Protein AF-A0A7D5IUM7-F1 (afdb_monomer_lite)

InterPro domains:
  IPR011089 GmrSD restriction endonucleases, C-terminal domain [PF07510] (312-408)

Radius of gyration: 30.64 Å; chains: 1; bounding box: 76×63×99 Å

pLDDT: mean 90.09, std 14.78, range [24.3, 98.88]

Secondary structure (DSSP, 8-state):
-------------SS------GGGHHHHS-GGGSGGGHHHHHHHHHHH--------SSHHHHHHHHHHHHTTSSPPPHHHHHHHHHHHTSPTTHHHHHHHHHHHHHHHHHHTTSTTHHHHHHHHHHHHHH------SSTTPPP-HHHHHHHHHHHHHHHTTTTTT--SHHHHHHIIIIIHHHHHHHHHHHHHHHHS---SSSTTHHHHHHHHTT-TTHHHHHHTT--TT--HHHHHHHHHHHHHHHHHHHHHHHHTT---SHHHHHHHHHHHHHHTTT--HHHHHHHHHHHHHT-S-SGGG-S--B--TTTHHHHHHHHHHHHHHHHHHTTPPP-HHHHTT-SSSPEEEEESS-S-GGGGTTT-SSHHHHHHHHTBGGGEEEEEHHHHHHHTT--HHHHHHHHTTT-HHHHTTSGGGGSS-HHHHHHHHHH-------SS--HHHHHHHHHHHHHHHHHHT-TTHHHHHHHS--

Foldseek 3Di:
DDDDDDDDDDDQDPPPPDVCDPVNVVVVPDPVCPDPNVVVVVCCCVPVDDDDDDDDPDPVVVVVVVQVVCVVDVHDDLLNLLLSVLLVQADPDPLSVVLNVLLVVLLVLQCVLDPPRSLVLQLLLCLLAPFPDQFDPDPPTDGGSNRCSVPRVSVVCVVCVVVVPVPHNVSSSCCRPQVVNVSSVLSSVLSCLQPNDADPVQLLVLSVLVSLVVQPLQSSLLNFQDDSPDDPVQSSLSNSLSSLLSNQVLLLCLQVVHDRDCVRCVVVSSVSSNVNGNDGLQVNLVSSLVSVVPDPGGLVNDLQRFDDDPSQLVVLSLQLLLLQVLQVQLPHDGPSCVSNVVDPFDKHKAFLAFLDVVVQVVPDVDSVVVVSLSRGPLRIHIFGPVLRVVCHRPHNQVCQVVLCPTTLVSVLQHPCSVPPSVSSVVSCVVLVQPRHHDNHCHSVSSSVSSVSSSSSSCVSSPSCVSNVSSPDDD

Organism: NCBI:txid273677

Structure (mmCIF, N/CA/C/O backbone):
data_AF-A0A7D5IUM7-F1
#
_entry.id   AF-A0A7D5IUM7-F1
#
loop_
_atom_site.group_PDB
_atom_site.id
_atom_site.type_symbol
_atom_site.label_atom_id
_atom_site.label_alt_id
_atom_site.label_comp_id
_atom_site.label_asym_id
_atom_site.label_entity_id
_atom_site.label_seq_id
_atom_site.pdbx_PDB_ins_code
_atom_site.Cartn_x
_atom_site.Cartn_y
_atom_site.Cartn_z
_atom_site.occupancy
_atom_site.B_iso_or_equiv
_atom_site.auth_seq_id
_atom_site.auth_comp_id
_atom_site.auth_asym_id
_atom_site.auth_atom_id
_atom_site.pdbx_PDB_model_num
ATOM 1 N N . MET A 1 1 ? -42.781 11.065 58.473 1.00 31.42 1 MET A N 1
ATOM 2 C CA . MET A 1 1 ? -43.447 10.437 57.309 1.00 31.42 1 MET A CA 1
ATOM 3 C C . MET A 1 1 ? -42.435 10.335 56.176 1.00 31.42 1 MET A C 1
ATOM 5 O O . MET A 1 1 ? -41.856 11.355 55.834 1.00 31.42 1 MET A O 1
ATOM 9 N N . ARG A 1 2 ? -42.173 9.134 55.635 1.00 39.91 2 ARG A N 1
ATOM 10 C CA . ARG A 1 2 ? -41.527 9.001 54.310 1.00 39.91 2 ARG A CA 1
ATOM 11 C C . ARG A 1 2 ? -42.516 9.480 53.232 1.00 39.91 2 ARG A C 1
ATOM 13 O O . ARG A 1 2 ? -43.719 9.342 53.452 1.00 39.91 2 ARG A O 1
ATOM 20 N N . PRO A 1 3 ? -42.028 10.038 52.115 1.00 38.72 3 PRO A N 1
ATOM 21 C CA . PRO A 1 3 ? -41.873 9.250 50.879 1.00 38.72 3 PRO A CA 1
ATOM 22 C C . PRO A 1 3 ? -40.474 9.471 50.256 1.00 38.72 3 PRO A C 1
ATOM 24 O O . PRO A 1 3 ? -39.904 10.545 50.369 1.00 38.72 3 PRO A O 1
ATOM 27 N N . ALA A 1 4 ? -39.733 8.437 49.850 1.00 31.73 4 ALA A N 1
ATOM 28 C CA . ALA A 1 4 ? -39.866 7.618 48.636 1.00 31.73 4 ALA A CA 1
ATOM 29 C C . ALA A 1 4 ? -39.400 8.343 47.353 1.00 31.73 4 ALA A C 1
ATOM 31 O O . ALA A 1 4 ? -40.011 9.319 46.938 1.00 31.73 4 ALA A O 1
ATOM 32 N N . GLY A 1 5 ? -38.350 7.799 46.715 1.00 27.05 5 GLY A N 1
ATOM 33 C CA . GLY A 1 5 ? -38.053 8.024 45.294 1.00 27.05 5 GLY A CA 1
ATOM 34 C C . GLY A 1 5 ? -36.708 8.674 44.950 1.00 27.05 5 GLY A C 1
ATOM 35 O O . GLY A 1 5 ? -36.689 9.715 44.307 1.00 27.05 5 GLY A O 1
ATOM 36 N N . THR A 1 6 ? -35.569 8.065 45.293 1.00 28.42 6 THR A N 1
ATOM 37 C CA . THR A 1 6 ? -34.287 8.410 44.649 1.00 28.42 6 THR A CA 1
ATOM 38 C C . THR A 1 6 ? -34.202 7.739 43.276 1.00 28.42 6 THR A C 1
ATOM 40 O O . THR A 1 6 ? -33.693 6.629 43.136 1.00 28.42 6 THR A O 1
ATOM 43 N N . CYS A 1 7 ? -34.705 8.419 42.244 1.00 24.30 7 CYS A N 1
ATOM 44 C CA . CYS A 1 7 ? -34.430 8.054 40.858 1.00 24.30 7 CYS A CA 1
ATOM 45 C C . CYS A 1 7 ? -33.001 8.509 40.515 1.00 24.30 7 CYS A C 1
ATOM 47 O O . CYS A 1 7 ? -32.724 9.702 40.406 1.00 24.30 7 CYS A O 1
ATOM 49 N N . ARG A 1 8 ? -32.060 7.561 40.420 1.00 32.56 8 ARG A N 1
ATOM 50 C CA . ARG A 1 8 ? -30.704 7.815 39.917 1.00 32.56 8 ARG A CA 1
ATOM 51 C C . ARG A 1 8 ? -30.728 7.755 38.391 1.00 32.56 8 ARG A C 1
ATOM 53 O O . ARG A 1 8 ? -30.564 6.682 37.823 1.00 32.56 8 ARG A O 1
ATOM 60 N N . THR A 1 9 ? -30.881 8.899 37.740 1.00 27.75 9 THR A N 1
ATOM 61 C CA . THR A 1 9 ? -30.538 9.077 36.322 1.00 27.75 9 THR A CA 1
ATOM 62 C C . THR A 1 9 ? -29.211 9.819 36.230 1.00 27.75 9 THR A C 1
ATOM 64 O O . THR A 1 9 ? -29.121 11.009 36.520 1.00 27.75 9 THR A O 1
ATOM 67 N N . SER A 1 10 ? -28.158 9.088 35.876 1.00 31.20 10 SER A N 1
ATOM 68 C CA . SER A 1 10 ? -26.822 9.607 35.594 1.00 31.20 10 SER A CA 1
ATOM 69 C C . SER A 1 10 ? -26.711 9.977 34.115 1.00 31.20 10 SER A C 1
ATOM 71 O O . SER A 1 10 ? -26.705 9.092 33.263 1.00 31.20 10 SER A O 1
ATOM 73 N N . LEU A 1 11 ? -26.586 11.271 33.820 1.00 32.00 11 LEU A N 1
ATOM 74 C CA . LEU A 1 11 ? -26.238 11.801 32.497 1.00 32.00 11 LEU A CA 1
ATOM 75 C C . LEU A 1 11 ? -24.710 11.999 32.410 1.00 32.00 11 LEU A C 1
ATOM 77 O O . LEU A 1 11 ? -24.107 12.448 33.390 1.00 32.00 11 LEU A O 1
ATOM 81 N N . PRO A 1 12 ? -24.044 11.691 31.280 1.00 40.19 12 PRO A N 1
ATOM 82 C CA . PRO A 1 12 ? -22.609 11.903 31.135 1.00 40.19 12 PRO A CA 1
ATOM 83 C C . PRO A 1 12 ? -22.320 13.341 30.686 1.00 40.19 12 PRO A C 1
ATOM 85 O O . PRO A 1 12 ? -22.687 13.756 29.591 1.00 40.19 12 PRO A O 1
ATOM 88 N N . ILE A 1 13 ? -21.651 14.109 31.545 1.00 41.72 13 ILE A N 1
ATOM 89 C CA . ILE A 1 13 ? -21.348 15.525 31.314 1.00 41.72 13 ILE A CA 1
ATOM 90 C C . ILE A 1 13 ? -19.971 15.653 30.635 1.00 41.72 13 ILE A C 1
ATOM 92 O O . ILE A 1 13 ? -18.963 15.166 31.149 1.00 41.72 13 ILE A O 1
ATOM 96 N N . GLY A 1 14 ? -19.952 16.301 29.462 1.00 33.41 14 GLY A N 1
ATOM 97 C CA . GLY A 1 14 ? -18.777 16.603 28.623 1.00 33.41 14 GLY A CA 1
ATOM 98 C C . GLY A 1 14 ? -18.010 17.879 28.998 1.00 33.41 14 GLY A C 1
ATOM 99 O O . GLY A 1 14 ? -17.098 18.293 28.294 1.00 33.41 14 GLY A O 1
ATOM 100 N N . THR A 1 15 ? -18.319 18.462 30.145 1.00 33.69 15 THR A N 1
ATOM 101 C CA . THR A 1 15 ? -17.501 19.453 30.853 1.00 33.69 15 THR A CA 1
ATOM 102 C C . THR A 1 15 ? -17.320 18.870 32.250 1.00 33.69 15 THR A C 1
ATOM 104 O O . THR A 1 15 ? -18.230 18.200 32.726 1.00 33.69 15 THR A O 1
ATOM 107 N N . LYS A 1 16 ? -16.171 19.028 32.921 1.00 33.12 16 LYS A N 1
ATOM 108 C CA . LYS A 1 16 ? -15.990 18.519 34.297 1.00 33.12 16 LYS A CA 1
ATOM 109 C C . LYS A 1 16 ? -17.020 19.153 35.250 1.00 33.12 16 LYS A C 1
ATOM 111 O O . LYS A 1 16 ? -16.703 20.087 35.970 1.00 33.12 16 LYS A O 1
ATOM 116 N N . VAL A 1 17 ? -18.222 18.607 35.312 1.00 38.53 17 VAL A N 1
ATOM 117 C CA . VAL A 1 17 ? -19.098 18.715 36.464 1.00 38.53 17 VAL A CA 1
ATOM 118 C C . VAL A 1 17 ? -18.880 17.396 37.175 1.00 38.53 17 VAL A C 1
ATOM 120 O O . VAL A 1 17 ? -19.500 16.378 36.866 1.00 38.53 17 VAL A O 1
ATOM 123 N N . ARG A 1 18 ? -17.884 17.378 38.071 1.00 35.31 18 ARG A N 1
ATOM 124 C CA . ARG A 1 18 ? -17.892 16.359 39.122 1.00 35.31 18 ARG A CA 1
ATOM 125 C C . ARG A 1 18 ? -19.250 16.489 39.817 1.00 35.31 18 ARG A C 1
ATOM 127 O O . ARG A 1 18 ? -19.698 17.623 39.994 1.00 35.31 18 ARG A O 1
ATOM 134 N N . PRO A 1 19 ? -19.905 15.393 40.217 1.00 37.75 19 PRO A N 1
ATOM 135 C CA . PRO A 1 19 ? -20.914 15.509 41.248 1.00 37.75 19 PRO A CA 1
ATOM 136 C C . PRO A 1 19 ? -20.166 16.008 42.484 1.00 37.75 19 PRO A C 1
ATOM 138 O O . PRO A 1 19 ? -19.490 15.235 43.153 1.00 37.75 19 PRO A O 1
ATOM 141 N N . ILE A 1 20 ? -20.175 17.323 42.698 1.00 39.84 20 ILE A N 1
ATOM 142 C CA . ILE A 1 20 ? -19.637 17.919 43.909 1.00 39.84 20 ILE A CA 1
ATOM 143 C C . ILE A 1 20 ? -20.614 17.458 44.983 1.00 39.84 20 ILE A C 1
ATOM 145 O O . ILE A 1 20 ? -21.775 17.874 45.003 1.00 39.84 20 ILE A O 1
ATOM 149 N N . HIS A 1 21 ? -20.185 16.506 45.808 1.00 50.03 21 HIS A N 1
ATOM 150 C CA . HIS A 1 21 ? -20.908 16.208 47.033 1.00 50.03 21 HIS A CA 1
ATOM 151 C C . HIS A 1 21 ? -20.983 17.512 47.827 1.00 50.03 21 HIS A C 1
ATOM 153 O O . HIS A 1 21 ? -20.023 18.273 47.819 1.00 50.03 21 HIS A O 1
ATOM 159 N N . TYR A 1 22 ? -22.111 17.805 48.478 1.00 56.28 22 TYR A N 1
ATOM 160 C CA . TYR A 1 22 ? -22.307 19.078 49.191 1.00 56.28 22 TYR A CA 1
ATOM 161 C C . TYR A 1 22 ? -21.128 19.419 50.132 1.00 56.28 22 TYR A C 1
ATOM 163 O O . TYR A 1 22 ? -20.772 20.576 50.306 1.00 56.28 22 TYR A O 1
ATOM 171 N N . GLU A 1 23 ? -20.469 18.383 50.649 1.00 57.94 23 GLU A N 1
ATOM 172 C CA . GLU A 1 23 ? -19.277 18.410 51.502 1.00 57.94 23 GLU A CA 1
ATOM 173 C C . GLU A 1 23 ? -17.995 18.938 50.812 1.00 57.94 23 GLU A C 1
ATOM 175 O O . GLU A 1 23 ? -17.122 19.480 51.479 1.00 57.94 23 GLU A O 1
ATOM 180 N N . GLU A 1 24 ? -17.868 18.829 49.485 1.00 57.25 24 GLU A N 1
ATOM 181 C CA . GLU A 1 24 ? -16.721 19.336 48.709 1.00 57.25 24 GLU A CA 1
ATOM 182 C C . GLU A 1 24 ? -16.858 20.825 48.334 1.00 57.25 24 GLU A C 1
ATOM 184 O O . GLU A 1 24 ? -15.868 21.456 47.957 1.00 57.25 24 GLU A O 1
ATOM 189 N N . LEU A 1 25 ? -18.067 21.401 48.431 1.00 65.19 25 LEU A N 1
ATOM 190 C CA . LEU A 1 25 ? -18.300 22.818 48.118 1.00 65.19 25 LEU A CA 1
ATOM 191 C C . LEU A 1 25 ? -17.560 23.737 49.087 1.00 65.19 25 LEU A C 1
ATOM 193 O O . LEU A 1 25 ? -17.078 24.785 48.669 1.00 65.19 25 LEU A O 1
ATOM 197 N N . ASP A 1 26 ? -17.427 23.328 50.347 1.00 67.88 26 ASP A N 1
ATOM 198 C CA . ASP A 1 26 ? -16.854 24.164 51.400 1.00 67.88 26 ASP A CA 1
ATOM 199 C C . ASP A 1 26 ? -15.383 24.505 51.107 1.00 67.88 26 ASP A C 1
ATOM 201 O O . ASP A 1 26 ? -14.970 25.657 51.208 1.00 67.88 26 ASP A O 1
ATOM 205 N N . GLY A 1 27 ? -14.605 23.533 50.612 1.00 68.38 27 GLY A N 1
ATOM 206 C CA . GLY A 1 27 ? -13.197 23.724 50.242 1.00 68.38 27 GLY A CA 1
ATOM 207 C C . GLY A 1 27 ? -12.963 24.481 48.928 1.00 68.38 27 GLY A C 1
ATOM 208 O O . GLY A 1 27 ? -11.851 24.943 48.686 1.00 68.38 27 GLY A O 1
ATOM 209 N N . LEU A 1 28 ? -13.986 24.606 48.078 1.00 73.50 28 LEU A N 1
ATOM 210 C CA . LEU A 1 28 ? -13.934 25.352 46.813 1.00 73.50 28 LEU A CA 1
ATOM 211 C C . LEU A 1 28 ? -14.539 26.755 46.934 1.00 73.50 28 LEU A C 1
ATOM 213 O O . LEU A 1 28 ? -14.399 27.563 46.016 1.00 73.50 28 LEU A O 1
ATOM 217 N N . PHE A 1 29 ? -15.235 27.030 48.038 1.00 79.69 29 PHE A N 1
ATOM 218 C CA . PHE A 1 29 ? -15.913 28.293 48.257 1.00 79.69 29 PHE A CA 1
ATOM 219 C C . PHE A 1 29 ? -14.901 29.383 48.647 1.00 79.69 29 PHE A C 1
ATOM 221 O O . PHE A 1 29 ? -14.218 29.214 49.660 1.00 79.69 29 PHE A O 1
ATOM 228 N N . PRO A 1 30 ? -14.790 30.488 47.885 1.00 83.00 30 PRO A N 1
ATOM 229 C CA . PRO A 1 30 ? -13.814 31.541 48.154 1.00 83.00 30 PRO A CA 1
ATOM 230 C C . PRO A 1 30 ? -13.972 32.131 49.556 1.00 83.00 30 PRO A C 1
ATOM 232 O O . PRO A 1 30 ? -15.088 32.457 49.968 1.00 83.00 30 PRO A O 1
ATOM 235 N N . ASP A 1 31 ? -12.855 32.320 50.263 1.00 83.50 31 ASP A N 1
ATOM 236 C CA . ASP A 1 31 ? -12.852 32.883 51.618 1.00 83.50 31 ASP A CA 1
ATOM 237 C C . ASP A 1 31 ? -13.496 34.280 51.660 1.00 83.50 31 ASP A C 1
ATOM 239 O O . ASP A 1 31 ? -14.177 34.613 52.629 1.00 83.50 31 ASP A O 1
ATOM 243 N N . GLU A 1 32 ? -13.366 35.073 50.588 1.00 84.12 32 GLU A N 1
ATOM 244 C CA . GLU A 1 32 ? -13.932 36.429 50.502 1.00 84.12 32 GLU A CA 1
ATOM 245 C C . GLU A 1 32 ? -15.464 36.452 50.403 1.00 84.12 32 GLU A C 1
ATOM 247 O O . GLU A 1 32 ? -16.090 37.466 50.708 1.00 84.12 32 GLU A O 1
ATOM 252 N N . LEU A 1 33 ? -16.080 35.345 49.979 1.00 82.88 33 LEU A N 1
ATOM 253 C CA . LEU A 1 33 ? -17.535 35.207 49.884 1.00 82.88 33 LEU A CA 1
ATOM 254 C C . LEU A 1 33 ? -18.145 34.626 51.165 1.00 82.88 33 LEU A C 1
ATOM 256 O O . LEU A 1 33 ? -19.364 34.468 51.250 1.00 82.88 33 LEU A O 1
ATOM 260 N N . ARG A 1 34 ? -17.322 34.303 52.170 1.00 83.81 34 ARG A N 1
ATOM 261 C CA . ARG A 1 34 ? -17.777 33.805 53.474 1.00 83.81 34 ARG A CA 1
ATOM 262 C C . ARG A 1 34 ? -18.156 34.955 54.416 1.00 83.81 34 ARG A C 1
ATOM 264 O O . ARG A 1 34 ? -17.911 36.132 54.159 1.00 83.81 34 ARG A O 1
ATOM 271 N N . GLY A 1 35 ? -18.784 34.610 55.542 1.00 84.38 35 GLY A N 1
ATOM 272 C CA . GLY A 1 35 ? -19.136 35.573 56.589 1.00 84.38 35 GLY A CA 1
ATOM 273 C C . GLY A 1 35 ? -20.182 36.593 56.132 1.00 84.38 35 GLY A C 1
ATOM 274 O O . GLY A 1 35 ? -21.260 36.220 55.676 1.00 84.38 35 GLY A O 1
ATOM 275 N N . THR A 1 36 ? -19.881 37.885 56.267 1.00 87.44 36 THR A N 1
ATOM 276 C CA . THR A 1 36 ? -20.826 38.979 55.975 1.00 87.44 36 THR A CA 1
ATOM 277 C C . THR A 1 36 ? -21.169 39.120 54.491 1.00 87.44 36 THR A C 1
ATOM 279 O O . THR A 1 36 ? -22.216 39.678 54.173 1.00 87.44 36 THR A O 1
ATOM 282 N N . ALA A 1 37 ? -20.331 38.600 53.587 1.00 87.00 37 ALA A N 1
ATOM 283 C CA . ALA A 1 37 ? -20.568 38.616 52.143 1.00 87.00 37 ALA A CA 1
ATOM 284 C C . ALA A 1 37 ? -21.504 37.487 51.666 1.00 87.00 37 ALA A C 1
ATOM 286 O O . ALA A 1 37 ? -22.122 37.602 50.605 1.00 87.00 37 ALA A O 1
ATOM 287 N N . LEU A 1 38 ? -21.651 36.417 52.458 1.00 86.88 38 LEU A N 1
ATOM 288 C CA . LEU A 1 38 ? -22.386 35.212 52.070 1.00 86.88 38 LEU A CA 1
ATOM 289 C C . LEU A 1 38 ? -23.871 35.469 51.752 1.00 86.88 38 LEU A C 1
ATOM 291 O O . LEU A 1 38 ? -24.332 34.967 50.726 1.00 86.88 38 LEU A O 1
ATOM 295 N N . PRO A 1 39 ? -24.631 36.259 52.541 1.00 89.19 39 PRO A N 1
ATOM 296 C CA . PRO A 1 39 ? -26.027 36.551 52.215 1.00 89.19 39 PRO A CA 1
ATOM 297 C C . PRO A 1 39 ? -26.177 37.256 50.861 1.00 89.19 39 PRO A C 1
ATOM 299 O O . PRO A 1 39 ? -27.021 36.871 50.059 1.00 89.19 39 PRO A O 1
ATOM 302 N N . PHE A 1 40 ? -25.293 38.212 50.555 1.00 89.50 40 PHE A N 1
ATOM 303 C CA . PHE A 1 40 ? -25.307 38.930 49.278 1.00 89.50 40 PHE A CA 1
ATOM 304 C C . PHE A 1 40 ? -24.950 38.023 48.097 1.00 89.50 40 PHE A C 1
ATOM 306 O O . PHE A 1 40 ? -25.532 38.154 47.021 1.00 89.50 40 PHE A O 1
ATOM 313 N N . PHE A 1 41 ? -24.017 37.086 48.288 1.00 88.06 41 PHE A N 1
ATOM 314 C CA . PHE A 1 41 ? -23.698 36.085 47.273 1.00 88.06 41 PHE A CA 1
ATOM 315 C C . PHE A 1 41 ? -24.867 35.122 47.029 1.00 88.06 41 PHE A C 1
ATOM 317 O O . PHE A 1 41 ? -25.145 34.792 45.879 1.00 88.06 41 PHE A O 1
ATOM 324 N N . ILE A 1 42 ? -25.571 34.696 48.084 1.00 87.69 42 ILE A N 1
ATOM 325 C CA . ILE A 1 42 ? -26.763 33.845 47.965 1.00 87.69 42 ILE A CA 1
ATOM 326 C C . ILE A 1 42 ? -27.859 34.568 47.180 1.00 87.69 42 ILE A C 1
ATOM 328 O O . ILE A 1 42 ? -28.432 33.976 46.266 1.00 87.69 42 ILE A O 1
ATOM 332 N N . ASP A 1 43 ? -28.124 35.835 47.495 1.00 89.94 43 ASP A N 1
ATOM 333 C CA . ASP A 1 43 ? -29.122 36.631 46.775 1.00 89.94 43 ASP A CA 1
ATOM 334 C C . ASP A 1 43 ? -28.712 36.833 45.314 1.00 89.94 43 ASP A C 1
ATOM 336 O O . ASP A 1 43 ? -29.510 36.620 44.403 1.00 89.94 43 ASP A O 1
ATOM 340 N N . TRP A 1 44 ? -27.435 37.125 45.052 1.00 92.50 44 TRP A N 1
ATOM 341 C CA . TRP A 1 44 ? -26.918 37.188 43.687 1.00 92.50 44 TRP A CA 1
ATOM 342 C C . TRP A 1 44 ? -27.081 35.855 42.942 1.00 92.50 44 TRP A C 1
ATOM 344 O O . TRP A 1 44 ? -27.554 35.840 41.807 1.00 92.50 44 TRP A O 1
ATOM 354 N N . LEU A 1 45 ? -26.744 34.725 43.566 1.00 87.56 45 LEU A N 1
ATOM 355 C CA . LEU A 1 45 ? -26.867 33.407 42.945 1.00 87.56 45 LEU A CA 1
ATOM 356 C C . LEU A 1 45 ? -28.332 33.060 42.647 1.00 87.56 45 LEU A C 1
ATOM 358 O O . LEU A 1 45 ? -28.617 32.467 41.612 1.00 87.56 45 LEU A O 1
ATOM 362 N N . LYS A 1 46 ? -29.262 33.435 43.528 1.00 88.31 46 LYS A N 1
ATOM 363 C CA . LYS A 1 46 ? -30.695 33.175 43.345 1.00 88.31 46 LYS A CA 1
ATOM 364 C C . LYS A 1 46 ? -31.332 34.085 42.299 1.00 88.31 46 LYS A C 1
ATOM 366 O O . LYS A 1 46 ? -32.129 33.608 41.497 1.00 88.31 46 LYS A O 1
ATOM 371 N N . ASP A 1 47 ? -30.968 35.365 42.294 1.00 89.25 47 ASP A N 1
ATOM 372 C CA . ASP A 1 47 ? -31.709 36.383 41.544 1.00 89.25 47 ASP A CA 1
ATOM 373 C C . ASP A 1 47 ? -31.000 36.823 40.257 1.00 89.25 47 ASP A C 1
ATOM 375 O O . ASP A 1 47 ? -31.618 37.414 39.368 1.00 89.25 47 ASP A O 1
ATOM 379 N N . ARG A 1 48 ? -29.691 36.566 40.133 1.00 89.38 48 ARG A N 1
ATOM 380 C CA . ARG A 1 48 ? -28.875 36.994 38.983 1.00 89.38 48 ARG A CA 1
ATOM 381 C C . ARG A 1 48 ? -28.313 35.847 38.152 1.00 89.38 48 ARG A C 1
ATOM 383 O O . ARG A 1 48 ? -27.884 36.109 37.029 1.00 89.38 48 ARG A O 1
ATOM 390 N N . VAL A 1 49 ? -28.335 34.605 38.639 1.00 87.12 49 VAL A N 1
ATOM 391 C CA . VAL A 1 49 ? -27.907 33.430 37.863 1.00 87.12 49 VAL A CA 1
ATOM 392 C C . VAL A 1 49 ? -29.126 32.682 37.337 1.00 87.12 49 VAL A C 1
ATOM 394 O O . VAL A 1 49 ? -30.007 32.281 38.089 1.00 87.12 49 VAL A O 1
ATOM 397 N N . GLN A 1 50 ? -29.171 32.474 36.022 1.00 87.12 50 GLN A N 1
ATOM 398 C CA . GLN A 1 50 ? -30.239 31.726 35.364 1.00 87.12 50 GLN A CA 1
ATOM 399 C C . GLN A 1 50 ? -29.726 30.350 34.944 1.00 87.12 50 GLN A C 1
ATOM 401 O O . GLN A 1 50 ? -28.749 30.246 34.201 1.00 87.12 50 GLN A O 1
ATOM 406 N N . LEU A 1 51 ? -30.404 29.289 35.387 1.00 81.31 51 LEU A N 1
ATOM 407 C CA . LEU A 1 51 ? -30.218 27.958 34.816 1.00 81.31 51 LEU A CA 1
ATOM 408 C C . LEU A 1 51 ? -31.176 27.765 33.645 1.00 81.31 51 LEU A C 1
ATOM 410 O O . LEU A 1 51 ? -32.394 27.805 33.805 1.00 81.31 51 LEU A O 1
ATOM 414 N N . VAL A 1 52 ? -30.612 27.495 32.471 1.00 81.12 52 VAL A N 1
ATOM 415 C CA . VAL A 1 52 ? -31.382 27.0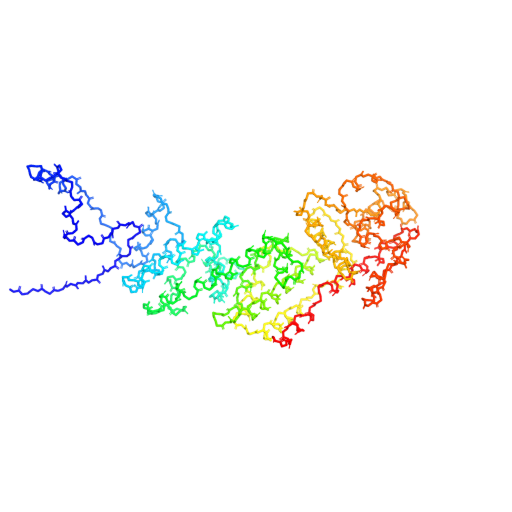72 31.302 1.00 81.12 52 VAL A CA 1
ATOM 416 C C . VAL A 1 52 ? -31.434 25.550 31.297 1.00 81.12 52 VAL A C 1
ATOM 418 O O . VAL A 1 52 ? -30.435 24.885 31.027 1.00 81.12 52 VAL A O 1
ATOM 421 N N . GLN A 1 53 ? -32.602 24.995 31.609 1.00 80.06 53 GLN A N 1
ATOM 422 C CA . GLN A 1 53 ? -32.855 23.565 31.484 1.00 80.06 53 GLN A CA 1
ATOM 423 C C . GLN A 1 53 ? -33.460 23.276 30.112 1.00 80.06 53 GLN A C 1
ATOM 425 O O . GLN A 1 53 ? -34.548 23.751 29.793 1.00 80.06 53 GLN A O 1
ATOM 430 N N . ILE A 1 54 ? -32.778 22.451 29.320 1.00 76.56 54 ILE A N 1
ATOM 431 C CA . ILE A 1 54 ? -33.332 21.903 28.084 1.00 76.56 54 ILE A CA 1
ATOM 432 C C . ILE A 1 54 ? -33.716 20.457 28.366 1.00 76.56 54 ILE A C 1
ATOM 434 O O . ILE A 1 54 ? -32.869 19.642 28.728 1.00 76.56 54 ILE A O 1
ATOM 438 N N . THR A 1 55 ? -35.005 20.158 28.241 1.00 76.31 55 THR A N 1
ATOM 439 C CA . THR A 1 55 ? -35.537 18.813 28.465 1.00 76.31 55 THR A CA 1
ATOM 440 C C . THR A 1 55 ? -35.855 18.194 27.116 1.00 76.31 55 THR A C 1
ATOM 442 O O . THR A 1 55 ? -36.624 18.759 26.343 1.00 76.31 55 THR A O 1
ATOM 445 N N . ALA A 1 56 ? -35.257 17.041 26.840 1.00 76.94 56 ALA A N 1
ATOM 446 C CA . ALA A 1 56 ? -35.576 16.232 25.678 1.00 76.94 56 ALA A CA 1
ATOM 447 C C . ALA A 1 56 ? -36.404 15.022 26.110 1.00 76.94 56 ALA A C 1
ATOM 449 O O . ALA A 1 56 ? -36.168 14.449 27.173 1.00 76.94 56 ALA A O 1
ATOM 450 N N . TYR A 1 57 ? -37.379 14.653 25.284 1.00 71.69 57 TYR A N 1
ATOM 451 C CA . TYR A 1 57 ? -38.324 13.574 25.583 1.00 71.69 57 TYR A CA 1
ATOM 452 C C . TYR A 1 57 ? -37.852 12.206 25.070 1.00 71.69 57 TYR A C 1
ATOM 454 O O . TYR A 1 57 ? -38.427 11.186 25.442 1.00 71.69 57 TYR A O 1
ATOM 462 N N . ALA A 1 58 ? -36.789 12.185 24.262 1.00 69.75 58 ALA A N 1
ATOM 463 C CA . ALA A 1 58 ? -36.100 10.990 23.800 1.00 69.75 58 ALA A CA 1
ATOM 464 C C . ALA A 1 58 ? -34.577 11.167 23.912 1.00 69.75 58 ALA A C 1
ATOM 466 O O . ALA A 1 58 ? -34.044 12.264 23.717 1.00 69.75 58 ALA A O 1
ATOM 467 N N . ASP A 1 59 ? -33.869 10.071 24.183 1.00 60.72 59 ASP A N 1
ATOM 468 C CA . ASP A 1 59 ? -32.405 10.042 24.322 1.00 60.72 59 ASP A CA 1
ATOM 469 C C . ASP A 1 59 ? -31.656 10.457 23.043 1.00 60.72 59 ASP A C 1
ATOM 471 O O . ASP A 1 59 ? -30.518 10.938 23.118 1.00 60.72 59 ASP A O 1
ATOM 475 N N . ASP A 1 60 ? -32.290 10.275 21.882 1.00 57.72 60 ASP A N 1
ATOM 476 C CA . ASP A 1 60 ? -31.776 10.700 20.578 1.00 57.72 60 ASP A CA 1
ATOM 477 C C . ASP A 1 60 ? -31.911 12.220 20.388 1.00 57.72 60 ASP A C 1
ATOM 479 O O . ASP A 1 60 ? -30.958 12.874 19.958 1.00 57.72 60 ASP A O 1
ATOM 483 N N . ASP A 1 61 ? -33.036 12.810 20.805 1.00 65.44 61 ASP A N 1
ATOM 484 C CA . ASP A 1 61 ? -33.266 14.261 20.757 1.00 65.44 61 ASP A CA 1
ATOM 485 C C . ASP A 1 61 ? -32.344 15.001 21.731 1.00 65.44 61 ASP A C 1
ATOM 487 O O . ASP A 1 61 ? -31.755 16.026 21.385 1.00 65.44 61 ASP A O 1
ATOM 491 N N . ALA A 1 62 ? -32.155 14.447 22.937 1.00 68.25 62 ALA A N 1
ATOM 492 C CA . ALA A 1 62 ? -31.228 14.978 23.940 1.00 68.25 62 ALA A CA 1
ATOM 493 C C . ALA A 1 62 ? -29.813 15.113 23.368 1.00 68.25 62 ALA A C 1
ATOM 495 O O . ALA A 1 62 ? -29.090 16.075 23.632 1.00 68.25 62 ALA A O 1
ATOM 496 N N . TYR A 1 63 ? -29.433 14.135 22.551 1.00 63.69 63 TYR A N 1
ATOM 497 C CA . TYR A 1 63 ? -28.121 14.058 21.947 1.00 63.69 63 TYR A CA 1
ATOM 498 C C . TYR A 1 63 ? -27.961 14.978 20.744 1.00 63.69 63 TYR A C 1
ATOM 500 O O . TYR A 1 63 ? -26.950 15.667 20.648 1.00 63.69 63 TYR A O 1
ATOM 508 N N . ALA A 1 64 ? -28.962 15.044 19.865 1.00 64.69 64 ALA A N 1
ATOM 509 C CA . ALA A 1 64 ? -28.971 15.993 18.756 1.00 64.69 64 ALA A CA 1
ATOM 510 C C . ALA A 1 64 ? -28.896 17.443 19.270 1.00 64.69 64 ALA A C 1
ATOM 512 O O . ALA A 1 64 ? -28.145 18.263 18.736 1.00 64.69 64 ALA A O 1
ATOM 513 N N . ILE A 1 65 ? -29.607 17.751 20.359 1.00 69.81 65 ILE A N 1
ATOM 514 C CA . ILE A 1 65 ? -29.517 19.040 21.055 1.00 69.81 65 ILE A CA 1
ATOM 515 C C . ILE A 1 65 ? -28.102 19.258 21.609 1.00 69.81 65 ILE A C 1
ATOM 517 O O . ILE A 1 65 ? -27.520 20.321 21.406 1.00 69.81 65 ILE A O 1
ATOM 521 N N . PHE A 1 66 ? -27.505 18.256 22.259 1.00 69.31 66 PHE A N 1
ATOM 522 C CA . PHE A 1 66 ? -26.142 18.359 22.787 1.00 69.31 66 PHE A CA 1
ATOM 523 C C . PHE A 1 66 ? -25.080 18.578 21.695 1.00 69.31 66 PHE A C 1
ATOM 525 O O . PHE A 1 66 ? -24.181 19.403 21.870 1.00 69.31 66 PHE A O 1
ATOM 532 N N . GLU A 1 67 ? -25.170 17.871 20.567 1.00 64.12 67 GLU A N 1
ATOM 533 C CA . GLU A 1 67 ? -24.274 18.049 19.418 1.00 64.12 67 GLU A CA 1
ATOM 534 C C . GLU A 1 67 ? -24.427 19.442 18.804 1.00 64.12 67 GLU A C 1
ATOM 536 O O . GLU A 1 67 ? -23.439 20.156 18.641 1.00 64.12 67 GLU A O 1
ATOM 541 N N . THR A 1 68 ? -25.665 19.861 18.527 1.00 66.50 68 THR A N 1
ATOM 542 C CA . THR A 1 68 ? -25.949 21.177 17.930 1.00 66.50 68 THR A CA 1
ATOM 543 C C . THR A 1 68 ? -25.569 22.338 18.852 1.00 66.50 68 THR A C 1
ATOM 545 O O . THR A 1 68 ? -25.174 23.400 18.367 1.00 66.50 68 THR A O 1
ATOM 548 N N . MET A 1 69 ? -25.633 22.152 20.176 1.00 66.81 69 MET A N 1
ATOM 549 C CA . MET A 1 69 ? -25.132 23.121 21.155 1.00 66.81 69 MET A CA 1
ATOM 550 C C . MET A 1 69 ? -23.602 23.154 21.228 1.00 66.81 69 MET A C 1
ATOM 552 O O . MET A 1 69 ? -23.034 24.245 21.265 1.00 66.81 69 MET A O 1
ATOM 556 N N . ASN A 1 70 ? -22.922 22.001 21.220 1.00 63.78 70 ASN A N 1
ATOM 557 C CA . ASN A 1 70 ? -21.451 21.957 21.206 1.00 63.78 70 ASN A CA 1
ATOM 558 C C . ASN A 1 70 ? -20.854 22.517 19.919 1.00 63.78 70 ASN A C 1
ATOM 560 O O . ASN A 1 70 ? -19.771 23.097 19.952 1.00 63.78 70 ASN A O 1
ATOM 564 N N . ASP A 1 71 ? -21.571 22.407 18.803 1.00 58.59 71 ASP A N 1
ATOM 565 C CA . ASP A 1 71 ? -21.170 22.996 17.527 1.00 58.59 71 ASP A CA 1
ATOM 566 C C . ASP A 1 71 ? -21.064 24.532 17.568 1.00 58.59 71 ASP A C 1
ATOM 568 O O . ASP A 1 71 ? -20.421 25.124 16.698 1.00 58.59 71 ASP A O 1
ATOM 572 N N . ARG A 1 72 ? -21.662 25.178 18.583 1.00 60.91 72 ARG A N 1
ATOM 573 C CA . ARG A 1 72 ? -21.629 26.632 18.815 1.00 60.91 72 ARG A CA 1
ATOM 574 C C . ARG A 1 72 ? -20.564 27.069 19.844 1.00 60.91 72 ARG A C 1
ATOM 576 O O . ARG A 1 72 ? -20.450 28.265 20.099 1.00 60.91 72 ARG A O 1
ATOM 583 N N . GLY A 1 73 ? -19.789 26.134 20.415 1.00 61.91 73 GLY A N 1
ATOM 584 C CA . GLY A 1 73 ? -18.680 26.364 21.362 1.00 61.91 73 GLY A CA 1
ATOM 585 C C . GLY A 1 73 ? -17.357 25.701 20.926 1.00 61.91 73 GLY A C 1
ATOM 586 O O . GLY A 1 73 ? -17.110 25.529 19.735 1.00 61.91 73 GLY A O 1
ATOM 587 N N . LEU A 1 74 ? -16.483 25.317 21.874 1.00 53.56 74 LEU A N 1
ATOM 588 C CA . LEU A 1 74 ? -15.331 24.435 21.594 1.00 53.56 74 LEU A CA 1
ATOM 589 C C . LEU A 1 74 ? -15.870 23.053 21.192 1.00 53.56 74 LEU A C 1
ATOM 591 O O . LEU A 1 74 ? -16.333 22.301 22.049 1.00 53.56 74 LEU A O 1
ATOM 595 N N . LYS A 1 75 ? -15.846 22.743 19.891 1.00 60.97 75 LYS A N 1
ATOM 596 C CA . LYS A 1 75 ? -16.450 21.524 19.339 1.00 60.97 75 LYS A CA 1
ATOM 597 C C . LYS A 1 75 ? -15.851 20.269 19.978 1.00 60.97 75 LYS A C 1
ATOM 599 O O . LYS A 1 75 ? -14.657 20.011 19.835 1.00 60.97 75 LYS A O 1
ATOM 604 N N . LEU A 1 76 ? -16.687 19.462 20.634 1.00 72.94 76 LEU A N 1
ATOM 605 C CA . LEU A 1 76 ? -16.319 18.089 20.983 1.00 72.94 76 LEU A CA 1
ATOM 606 C C . LEU A 1 76 ? -16.097 17.300 19.696 1.00 72.94 76 LEU A C 1
ATOM 608 O O . LEU A 1 76 ? -16.947 17.297 18.804 1.00 72.94 76 LEU A O 1
ATOM 612 N N . THR A 1 77 ? -14.965 16.612 19.602 1.00 85.06 77 THR A N 1
ATOM 613 C CA . THR A 1 77 ? -14.696 15.776 18.433 1.00 85.06 77 THR A CA 1
ATOM 614 C C . THR A 1 77 ? -15.608 14.538 18.445 1.00 85.06 77 THR A C 1
ATOM 616 O O . THR A 1 77 ? -16.011 14.073 19.518 1.00 85.06 77 THR A O 1
ATOM 619 N N . PRO A 1 78 ? -15.904 13.922 17.284 1.00 87.31 78 PRO A N 1
ATOM 620 C CA . PRO A 1 78 ? -16.568 12.615 17.227 1.00 87.31 78 PRO A CA 1
ATOM 621 C C . PRO A 1 78 ? -15.910 11.549 18.117 1.00 87.31 78 PRO A C 1
ATOM 623 O O . PRO A 1 78 ? -16.593 10.731 18.735 1.00 87.31 78 PRO A O 1
ATOM 626 N N . ALA A 1 79 ? -14.581 11.599 18.256 1.00 90.88 79 ALA A N 1
ATOM 627 C CA . ALA A 1 79 ? -13.836 10.727 19.156 1.00 90.88 79 ALA A CA 1
ATOM 628 C C . ALA A 1 79 ? -14.165 10.999 20.637 1.00 90.88 79 ALA A C 1
ATOM 630 O O . ALA A 1 79 ? -14.375 10.050 21.395 1.00 90.88 79 ALA A O 1
ATOM 631 N N . ASP A 1 80 ? -14.264 12.264 21.057 1.00 88.94 80 ASP A N 1
ATOM 632 C CA . ASP A 1 80 ? -14.646 12.627 22.430 1.00 88.94 80 ASP A CA 1
ATOM 633 C C . ASP A 1 80 ? -16.080 12.210 22.755 1.00 88.94 80 ASP A C 1
ATOM 635 O O . ASP A 1 80 ? -16.361 11.711 23.849 1.00 88.94 80 ASP A O 1
ATOM 639 N N . MET A 1 81 ? -16.983 12.359 21.787 1.00 88.50 81 MET A N 1
ATOM 640 C CA . MET A 1 81 ? -18.371 11.935 21.918 1.00 88.50 81 MET A CA 1
ATOM 641 C C . MET A 1 81 ? -18.494 10.417 22.078 1.00 88.50 81 MET A C 1
ATOM 643 O O . MET A 1 81 ? -19.175 9.945 22.994 1.00 88.50 81 MET A O 1
ATOM 647 N N . LEU A 1 82 ? -17.779 9.648 21.249 1.00 93.25 82 LEU A N 1
ATOM 648 C CA . LEU A 1 82 ? -17.707 8.195 21.386 1.00 93.25 82 LEU A CA 1
ATOM 649 C C . LEU A 1 82 ? -17.118 7.793 22.748 1.00 93.25 82 LEU A C 1
ATOM 651 O O . LEU A 1 82 ? -17.674 6.940 23.441 1.00 93.25 82 LEU A O 1
ATOM 655 N N . LYS A 1 83 ? -16.023 8.437 23.166 1.00 93.94 83 LYS A N 1
ATOM 656 C CA . LYS A 1 83 ? -15.396 8.203 24.472 1.00 93.94 83 LYS A CA 1
ATOM 657 C C . LYS A 1 83 ? -16.388 8.416 25.615 1.00 93.94 83 LYS A C 1
ATOM 659 O O . LYS A 1 83 ? -16.454 7.593 26.529 1.00 93.94 83 LYS A O 1
ATOM 664 N N . GLY A 1 84 ? -17.137 9.519 25.579 1.00 90.88 84 GLY A N 1
ATOM 665 C CA . GLY A 1 84 ? -18.140 9.858 26.585 1.00 90.88 84 GLY A CA 1
ATOM 666 C C . GLY A 1 84 ? -19.196 8.765 26.728 1.00 90.88 84 GLY A C 1
ATOM 667 O O . GLY A 1 84 ? -19.429 8.293 27.841 1.00 90.88 84 GLY A O 1
ATOM 668 N N . PHE A 1 85 ? -19.760 8.311 25.604 1.00 91.94 85 PHE A N 1
ATOM 669 C CA . PHE A 1 85 ? -20.739 7.222 25.567 1.00 91.94 85 PHE A CA 1
ATOM 670 C C . PHE A 1 85 ? -20.184 5.912 26.145 1.00 91.94 85 PHE A C 1
ATOM 672 O O . PHE A 1 85 ? -20.807 5.307 27.019 1.00 91.94 85 PHE A O 1
ATOM 679 N N . LEU A 1 86 ? -18.991 5.493 25.710 1.00 94.81 86 LEU A N 1
ATOM 680 C CA . LEU A 1 86 ? -18.387 4.245 26.181 1.00 94.81 86 LEU A CA 1
ATOM 681 C C . LEU A 1 86 ? -18.100 4.296 27.690 1.00 94.81 86 LEU A C 1
ATOM 683 O O . LEU A 1 86 ? -18.437 3.363 28.413 1.00 94.81 86 LEU A O 1
ATOM 687 N N . LEU A 1 87 ? -17.529 5.398 28.192 1.00 92.75 87 LEU A N 1
ATOM 688 C CA . LEU A 1 87 ? -17.191 5.542 29.614 1.00 92.75 87 LEU A CA 1
ATOM 689 C C . LEU A 1 87 ? -18.412 5.697 30.524 1.00 92.75 87 LEU A C 1
ATOM 691 O O . LEU A 1 87 ? -18.323 5.324 31.692 1.00 92.75 87 LEU A O 1
ATOM 695 N N . ALA A 1 88 ? -19.521 6.249 30.025 1.00 91.50 88 ALA A N 1
ATOM 696 C CA . ALA A 1 88 ? -20.770 6.355 30.781 1.00 91.50 88 ALA A CA 1
ATOM 697 C C . ALA A 1 88 ? -21.343 4.979 31.152 1.00 91.50 88 ALA A C 1
ATOM 699 O O . ALA A 1 88 ? -21.995 4.835 32.183 1.00 91.50 88 ALA A O 1
ATOM 700 N N . ASN A 1 89 ? -21.057 3.969 30.330 1.00 92.12 89 ASN A N 1
ATOM 701 C CA . ASN A 1 89 ? -21.529 2.603 30.512 1.00 92.12 89 ASN A CA 1
ATOM 702 C C . ASN A 1 89 ? -20.515 1.694 31.228 1.00 92.12 89 ASN A C 1
ATOM 704 O O . ASN A 1 89 ? -20.799 0.524 31.466 1.00 92.12 89 ASN A O 1
ATOM 708 N N . VAL A 1 90 ? -19.347 2.206 31.627 1.00 91.88 90 VAL A N 1
ATOM 709 C CA . VAL A 1 90 ? -18.365 1.473 32.445 1.00 91.88 90 VAL A CA 1
ATOM 710 C C . VAL A 1 90 ? -18.671 1.663 33.934 1.00 91.88 90 VAL A C 1
ATOM 712 O O . VAL A 1 90 ? -19.196 2.691 34.353 1.00 91.88 90 VAL A O 1
ATOM 715 N N . LYS A 1 91 ? -18.323 0.675 34.771 1.00 89.88 91 LYS A N 1
ATOM 716 C CA . LYS A 1 91 ? -18.433 0.796 36.235 1.00 89.88 91 LYS A CA 1
ATOM 717 C C . LYS A 1 91 ? -17.614 1.989 36.752 1.00 89.88 91 LYS A C 1
ATOM 719 O O . LYS A 1 91 ? -16.418 2.089 36.470 1.00 89.88 91 LYS A O 1
ATOM 724 N N . ASP A 1 92 ? -18.248 2.845 37.552 1.00 84.00 92 ASP A N 1
ATOM 725 C CA . ASP A 1 92 ? -17.599 4.008 38.162 1.00 84.00 92 ASP A CA 1
ATOM 726 C C . ASP A 1 92 ? -16.410 3.634 39.066 1.00 84.00 92 ASP A C 1
ATOM 728 O O . ASP A 1 92 ? -16.270 2.504 39.546 1.00 84.00 92 ASP A O 1
ATOM 732 N N . GLY A 1 93 ? -15.541 4.619 39.300 1.00 90.88 93 GLY A N 1
ATOM 733 C CA . GLY A 1 93 ? -14.313 4.468 40.075 1.00 90.88 93 GLY A CA 1
ATOM 734 C C . GLY A 1 93 ? -13.136 3.994 39.221 1.00 90.88 93 GLY A C 1
ATOM 735 O O . GLY A 1 93 ? -12.957 4.431 38.083 1.00 90.88 93 GLY A O 1
ATOM 736 N N . SER A 1 94 ? -12.319 3.101 39.785 1.00 92.94 94 SER A N 1
ATOM 737 C CA . SER A 1 94 ? -11.066 2.629 39.172 1.00 92.94 94 SER A CA 1
ATOM 738 C C . SER A 1 94 ? -11.214 2.104 37.725 1.00 92.94 94 SER A C 1
ATOM 740 O O . SER A 1 94 ? -10.417 2.521 36.878 1.00 92.94 94 SER A O 1
ATOM 742 N N . PRO A 1 95 ? -12.235 1.289 37.366 1.00 92.00 95 PRO A N 1
ATOM 743 C CA . PRO A 1 95 ? -12.389 0.796 35.992 1.00 92.00 95 PRO A CA 1
ATOM 744 C C . PRO A 1 95 ? -12.568 1.920 34.963 1.00 92.00 95 PRO A C 1
ATOM 746 O O . PRO A 1 95 ? -11.886 1.940 33.936 1.00 92.00 95 PRO A O 1
ATOM 749 N N . ARG A 1 96 ? -13.430 2.901 35.256 1.00 90.44 96 ARG A N 1
ATOM 750 C CA . ARG A 1 96 ? -13.668 4.058 34.384 1.00 90.44 96 ARG A CA 1
ATOM 751 C C . ARG A 1 96 ? -12.419 4.928 34.223 1.00 90.44 96 ARG A C 1
ATOM 753 O O . ARG A 1 96 ? -12.117 5.351 33.106 1.00 90.44 96 ARG A O 1
ATOM 760 N N . THR A 1 97 ? -11.667 5.158 35.302 1.00 93.31 97 THR A N 1
ATOM 761 C CA . THR A 1 97 ? -10.395 5.900 35.251 1.00 93.31 97 THR A CA 1
ATOM 762 C C . THR A 1 97 ? -9.377 5.186 34.365 1.00 93.31 97 THR A C 1
ATOM 764 O O . THR A 1 97 ? -8.861 5.792 33.426 1.00 93.31 97 THR A O 1
ATOM 767 N N . LYS A 1 98 ? -9.169 3.880 34.580 1.00 94.62 98 LYS A N 1
ATOM 768 C CA . LYS A 1 98 ? -8.250 3.058 33.779 1.00 94.62 98 LYS A CA 1
ATOM 769 C C . LYS A 1 98 ? -8.605 3.086 32.290 1.00 94.62 98 LYS A C 1
ATOM 771 O O . LYS A 1 98 ? -7.732 3.292 31.449 1.00 94.62 98 LYS A O 1
ATOM 776 N N . ALA A 1 99 ? -9.882 2.913 31.951 1.00 94.75 99 ALA A N 1
ATOM 777 C CA . ALA A 1 99 ? -10.338 2.939 30.564 1.00 94.75 99 ALA A CA 1
ATOM 778 C C . ALA A 1 99 ? -10.134 4.324 29.909 1.00 94.75 99 ALA A C 1
ATOM 780 O O . ALA A 1 99 ? -9.676 4.414 28.769 1.00 94.75 99 ALA A O 1
ATOM 781 N N . SER A 1 100 ? -10.391 5.413 30.645 1.00 94.50 100 SER A N 1
ATOM 782 C CA . SER A 1 100 ? -10.155 6.788 30.175 1.00 94.50 100 SER A CA 1
ATOM 783 C C . SER A 1 100 ? -8.670 7.084 29.928 1.00 94.50 100 SER A C 1
ATOM 785 O O . SER A 1 100 ? -8.322 7.763 28.955 1.00 94.50 100 SER A O 1
ATOM 787 N N . GLU A 1 101 ? -7.787 6.568 30.785 1.00 96.44 101 GLU A N 1
ATOM 788 C CA . GLU A 1 101 ? -6.336 6.698 30.634 1.00 96.44 101 GLU A CA 1
ATOM 789 C C . GLU A 1 101 ? -5.811 5.928 29.425 1.00 96.44 101 GLU A C 1
ATOM 791 O O . GLU A 1 101 ? -5.033 6.489 28.650 1.00 96.44 101 GLU A O 1
ATOM 796 N N . ILE A 1 102 ? -6.269 4.686 29.228 1.00 97.38 102 ILE A N 1
ATOM 797 C CA . ILE A 1 102 ? -5.931 3.865 28.056 1.00 97.38 102 ILE A CA 1
ATOM 798 C C . ILE A 1 102 ? -6.348 4.583 26.776 1.00 97.38 102 ILE A C 1
ATOM 800 O O . ILE A 1 102 ? -5.505 4.782 25.902 1.00 97.38 102 ILE A O 1
ATOM 804 N N . TRP A 1 103 ? -7.603 5.039 26.697 1.00 97.44 103 TRP A N 1
ATOM 805 C CA . TRP A 1 103 ? -8.110 5.802 25.555 1.00 97.44 103 TRP A CA 1
ATOM 806 C C . TRP A 1 103 ? -7.188 6.970 25.210 1.00 97.44 103 TRP A C 1
ATOM 808 O O . TRP A 1 103 ? -6.674 7.079 24.098 1.00 97.44 103 TRP A O 1
ATOM 818 N N . ARG A 1 104 ? -6.912 7.816 26.207 1.00 96.31 104 ARG A N 1
ATOM 819 C CA . ARG A 1 104 ? -6.082 9.010 26.046 1.00 96.31 104 ARG A CA 1
ATOM 820 C C . ARG A 1 104 ? -4.652 8.670 25.627 1.00 96.31 104 ARG A C 1
ATOM 822 O O . ARG A 1 104 ? -4.100 9.361 24.782 1.00 96.31 104 ARG A O 1
ATOM 829 N N . LYS A 1 105 ? -4.044 7.638 26.221 1.00 97.38 105 LYS A N 1
ATOM 830 C CA . LYS A 1 105 ? -2.670 7.222 25.910 1.00 97.38 105 LYS A CA 1
ATOM 831 C C . LYS A 1 105 ? -2.560 6.674 24.488 1.00 97.38 105 LYS A C 1
ATOM 833 O O . LYS A 1 105 ? -1.607 7.005 23.794 1.00 97.38 105 LYS A O 1
ATOM 838 N N . ARG A 1 106 ? -3.510 5.836 24.066 1.00 97.69 106 ARG A N 1
ATOM 839 C CA . ARG A 1 106 ? -3.484 5.212 22.739 1.00 97.69 106 ARG A CA 1
ATOM 840 C C . ARG A 1 106 ? -3.755 6.214 21.624 1.00 97.69 106 ARG A C 1
ATOM 842 O O . ARG A 1 106 ? -2.998 6.206 20.667 1.00 97.69 106 ARG A O 1
ATOM 849 N N . LEU A 1 107 ? -4.754 7.092 21.762 1.00 96.69 107 LEU A N 1
ATOM 850 C CA . LEU A 1 107 ? -5.027 8.094 20.724 1.00 96.69 107 LEU A CA 1
ATOM 851 C C . LEU A 1 107 ? -3.866 9.079 20.552 1.00 96.69 107 LEU A C 1
ATOM 853 O O . LEU A 1 107 ? -3.449 9.300 19.425 1.00 96.69 107 LEU A O 1
ATOM 857 N N . ARG A 1 108 ? -3.264 9.561 21.652 1.00 95.88 108 ARG A N 1
ATOM 858 C CA . ARG A 1 108 ? -2.061 10.412 21.572 1.00 95.88 108 ARG A CA 1
ATOM 859 C C . ARG A 1 108 ? -0.919 9.737 20.825 1.00 95.88 108 ARG A C 1
ATOM 861 O O . ARG A 1 108 ? -0.337 10.348 19.949 1.00 95.88 108 ARG A O 1
ATOM 868 N N . ALA A 1 109 ? -0.643 8.467 21.131 1.00 96.31 109 ALA A N 1
ATOM 869 C CA . ALA A 1 109 ? 0.410 7.733 20.435 1.00 96.31 109 ALA A CA 1
ATOM 870 C C . ALA A 1 109 ? 0.160 7.661 18.917 1.00 96.31 109 ALA A C 1
ATOM 872 O O . ALA A 1 109 ? 1.109 7.707 18.143 1.00 96.31 109 ALA A O 1
ATOM 873 N N . LEU A 1 110 ? -1.098 7.563 18.481 1.00 97.25 110 LEU A N 1
ATOM 874 C CA . LEU A 1 110 ? -1.430 7.595 17.058 1.00 97.25 110 LEU A CA 1
ATOM 875 C C . LEU A 1 110 ? -1.229 8.991 16.461 1.00 97.25 110 LEU A C 1
ATOM 877 O O . LEU A 1 110 ? -0.580 9.108 15.425 1.00 97.25 110 LEU A O 1
ATOM 881 N N . ASP A 1 111 ? -1.724 10.034 17.127 1.00 95.12 111 ASP A N 1
ATOM 882 C CA . ASP A 1 111 ? -1.598 11.419 16.654 1.00 95.12 111 ASP A CA 1
ATOM 883 C C . ASP A 1 111 ? -0.131 11.897 16.612 1.00 95.12 111 ASP A C 1
ATOM 885 O O . ASP A 1 111 ? 0.234 12.699 15.757 1.00 95.12 111 ASP A O 1
ATOM 889 N N . ASP A 1 112 ? 0.745 11.346 17.463 1.00 95.00 112 ASP A N 1
ATOM 890 C CA . ASP A 1 112 ? 2.195 11.592 17.420 1.00 95.00 112 ASP A CA 1
ATOM 891 C C . ASP A 1 112 ? 2.854 11.060 16.124 1.00 95.00 112 ASP A C 1
ATOM 893 O O . ASP A 1 112 ? 3.970 11.458 15.789 1.00 95.00 112 ASP A O 1
ATOM 897 N N . ARG A 1 113 ? 2.200 10.136 15.400 1.00 91.94 113 ARG A N 1
ATOM 898 C CA . ARG A 1 113 ? 2.726 9.494 14.175 1.00 91.94 113 ARG A CA 1
ATOM 899 C C . ARG A 1 113 ? 2.164 10.096 12.897 1.00 91.94 113 ARG A C 1
ATOM 901 O O . ARG A 1 113 ? 2.850 10.114 11.875 1.00 91.94 113 ARG A O 1
ATOM 908 N N . ALA A 1 114 ? 0.915 10.544 12.924 1.00 91.06 114 ALA A N 1
ATOM 909 C CA . ALA A 1 114 ? 0.283 11.192 11.788 1.00 91.06 114 ALA A CA 1
ATOM 910 C C . ALA A 1 114 ? -0.862 12.104 12.236 1.00 91.06 114 ALA A C 1
ATOM 912 O O . ALA A 1 114 ? -1.566 11.830 13.205 1.00 91.06 114 ALA A O 1
ATOM 913 N N . GLU A 1 115 ? -1.066 13.171 11.471 1.00 89.56 115 GLU A N 1
ATOM 914 C CA . GLU A 1 115 ? -2.191 14.083 11.648 1.00 89.56 115 GLU A CA 1
ATOM 915 C C . GLU A 1 115 ? -3.528 13.334 11.522 1.00 89.56 115 GLU A C 1
ATOM 917 O O . GLU A 1 115 ? -3.679 12.471 10.657 1.00 89.56 115 GLU A O 1
ATOM 922 N N . GLU A 1 116 ? -4.470 13.637 12.420 1.00 89.00 116 GLU A N 1
ATOM 923 C CA . GLU A 1 116 ? -5.807 13.020 12.508 1.00 89.00 116 GLU A CA 1
ATOM 924 C C . GLU A 1 116 ? -5.833 11.478 12.634 1.00 89.00 116 GLU A C 1
ATOM 926 O O . GLU A 1 116 ? -6.892 10.849 12.512 1.00 89.00 116 GLU A O 1
ATOM 931 N N . ALA A 1 117 ? -4.699 10.843 12.958 1.00 93.38 117 ALA A N 1
ATOM 932 C CA . ALA A 1 117 ? -4.581 9.388 13.013 1.00 93.38 117 ALA A CA 1
ATOM 933 C C . ALA A 1 117 ? -5.538 8.738 14.017 1.00 93.38 117 ALA A C 1
ATOM 935 O O . ALA A 1 117 ? -6.011 7.626 13.777 1.00 93.38 117 ALA A O 1
ATOM 936 N N . SER A 1 118 ? -5.849 9.404 15.132 1.00 93.50 118 SER A N 1
ATOM 937 C CA . SER A 1 118 ? -6.826 8.922 16.111 1.00 93.50 118 SER A CA 1
ATOM 938 C C . SER A 1 118 ? -8.242 8.801 15.538 1.00 93.50 118 SER A C 1
ATOM 940 O O . SER A 1 118 ? -8.921 7.796 15.777 1.00 93.50 118 SER A O 1
ATOM 942 N N . ALA A 1 119 ? -8.694 9.793 14.768 1.00 92.69 119 ALA A N 1
ATOM 943 C CA . ALA A 1 119 ? -10.012 9.786 14.145 1.00 92.69 119 ALA A CA 1
ATOM 944 C C . ALA A 1 119 ? -10.086 8.740 13.026 1.00 92.69 119 ALA A C 1
ATOM 946 O O . ALA A 1 119 ? -11.060 7.988 12.943 1.00 92.69 119 ALA A O 1
ATOM 947 N N . ASP A 1 120 ? -9.044 8.649 12.202 1.00 95.56 120 ASP A N 1
ATOM 948 C CA . ASP A 1 120 ? -8.974 7.671 11.118 1.00 95.56 120 ASP A CA 1
ATOM 949 C C . ASP A 1 120 ? -8.843 6.240 11.628 1.00 95.56 120 ASP A C 1
ATOM 951 O O . ASP A 1 120 ? -9.497 5.340 11.094 1.00 95.56 120 ASP A O 1
ATOM 955 N N . PHE A 1 121 ? -8.115 6.030 12.724 1.00 97.94 121 PHE A N 1
ATOM 956 C CA . PHE A 1 121 ? -8.081 4.754 13.425 1.00 97.94 121 PHE A CA 1
ATOM 957 C C . PHE A 1 121 ? -9.481 4.296 13.832 1.00 97.94 121 PHE A C 1
ATOM 959 O O . PHE A 1 121 ? -9.858 3.167 13.529 1.00 97.94 121 PHE A O 1
ATOM 966 N N . LEU A 1 122 ? -10.267 5.152 14.497 1.00 98.00 122 LEU A N 1
ATOM 967 C CA . LEU A 1 122 ? -11.602 4.775 14.970 1.00 98.00 122 LEU A CA 1
ATOM 968 C C . LEU A 1 122 ? -12.511 4.375 13.802 1.00 98.00 122 LEU A C 1
ATOM 970 O O . LEU A 1 122 ? -13.155 3.327 13.865 1.00 98.00 122 LEU A O 1
ATOM 974 N N . LYS A 1 123 ? -12.509 5.150 12.709 1.00 97.12 123 LYS A N 1
ATOM 975 C CA . LYS A 1 123 ? -13.258 4.816 11.485 1.00 97.12 123 LYS A CA 1
ATOM 976 C C . LYS A 1 123 ? -12.794 3.478 10.900 1.00 97.12 123 LYS A C 1
ATOM 978 O O . LYS A 1 123 ? -13.619 2.625 10.578 1.00 97.12 123 LYS A O 1
ATOM 983 N N . THR A 1 124 ? -11.483 3.296 10.762 1.00 97.75 124 THR A N 1
ATOM 984 C CA . THR A 1 124 ? -10.857 2.126 10.126 1.00 97.75 124 THR A CA 1
ATOM 985 C C . THR A 1 124 ? -11.100 0.858 10.931 1.00 97.75 124 THR A C 1
ATOM 987 O O . THR A 1 124 ? -11.552 -0.149 10.386 1.00 97.75 124 THR A O 1
ATOM 990 N N . TRP A 1 125 ? -10.870 0.915 12.242 1.00 98.38 125 TRP A N 1
ATOM 991 C CA . TRP A 1 125 ? -11.109 -0.193 13.152 1.00 98.38 125 TRP A CA 1
ATOM 992 C C . TRP A 1 125 ? -12.578 -0.610 13.124 1.00 98.38 125 TRP A C 1
ATOM 994 O O . TRP A 1 125 ? -12.875 -1.773 12.841 1.00 98.38 125 TRP A O 1
ATOM 1004 N N . LEU A 1 126 ? -13.500 0.336 13.328 1.00 98.06 126 LEU A N 1
ATOM 1005 C CA . LEU A 1 126 ? -14.926 0.026 13.353 1.00 98.06 126 LEU A CA 1
ATOM 1006 C C . LEU A 1 126 ? -15.419 -0.516 12.004 1.00 98.06 126 LEU A C 1
ATOM 1008 O O . LEU A 1 126 ? -16.194 -1.472 11.979 1.00 98.06 126 LEU A O 1
ATOM 1012 N N . ARG A 1 127 ? -14.921 0.015 10.877 1.00 97.44 127 ARG A N 1
ATOM 1013 C CA . ARG A 1 127 ? -15.223 -0.532 9.545 1.00 97.44 127 ARG A CA 1
ATOM 1014 C C . ARG A 1 127 ? -14.732 -1.963 9.390 1.00 97.44 127 ARG A C 1
ATOM 1016 O O . ARG A 1 127 ? -15.518 -2.816 8.984 1.00 97.44 127 ARG A O 1
ATOM 1023 N N . SER A 1 128 ? -13.470 -2.213 9.736 1.00 97.88 128 SER A N 1
ATOM 1024 C CA . SER A 1 128 ? -12.835 -3.524 9.568 1.00 97.88 128 SER A CA 1
ATOM 1025 C C . SER A 1 128 ? -13.565 -4.629 10.337 1.00 97.88 128 SER A C 1
ATOM 1027 O O . SER A 1 128 ? -13.738 -5.732 9.822 1.00 97.88 128 SER A O 1
ATOM 1029 N N . GLN A 1 129 ? -14.063 -4.315 11.537 1.00 97.81 129 GLN A N 1
ATOM 1030 C CA . GLN A 1 129 ? -14.648 -5.305 12.442 1.00 97.81 129 GLN A CA 1
ATOM 1031 C C . GLN A 1 129 ? -16.169 -5.412 12.346 1.00 97.81 129 GLN A C 1
ATOM 1033 O O . GLN A 1 129 ? -16.713 -6.498 12.536 1.00 97.81 129 GLN A O 1
ATOM 1038 N N . TYR A 1 130 ? -16.872 -4.322 12.029 1.00 96.62 130 TYR A N 1
ATOM 1039 C CA . TYR A 1 130 ? -18.327 -4.286 12.200 1.00 96.62 130 TYR A CA 1
ATOM 1040 C C . TYR A 1 130 ? -19.115 -3.835 10.972 1.00 96.62 130 TYR A C 1
ATOM 1042 O O . TYR A 1 130 ? -20.337 -3.970 10.959 1.00 96.62 130 TYR A O 1
ATOM 1050 N N . SER A 1 131 ? -18.471 -3.339 9.912 1.00 95.50 131 SER A N 1
ATOM 1051 C CA . SER A 1 131 ? -19.216 -2.927 8.722 1.00 95.50 131 SER A CA 1
ATOM 1052 C C . SER A 1 131 ? -19.740 -4.145 7.959 1.00 95.50 131 SER A C 1
ATOM 1054 O O . SER A 1 131 ? -18.960 -4.937 7.429 1.00 95.50 131 SER A O 1
ATOM 1056 N N . THR A 1 132 ? -21.061 -4.330 7.915 1.00 93.44 132 THR A N 1
ATOM 1057 C CA . THR A 1 132 ? -21.688 -5.483 7.234 1.00 93.44 132 THR A CA 1
ATOM 1058 C C . THR A 1 132 ? -22.348 -5.117 5.913 1.00 93.44 132 THR A C 1
ATOM 1060 O O . THR A 1 132 ? -22.545 -5.982 5.056 1.00 93.44 132 THR A O 1
ATOM 1063 N N . ARG A 1 133 ? -22.663 -3.831 5.723 1.00 93.25 133 ARG A N 1
ATOM 1064 C CA . ARG A 1 133 ? -23.347 -3.300 4.541 1.00 93.25 133 ARG A CA 1
ATOM 1065 C C . ARG A 1 133 ? -22.692 -2.007 4.061 1.00 93.25 133 ARG A C 1
ATOM 1067 O O . ARG A 1 133 ? -22.268 -1.178 4.866 1.00 93.25 133 ARG A O 1
ATOM 1074 N N . ILE A 1 134 ? -22.695 -1.821 2.746 1.00 92.62 134 ILE A N 1
ATOM 1075 C CA . ILE A 1 134 ? -22.305 -0.586 2.063 1.00 92.62 134 ILE A CA 1
ATOM 1076 C C . ILE A 1 134 ? -23.491 -0.069 1.251 1.00 92.62 134 ILE A C 1
ATOM 1078 O O . ILE A 1 134 ? -24.305 -0.859 0.765 1.00 92.62 134 ILE A O 1
ATOM 1082 N N . ARG A 1 135 ? -23.612 1.253 1.123 1.00 89.06 135 ARG A N 1
ATOM 1083 C CA . ARG A 1 135 ? -24.644 1.888 0.304 1.00 89.06 135 ARG A CA 1
ATOM 1084 C C . ARG A 1 135 ? -24.630 1.363 -1.135 1.00 89.06 135 ARG A C 1
ATOM 1086 O O . ARG A 1 135 ? -23.584 1.261 -1.777 1.00 89.06 135 ARG A O 1
ATOM 1093 N N . GLU A 1 136 ? -25.818 1.075 -1.663 1.00 85.88 136 GLU A N 1
ATOM 1094 C CA . GLU A 1 136 ? -25.987 0.725 -3.074 1.00 85.88 136 GLU A CA 1
ATOM 1095 C C . GLU A 1 136 ? -25.651 1.912 -3.985 1.00 85.88 136 GLU A C 1
ATOM 1097 O O . GLU A 1 136 ? -25.981 3.061 -3.688 1.00 85.88 136 GLU A O 1
ATOM 1102 N N . ARG A 1 137 ? -25.068 1.634 -5.156 1.00 81.44 137 ARG A N 1
ATOM 1103 C CA . ARG A 1 137 ? -24.792 2.640 -6.195 1.00 81.44 137 ARG A CA 1
ATOM 1104 C C . ARG A 1 137 ? -26.062 3.003 -6.982 1.00 81.44 137 ARG A C 1
ATOM 1106 O O . ARG A 1 137 ? -26.111 2.844 -8.197 1.00 81.44 137 ARG A O 1
ATOM 1113 N N . LYS A 1 138 ? -27.108 3.455 -6.288 1.00 84.19 138 LYS A N 1
ATOM 1114 C CA . LYS A 1 138 ? -28.371 3.931 -6.874 1.00 84.19 138 LYS A CA 1
ATOM 1115 C C . LYS A 1 138 ? -28.747 5.290 -6.292 1.00 84.19 138 LYS A C 1
ATOM 1117 O O . LYS A 1 138 ? -28.400 5.608 -5.152 1.00 84.19 138 LYS A O 1
ATOM 1122 N N . LYS A 1 139 ? -29.464 6.089 -7.087 1.00 78.56 139 LYS A N 1
ATOM 1123 C CA . LYS A 1 139 ? -30.003 7.382 -6.651 1.00 78.56 139 LYS A CA 1
ATOM 1124 C C . LYS A 1 139 ? -30.884 7.169 -5.411 1.00 78.56 139 LYS A C 1
ATOM 1126 O O . LYS A 1 139 ? -31.612 6.185 -5.344 1.00 78.56 139 LYS A O 1
ATOM 1131 N N . ASP A 1 140 ? -30.742 8.042 -4.416 1.00 83.00 140 ASP A N 1
ATOM 1132 C CA . ASP A 1 140 ? -31.499 8.024 -3.151 1.00 83.00 140 ASP A CA 1
ATOM 1133 C C . ASP A 1 140 ? -31.271 6.804 -2.233 1.00 83.00 140 ASP A C 1
ATOM 1135 O O . ASP A 1 140 ? -31.954 6.644 -1.220 1.00 83.00 140 ASP A O 1
ATOM 1139 N N . ALA A 1 141 ? -30.257 5.970 -2.509 1.00 85.94 141 ALA A N 1
ATOM 1140 C CA . ALA A 1 141 ? -29.864 4.905 -1.588 1.00 85.94 141 ALA A CA 1
ATOM 1141 C C . ALA A 1 141 ? -29.458 5.496 -0.227 1.00 85.94 141 ALA A C 1
ATOM 1143 O O . ALA A 1 141 ? -28.747 6.503 -0.174 1.00 85.94 141 ALA A O 1
ATOM 1144 N N . ARG A 1 142 ? -29.878 4.871 0.875 1.00 87.69 142 ARG A N 1
ATOM 1145 C CA . ARG A 1 142 ? -29.543 5.333 2.230 1.00 87.69 142 ARG A CA 1
ATOM 1146 C C . ARG A 1 142 ? -28.106 4.941 2.609 1.00 87.69 142 ARG A C 1
ATOM 1148 O O . ARG A 1 142 ? -27.691 3.836 2.248 1.00 87.69 142 ARG A O 1
ATOM 1155 N N . PRO A 1 143 ? -27.362 5.796 3.338 1.00 87.31 143 PRO A N 1
ATOM 1156 C CA . PRO A 1 143 ? -26.081 5.420 3.939 1.00 87.31 143 PRO A CA 1
ATOM 1157 C C . PRO A 1 143 ? -26.216 4.156 4.802 1.00 87.31 143 PRO A C 1
ATOM 1159 O O . PRO A 1 143 ? -27.174 4.037 5.566 1.00 87.31 143 PRO A O 1
ATOM 1162 N N . GLN A 1 144 ? -25.274 3.220 4.677 1.00 93.06 144 GLN A N 1
ATOM 1163 C CA . GLN A 1 144 ? -25.235 1.970 5.452 1.00 93.06 144 GLN A CA 1
ATOM 1164 C C . GLN A 1 144 ? -24.049 1.979 6.429 1.00 93.06 144 GLN A C 1
ATOM 1166 O O . GLN A 1 144 ? -23.391 3.006 6.578 1.00 93.06 144 GLN A O 1
ATOM 1171 N N . ASP A 1 145 ? -23.761 0.853 7.095 1.00 92.38 145 ASP A N 1
ATOM 1172 C CA . ASP A 1 145 ? -22.671 0.736 8.080 1.00 92.38 145 ASP A CA 1
ATOM 1173 C C . ASP A 1 145 ? -21.361 1.368 7.590 1.00 92.38 145 ASP A C 1
ATOM 1175 O O . ASP A 1 145 ? -20.755 2.176 8.286 1.00 92.38 145 ASP A O 1
ATOM 1179 N N . TRP A 1 146 ? -20.922 1.025 6.376 1.00 92.69 146 TRP A N 1
ATOM 1180 C CA . TRP A 1 146 ? -19.677 1.541 5.804 1.00 92.69 146 TRP A CA 1
ATOM 1181 C C . TRP A 1 146 ? -19.624 3.068 5.732 1.00 92.69 146 TRP A C 1
ATOM 1183 O O . TRP A 1 146 ? -18.617 3.688 6.095 1.00 92.69 146 TRP A O 1
ATOM 1193 N N . ASP A 1 147 ? -20.706 3.668 5.245 1.00 91.75 147 ASP A N 1
ATOM 1194 C CA . ASP A 1 147 ? -20.832 5.104 5.035 1.00 91.75 147 ASP A CA 1
ATOM 1195 C C . ASP A 1 147 ? -20.938 5.820 6.382 1.00 91.75 147 ASP A C 1
ATOM 1197 O O . ASP A 1 147 ? -20.169 6.739 6.662 1.00 91.75 147 ASP A O 1
ATOM 1201 N N . ARG A 1 148 ? -21.829 5.325 7.250 1.00 94.12 148 ARG A N 1
ATOM 1202 C CA . ARG A 1 148 ? -22.127 5.906 8.561 1.00 94.12 148 ARG A CA 1
ATOM 1203 C C . ARG A 1 148 ? -20.935 5.845 9.501 1.00 94.12 148 ARG A C 1
ATOM 1205 O O . ARG A 1 148 ? -20.634 6.842 10.141 1.00 94.12 148 ARG A O 1
ATOM 1212 N N . ILE A 1 149 ? -20.193 4.738 9.543 1.00 94.94 149 ILE A N 1
ATOM 1213 C CA . ILE A 1 149 ? -18.950 4.671 10.327 1.00 94.94 149 ILE A CA 1
ATOM 1214 C C . ILE A 1 149 ? -17.917 5.678 9.790 1.00 94.94 149 ILE A C 1
ATOM 1216 O O . ILE A 1 149 ? -17.156 6.263 10.552 1.00 94.94 149 ILE A O 1
ATOM 1220 N N . GLY A 1 150 ? -17.902 5.941 8.482 1.00 90.50 150 GLY A N 1
ATOM 1221 C CA . GLY A 1 150 ? -16.991 6.921 7.891 1.00 90.50 150 GLY A CA 1
ATOM 1222 C C . GLY A 1 150 ? -17.188 8.352 8.365 1.00 90.50 150 GLY A C 1
ATOM 1223 O O . GLY A 1 150 ? -16.213 9.095 8.467 1.00 90.50 150 GLY A O 1
ATOM 1224 N N . THR A 1 151 ? -18.437 8.734 8.619 1.00 88.06 151 THR A N 1
ATOM 1225 C CA . THR A 1 151 ? -18.824 10.129 8.863 1.00 88.06 151 THR A CA 1
ATOM 1226 C C . THR A 1 151 ? -19.320 10.382 10.284 1.00 88.06 151 THR A C 1
ATOM 1228 O O . THR A 1 151 ? -19.121 11.466 10.818 1.00 88.06 151 THR A O 1
ATOM 1231 N N . GLU A 1 152 ? -19.966 9.397 10.904 1.00 90.31 152 GLU A N 1
ATOM 1232 C CA . GLU A 1 152 ? -20.665 9.501 12.190 1.00 90.31 152 GLU A CA 1
ATOM 1233 C C . GLU A 1 152 ? -20.515 8.223 13.041 1.00 90.31 152 GLU A C 1
ATOM 1235 O O . GLU A 1 152 ? -21.478 7.726 13.629 1.00 90.31 152 GLU A O 1
ATOM 1240 N N . PHE A 1 153 ? -19.296 7.671 13.123 1.00 93.62 153 PHE A N 1
ATOM 1241 C CA . PHE A 1 153 ? -19.018 6.428 13.862 1.00 93.62 153 PHE A CA 1
ATOM 1242 C C . PHE A 1 153 ? -19.505 6.431 15.316 1.00 93.62 153 PHE A C 1
ATOM 1244 O O . PHE A 1 153 ? -19.876 5.382 15.840 1.00 93.62 153 PHE A O 1
ATOM 1251 N N . HIS A 1 154 ? -19.511 7.590 15.975 1.00 91.69 154 HIS A N 1
ATOM 1252 C CA . HIS A 1 154 ? -19.971 7.747 17.352 1.00 91.69 154 HIS A CA 1
ATOM 1253 C C . HIS A 1 154 ? -21.482 7.531 17.477 1.00 91.69 154 HIS A C 1
ATOM 1255 O O . HIS A 1 154 ? -21.920 6.848 18.403 1.00 91.69 154 HIS A O 1
ATOM 1261 N N . ARG A 1 155 ? -22.272 8.041 16.520 1.00 91.00 155 ARG A N 1
ATOM 1262 C CA . ARG A 1 155 ? -23.723 7.805 16.459 1.00 91.00 155 ARG A CA 1
ATOM 1263 C C . ARG A 1 155 ? -24.033 6.377 16.048 1.00 91.00 155 ARG A C 1
ATOM 1265 O O . ARG A 1 155 ? -24.882 5.743 16.666 1.00 91.00 155 ARG A O 1
ATOM 1272 N N . TRP A 1 156 ? -23.326 5.873 15.034 1.00 94.75 156 TRP A N 1
ATOM 1273 C CA . TRP A 1 156 ? -23.487 4.500 14.562 1.00 94.75 156 TRP A CA 1
ATOM 1274 C C . TRP A 1 156 ? -23.267 3.506 15.707 1.00 94.75 156 TRP A C 1
ATOM 1276 O O . TRP A 1 156 ? -24.154 2.711 15.998 1.00 94.75 156 TRP A O 1
ATOM 1286 N N . LEU A 1 157 ? -22.150 3.618 16.437 1.00 94.56 157 LEU A N 1
ATOM 1287 C CA . LEU A 1 157 ? -21.831 2.682 17.516 1.00 94.56 157 LEU A CA 1
ATOM 1288 C C . LEU A 1 157 ? -22.858 2.739 18.646 1.00 94.56 157 LEU A C 1
ATOM 1290 O O . LEU A 1 157 ? -23.211 1.701 19.189 1.00 94.56 157 LEU A O 1
ATOM 1294 N N . ARG A 1 158 ? -23.358 3.928 18.998 1.00 91.12 158 ARG A N 1
ATOM 1295 C CA . ARG A 1 158 ? -24.400 4.068 20.023 1.00 91.12 158 ARG A CA 1
ATOM 1296 C C . ARG A 1 158 ? -25.700 3.376 19.613 1.00 91.12 158 ARG A C 1
ATOM 1298 O O . ARG A 1 158 ? -26.294 2.677 20.426 1.00 91.12 158 ARG A O 1
ATOM 1305 N N . GLN A 1 159 ? -26.128 3.548 18.365 1.00 91.56 159 GLN A N 1
ATOM 1306 C CA . GLN A 1 159 ? -27.349 2.916 17.859 1.00 91.56 159 GLN A CA 1
ATOM 1307 C C . GLN A 1 159 ? -27.202 1.396 17.724 1.00 91.56 159 GLN A C 1
ATOM 1309 O O . GLN A 1 159 ? -28.140 0.664 18.013 1.00 91.56 159 GLN A O 1
ATOM 1314 N N . ASP A 1 160 ? -26.017 0.923 17.342 1.00 93.75 160 ASP A N 1
ATOM 1315 C CA . ASP A 1 160 ? -25.728 -0.491 17.091 1.00 93.75 160 ASP A CA 1
ATOM 1316 C C . ASP A 1 160 ? -24.999 -1.202 18.244 1.00 93.75 160 ASP A C 1
ATOM 1318 O O . ASP A 1 160 ? -24.485 -2.307 18.065 1.00 93.75 160 ASP A O 1
ATOM 1322 N N . HIS A 1 161 ? -24.946 -0.596 19.433 1.00 94.19 161 HIS A N 1
ATOM 1323 C CA . HIS A 1 161 ? -24.160 -1.091 20.568 1.00 94.19 161 HIS A CA 1
ATOM 1324 C C . HIS A 1 161 ? -24.515 -2.540 20.949 1.00 94.19 161 HIS A C 1
ATOM 1326 O O . HIS A 1 161 ? -23.618 -3.362 21.144 1.00 94.19 161 HIS A O 1
ATOM 1332 N N . ASP A 1 162 ? -25.803 -2.890 20.958 1.00 93.50 162 ASP A N 1
ATOM 1333 C CA . ASP A 1 162 ? -26.265 -4.256 21.219 1.00 93.50 162 ASP A CA 1
ATOM 1334 C C . ASP A 1 162 ? -25.793 -5.243 20.141 1.00 93.50 162 ASP A C 1
ATOM 1336 O O . ASP A 1 162 ? -25.332 -6.340 20.462 1.00 93.50 162 ASP A O 1
ATOM 1340 N N . ARG A 1 163 ? -25.828 -4.840 18.859 1.00 93.50 163 ARG A N 1
ATOM 1341 C CA . ARG A 1 163 ? -25.390 -5.667 17.717 1.00 93.50 163 ARG A CA 1
ATOM 1342 C C . ARG A 1 163 ? -23.905 -6.019 17.800 1.00 93.50 163 ARG A C 1
ATOM 1344 O O . ARG A 1 163 ? -23.512 -7.092 17.351 1.00 93.50 163 ARG A O 1
ATOM 1351 N N . ILE A 1 164 ? -23.090 -5.139 18.380 1.00 92.44 164 ILE A N 1
ATOM 1352 C CA . ILE A 1 164 ? -21.653 -5.370 18.586 1.00 92.44 164 ILE A CA 1
ATOM 1353 C C . ILE A 1 164 ? -21.323 -5.946 19.976 1.00 92.44 164 ILE A C 1
ATOM 1355 O O . ILE A 1 164 ? -20.151 -6.049 20.334 1.00 92.44 164 ILE A O 1
ATOM 1359 N N . GLY A 1 165 ? -22.338 -6.336 20.758 1.00 93.75 165 GLY A N 1
ATOM 1360 C CA . GLY A 1 165 ? -22.176 -7.027 22.041 1.00 93.75 165 GLY A CA 1
ATOM 1361 C C . GLY A 1 165 ? -21.927 -6.122 23.251 1.00 93.75 165 GLY A C 1
ATOM 1362 O O . GLY A 1 165 ? -21.534 -6.614 24.309 1.00 93.75 165 GLY A O 1
ATOM 1363 N N . LEU A 1 166 ? -22.162 -4.811 23.148 1.00 96.31 166 LEU A N 1
ATOM 1364 C CA . LEU A 1 166 ? -22.008 -3.859 24.254 1.00 96.31 166 LEU A CA 1
ATOM 1365 C C . LEU A 1 166 ? -23.249 -3.817 25.161 1.00 96.31 166 LEU A C 1
ATOM 1367 O O . LEU A 1 166 ? -23.868 -2.776 25.348 1.00 96.31 166 LEU A O 1
ATOM 1371 N N . THR A 1 167 ? -23.595 -4.951 25.766 1.00 95.88 167 THR A N 1
ATOM 1372 C CA . THR A 1 167 ? -24.843 -5.126 26.540 1.00 95.88 167 THR A CA 1
ATOM 1373 C C . THR A 1 167 ? -24.658 -5.039 28.060 1.00 95.88 167 THR A C 1
ATOM 1375 O O . THR A 1 167 ? -25.621 -5.084 28.823 1.00 95.88 167 THR A O 1
ATOM 1378 N N . SER A 1 168 ? -23.417 -4.931 28.547 1.00 96.31 168 SER A N 1
ATOM 1379 C CA . SER A 1 168 ? -23.111 -4.906 29.982 1.00 96.31 168 SER A CA 1
ATOM 1380 C C . SER A 1 168 ? -21.921 -4.014 30.311 1.00 96.31 168 SER A C 1
ATOM 1382 O O . SER A 1 168 ? -21.027 -3.822 29.489 1.00 96.31 168 SER A O 1
ATOM 1384 N N . ARG A 1 169 ? -21.842 -3.532 31.559 1.00 94.81 169 ARG A N 1
ATOM 1385 C CA . ARG A 1 169 ? -20.716 -2.697 32.019 1.00 94.81 169 ARG A CA 1
ATOM 1386 C C . ARG A 1 169 ? -19.346 -3.345 31.803 1.00 94.81 169 ARG A C 1
ATOM 1388 O O . ARG A 1 169 ? -18.370 -2.636 31.562 1.00 94.81 169 ARG A O 1
ATOM 1395 N N . GLN A 1 170 ? -19.280 -4.673 31.904 1.00 96.56 170 GLN A N 1
ATOM 1396 C CA . GLN A 1 170 ? -18.063 -5.438 31.648 1.00 96.56 170 GLN A CA 1
ATOM 1397 C C . GLN A 1 170 ? -17.720 -5.437 30.153 1.00 96.56 170 GLN A C 1
ATOM 1399 O O . GLN A 1 170 ? -16.580 -5.153 29.808 1.00 96.56 170 GLN A O 1
ATOM 1404 N N . ALA A 1 171 ? -18.708 -5.623 29.270 1.00 97.44 171 ALA A N 1
ATOM 1405 C CA . ALA A 1 171 ? -18.498 -5.561 27.823 1.00 97.44 171 ALA A CA 1
ATOM 1406 C C . ALA A 1 171 ? -17.954 -4.194 27.368 1.00 97.44 171 ALA A C 1
ATOM 1408 O O . ALA A 1 171 ? -16.994 -4.144 26.604 1.00 97.44 171 ALA A O 1
ATOM 1409 N N . TYR A 1 172 ? -18.482 -3.082 27.895 1.00 97.56 172 TYR A N 1
ATOM 1410 C CA . TYR A 1 172 ? -17.931 -1.743 27.626 1.00 97.56 172 TYR A CA 1
ATOM 1411 C C . TYR A 1 172 ? -16.491 -1.581 28.129 1.00 97.56 172 TYR A C 1
ATOM 1413 O O . TYR A 1 172 ? -15.655 -0.964 27.463 1.00 97.56 172 TYR A O 1
ATOM 1421 N N . PHE A 1 173 ? -16.184 -2.135 29.303 1.00 97.44 173 PHE A N 1
ATOM 1422 C CA . PHE A 1 173 ? -14.833 -2.096 29.852 1.00 97.44 173 PHE A CA 1
ATOM 1423 C C . PHE A 1 173 ? -13.852 -2.922 29.007 1.00 97.44 173 PHE A C 1
ATOM 1425 O O . PHE A 1 173 ? -12.764 -2.436 28.693 1.00 97.44 173 PHE A O 1
ATOM 1432 N N . ASP A 1 174 ? -14.232 -4.122 28.574 1.00 97.69 174 ASP A N 1
ATOM 1433 C CA . ASP A 1 174 ? -13.394 -4.991 27.740 1.00 97.69 174 ASP A CA 1
ATOM 1434 C C . ASP A 1 174 ? -13.237 -4.436 26.319 1.00 97.69 174 ASP A C 1
ATOM 1436 O O . ASP A 1 174 ? -12.151 -4.495 25.740 1.00 97.69 174 ASP A O 1
ATOM 1440 N N . PHE A 1 175 ? -14.267 -3.783 25.779 1.00 97.75 175 PHE A N 1
ATOM 1441 C CA . PHE A 1 175 ? -14.179 -3.076 24.504 1.00 97.75 175 PHE A CA 1
ATOM 1442 C C . PHE A 1 175 ? -13.099 -1.986 24.525 1.00 97.75 175 PHE A C 1
ATOM 1444 O O . PHE A 1 175 ? -12.319 -1.863 23.583 1.00 97.75 175 PHE A O 1
ATOM 1451 N N . LEU A 1 176 ? -12.997 -1.224 25.619 1.00 97.19 176 LEU A N 1
ATOM 1452 C CA . LEU A 1 176 ? -11.979 -0.181 25.774 1.00 97.19 176 LEU A CA 1
ATOM 1453 C C . LEU A 1 176 ? -10.599 -0.732 26.149 1.00 97.19 176 LEU A C 1
ATOM 1455 O O . LEU A 1 176 ? -9.579 -0.223 25.687 1.00 97.19 176 LEU A O 1
ATOM 1459 N N . THR A 1 177 ? -10.541 -1.735 27.022 1.00 97.69 177 THR A N 1
ATOM 1460 C CA . THR A 1 177 ? -9.268 -2.187 27.597 1.00 97.69 177 THR A CA 1
ATOM 1461 C C . THR A 1 177 ? -8.605 -3.307 26.806 1.00 97.69 177 THR A C 1
ATOM 1463 O O . THR A 1 177 ? -7.374 -3.344 26.765 1.00 97.69 177 THR A O 1
ATOM 1466 N N . VAL A 1 178 ? -9.385 -4.147 26.122 1.00 98.12 178 VAL A N 1
ATOM 1467 C CA . VAL A 1 178 ? -8.905 -5.260 25.294 1.00 98.12 178 VAL A CA 1
ATOM 1468 C C . VAL A 1 178 ? -8.970 -4.882 23.817 1.00 98.12 178 VAL A C 1
ATOM 1470 O O . VAL A 1 178 ? -7.925 -4.711 23.193 1.00 98.12 178 VAL A O 1
ATOM 1473 N N . GLN A 1 179 ? -10.175 -4.684 23.268 1.00 98.06 179 GLN A N 1
ATOM 1474 C CA . GLN A 1 179 ? -10.375 -4.527 21.820 1.00 98.06 179 GLN A CA 1
ATOM 1475 C C . GLN A 1 179 ? -9.715 -3.244 21.292 1.00 98.06 179 GLN A C 1
ATOM 1477 O O . GLN A 1 179 ? -8.815 -3.298 20.456 1.00 98.06 179 GLN A O 1
ATOM 1482 N N . PHE A 1 180 ? -10.087 -2.084 21.834 1.00 98.44 180 PHE A N 1
ATOM 1483 C CA . PHE A 1 180 ? -9.523 -0.790 21.447 1.00 98.44 180 PHE A CA 1
ATOM 1484 C C . PHE A 1 180 ? -7.997 -0.745 21.633 1.00 98.44 180 PHE A C 1
ATOM 1486 O O . PHE A 1 180 ? -7.271 -0.256 20.764 1.00 98.44 180 PHE A O 1
ATOM 1493 N N . THR A 1 181 ? -7.477 -1.292 22.738 1.00 98.31 181 THR A N 1
ATOM 1494 C CA . THR A 1 181 ? -6.025 -1.368 22.969 1.00 98.31 181 THR A CA 1
ATOM 1495 C C . THR A 1 181 ? -5.334 -2.221 21.912 1.00 98.31 181 THR A C 1
ATOM 1497 O O . THR A 1 181 ? -4.301 -1.808 21.389 1.00 98.31 181 THR A O 1
ATOM 1500 N N . PHE A 1 182 ? -5.884 -3.393 21.593 1.00 98.75 182 PHE A N 1
ATOM 1501 C CA . PHE A 1 182 ? -5.327 -4.291 20.589 1.00 98.75 182 PHE A CA 1
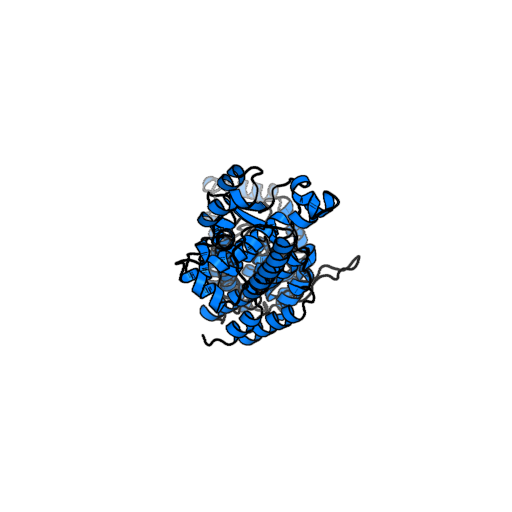ATOM 1502 C C . PHE A 1 182 ? -5.303 -3.628 19.211 1.00 98.75 182 PHE A C 1
ATOM 1504 O O . PHE A 1 182 ? -4.229 -3.447 18.640 1.00 98.75 182 PHE A O 1
ATOM 1511 N N . TYR A 1 183 ? -6.456 -3.185 18.708 1.00 98.75 183 TYR A N 1
ATOM 1512 C CA . TYR A 1 183 ? -6.547 -2.635 17.356 1.00 98.75 183 TYR A CA 1
ATOM 1513 C C . TYR A 1 183 ? -5.798 -1.315 17.206 1.00 98.75 183 TYR A C 1
ATOM 1515 O O . TYR A 1 183 ? -5.177 -1.098 16.171 1.00 98.75 183 TYR A O 1
ATOM 1523 N N . SER A 1 184 ? -5.761 -0.464 18.239 1.00 98.62 184 SER A N 1
ATOM 1524 C CA . SER A 1 184 ? -4.940 0.752 18.179 1.00 98.62 184 SER A CA 1
ATOM 1525 C C . SER A 1 184 ? -3.449 0.435 18.104 1.00 98.62 184 SER A C 1
ATOM 1527 O O . SER A 1 184 ? -2.708 1.218 17.526 1.00 98.62 184 SER A O 1
ATOM 1529 N N . ARG A 1 185 ? -2.973 -0.677 18.686 1.00 98.50 185 ARG A N 1
ATOM 1530 C CA . ARG A 1 185 ? -1.571 -1.119 18.549 1.00 98.50 185 ARG A CA 1
ATOM 1531 C C . ARG A 1 185 ? -1.284 -1.688 17.169 1.00 98.50 185 ARG A C 1
ATOM 1533 O O . ARG A 1 185 ? -0.227 -1.408 16.618 1.00 98.50 185 ARG A O 1
ATOM 1540 N N . GLN A 1 186 ? -2.214 -2.452 16.601 1.00 98.75 186 GLN A N 1
ATOM 1541 C CA . GLN A 1 186 ? -2.025 -2.970 15.246 1.00 98.75 186 GLN A CA 1
ATOM 1542 C C . GLN A 1 186 ? -2.076 -1.848 14.210 1.00 98.75 186 GLN A C 1
ATOM 1544 O O . GLN A 1 186 ? -1.243 -1.817 13.314 1.00 98.75 186 GLN A O 1
ATOM 1549 N N . TYR A 1 187 ? -2.968 -0.871 14.378 1.00 98.62 187 TYR A N 1
ATOM 1550 C CA . TYR A 1 187 ? -3.003 0.313 13.523 1.00 98.62 187 TYR A CA 1
ATOM 1551 C C . TYR A 1 187 ? -1.729 1.159 13.643 1.00 98.62 187 TYR A C 1
ATOM 1553 O O . TYR A 1 187 ? -1.187 1.583 12.631 1.00 98.62 187 TYR A O 1
ATOM 1561 N N . GLU A 1 188 ? -1.192 1.335 14.856 1.00 98.19 188 GLU A N 1
ATOM 1562 C CA . GLU A 1 188 ? 0.123 1.962 15.069 1.00 98.19 188 GLU A CA 1
ATOM 1563 C C . GLU A 1 188 ? 1.218 1.256 14.251 1.00 98.19 188 GLU A C 1
ATOM 1565 O O . GLU A 1 188 ? 1.939 1.897 13.494 1.00 98.19 188 GLU A O 1
ATOM 1570 N N . ARG A 1 189 ? 1.267 -0.079 14.320 1.00 97.88 189 ARG A N 1
ATOM 1571 C CA . ARG A 1 189 ? 2.223 -0.903 13.569 1.00 97.88 189 ARG A CA 1
ATOM 1572 C C . ARG A 1 189 ? 2.050 -0.779 12.048 1.00 97.88 189 ARG A C 1
ATOM 1574 O O . ARG A 1 189 ? 3.038 -0.814 11.321 1.00 97.88 189 ARG A O 1
ATOM 1581 N N . ILE A 1 190 ? 0.814 -0.626 11.567 1.00 98.31 190 ILE A N 1
ATOM 1582 C CA . ILE A 1 190 ? 0.505 -0.385 10.148 1.00 98.31 190 ILE A CA 1
ATOM 1583 C C . ILE A 1 190 ? 1.004 0.999 9.712 1.00 98.31 190 ILE A C 1
ATOM 1585 O O . ILE A 1 190 ? 1.635 1.106 8.660 1.00 98.31 190 ILE A O 1
ATOM 1589 N N . LEU A 1 191 ? 0.789 2.044 10.521 1.00 97.44 191 LEU A N 1
ATOM 1590 C CA . LEU A 1 191 ? 1.312 3.388 10.244 1.00 97.44 191 LEU A CA 1
ATOM 1591 C C . LEU A 1 191 ? 2.841 3.391 10.184 1.00 97.44 191 LEU A C 1
ATOM 1593 O O . LEU A 1 191 ? 3.414 3.950 9.246 1.00 97.44 191 LEU A O 1
ATOM 1597 N N . ASP A 1 192 ? 3.489 2.731 11.144 1.00 96.94 192 ASP A N 1
ATOM 1598 C CA . ASP A 1 192 ? 4.945 2.629 11.199 1.00 96.94 192 ASP A CA 1
ATOM 1599 C C . ASP A 1 192 ? 5.490 1.886 9.967 1.00 96.94 192 ASP A C 1
ATOM 1601 O O . ASP A 1 192 ? 6.444 2.350 9.347 1.00 96.94 192 ASP A O 1
ATOM 1605 N N . ALA A 1 193 ? 4.846 0.798 9.530 1.00 97.62 193 ALA A N 1
ATOM 1606 C CA . ALA A 1 193 ? 5.231 0.093 8.304 1.00 97.62 193 ALA A CA 1
ATOM 1607 C C . ALA A 1 193 ? 4.981 0.925 7.029 1.00 97.62 193 ALA A C 1
ATOM 1609 O O . ALA A 1 193 ? 5.778 0.888 6.093 1.00 97.62 193 ALA A O 1
ATOM 1610 N N . GLY A 1 194 ? 3.892 1.697 6.981 1.00 96.19 194 GLY A N 1
ATOM 1611 C CA . GLY A 1 194 ? 3.523 2.504 5.816 1.00 96.19 194 GLY A CA 1
ATOM 1612 C C . GLY A 1 194 ? 4.314 3.807 5.665 1.00 96.19 194 GLY A C 1
ATOM 1613 O O . GLY A 1 194 ? 4.442 4.310 4.551 1.00 96.19 194 GLY A O 1
ATOM 1614 N N . ARG A 1 195 ? 4.840 4.374 6.760 1.00 93.06 195 ARG A N 1
ATOM 1615 C CA . ARG A 1 195 ? 5.443 5.725 6.772 1.00 93.06 195 ARG A CA 1
ATOM 1616 C C . ARG A 1 195 ? 6.820 5.799 7.427 1.00 93.06 195 ARG A C 1
ATOM 1618 O O . ARG A 1 195 ? 7.565 6.735 7.145 1.00 93.06 195 ARG A O 1
ATOM 1625 N N . GLY A 1 196 ? 7.143 4.852 8.300 1.00 92.44 196 GLY A N 1
ATOM 1626 C CA . GLY A 1 196 ? 8.369 4.837 9.086 1.00 92.44 196 GLY A CA 1
ATOM 1627 C C . GLY A 1 196 ? 9.595 4.360 8.308 1.00 92.44 196 GLY A C 1
ATOM 1628 O O . GLY A 1 196 ? 9.671 4.451 7.075 1.00 92.44 196 GLY A O 1
ATOM 1629 N N . ALA A 1 197 ? 10.581 3.868 9.062 1.00 93.69 197 ALA A N 1
ATOM 1630 C CA . ALA A 1 197 ? 11.802 3.310 8.500 1.00 93.69 197 ALA A CA 1
ATOM 1631 C C . ALA A 1 197 ? 11.474 2.055 7.682 1.00 93.69 197 ALA A C 1
ATOM 1633 O O . ALA A 1 197 ? 10.720 1.190 8.126 1.00 93.69 197 ALA A O 1
ATOM 1634 N N . PHE A 1 198 ? 12.034 1.970 6.481 1.00 95.81 198 PHE A N 1
ATOM 1635 C CA . PHE A 1 198 ? 11.822 0.830 5.604 1.00 95.81 198 PHE A CA 1
ATOM 1636 C C . PHE A 1 198 ? 12.832 -0.271 5.908 1.00 95.81 198 PHE A C 1
ATOM 1638 O O . PHE A 1 198 ? 14.034 -0.013 5.945 1.00 95.81 198 PHE A O 1
ATOM 1645 N N . ASP A 1 199 ? 12.324 -1.486 6.081 1.00 96.12 199 ASP A N 1
ATOM 1646 C CA . ASP A 1 199 ? 13.110 -2.703 6.232 1.00 96.12 199 ASP A CA 1
ATOM 1647 C C . ASP A 1 199 ? 12.765 -3.654 5.068 1.00 96.12 199 ASP A C 1
ATOM 1649 O O . ASP A 1 199 ? 11.621 -4.122 5.002 1.00 96.12 199 ASP A O 1
ATOM 1653 N N . PRO A 1 200 ? 13.706 -3.919 4.141 1.00 95.56 200 PRO A N 1
ATOM 1654 C CA . PRO A 1 200 ? 13.462 -4.774 2.980 1.00 95.56 200 PRO A CA 1
ATOM 1655 C C . PRO A 1 200 ? 13.256 -6.253 3.329 1.00 95.56 200 PRO A C 1
ATOM 1657 O O . PRO A 1 200 ? 12.646 -6.971 2.540 1.00 95.56 200 PRO A O 1
ATOM 1660 N N . GLU A 1 201 ? 13.688 -6.706 4.506 1.00 95.50 201 GLU A N 1
ATOM 1661 C CA . GLU A 1 201 ? 13.515 -8.098 4.936 1.00 95.50 201 GLU A CA 1
ATOM 1662 C C . GLU A 1 201 ? 12.201 -8.299 5.700 1.00 95.50 201 GLU A C 1
ATOM 1664 O O . GLU A 1 201 ? 11.643 -9.399 5.746 1.00 95.50 201 GLU A O 1
ATOM 1669 N N . SER A 1 202 ? 11.640 -7.219 6.251 1.00 96.88 202 SER A N 1
ATOM 1670 C CA . SER A 1 202 ? 10.400 -7.268 7.020 1.00 96.88 202 SER A CA 1
ATOM 1671 C C . SER A 1 202 ? 9.229 -7.798 6.184 1.00 96.88 202 SER A C 1
ATOM 1673 O O . SER A 1 202 ? 8.949 -7.257 5.107 1.00 96.88 202 SER A O 1
ATOM 1675 N N . PRO A 1 203 ? 8.446 -8.773 6.688 1.00 97.12 203 PRO A N 1
ATOM 1676 C CA . PRO A 1 203 ? 7.182 -9.192 6.075 1.00 97.12 203 PRO A CA 1
ATOM 1677 C C . PRO A 1 203 ? 6.185 -8.042 5.871 1.00 97.12 203 PRO A C 1
ATOM 1679 O O . PRO A 1 203 ? 5.289 -8.121 5.037 1.00 97.12 203 PRO A O 1
ATOM 1682 N N . LEU A 1 204 ? 6.333 -6.946 6.622 1.00 97.88 204 LEU A N 1
ATOM 1683 C CA . LEU A 1 204 ? 5.434 -5.795 6.561 1.00 97.88 204 LEU A CA 1
ATOM 1684 C C . LEU A 1 204 ? 5.788 -4.797 5.453 1.00 97.88 204 LEU A C 1
ATOM 1686 O O . LEU A 1 204 ? 5.040 -3.844 5.243 1.00 97.88 204 LEU A O 1
ATOM 1690 N N . ARG A 1 205 ? 6.882 -5.006 4.709 1.00 98.06 205 ARG A N 1
ATOM 1691 C CA . ARG A 1 205 ? 7.308 -4.115 3.615 1.00 98.06 205 ARG A CA 1
ATOM 1692 C C . ARG A 1 205 ? 6.237 -3.894 2.542 1.00 98.06 205 ARG A C 1
ATOM 1694 O O . ARG A 1 205 ? 6.170 -2.815 1.964 1.00 98.06 205 ARG A O 1
ATOM 1701 N N . PHE A 1 206 ? 5.341 -4.861 2.334 1.00 98.50 206 PHE A N 1
ATOM 1702 C CA . PHE A 1 206 ? 4.228 -4.730 1.386 1.00 98.50 206 PHE A CA 1
ATOM 1703 C C . PHE A 1 206 ? 3.248 -3.617 1.767 1.00 98.50 206 PHE A C 1
ATOM 1705 O O . PHE A 1 206 ? 2.698 -2.956 0.890 1.00 98.50 206 PHE A O 1
ATOM 1712 N N . ILE A 1 207 ? 3.113 -3.318 3.064 1.00 98.69 207 ILE A N 1
ATOM 1713 C CA . ILE A 1 207 ? 2.332 -2.171 3.543 1.00 98.69 207 ILE A CA 1
ATOM 1714 C C . ILE A 1 207 ? 2.932 -0.865 3.009 1.00 98.69 207 ILE A C 1
ATOM 1716 O O . ILE A 1 207 ? 2.182 0.018 2.581 1.00 98.69 207 ILE A O 1
ATOM 1720 N N . ARG A 1 208 ? 4.271 -0.755 2.980 1.00 98.00 208 ARG A N 1
ATOM 1721 C CA . ARG A 1 208 ? 4.979 0.407 2.427 1.00 98.00 208 ARG A CA 1
ATOM 1722 C C . ARG A 1 208 ? 4.768 0.536 0.926 1.00 98.00 208 ARG A C 1
ATOM 1724 O O . ARG A 1 208 ? 4.427 1.619 0.464 1.00 98.00 208 ARG A O 1
ATOM 1731 N N . TYR A 1 209 ? 4.909 -0.557 0.182 1.00 98.38 209 TYR A N 1
ATOM 1732 C CA . TYR A 1 209 ? 4.716 -0.556 -1.270 1.00 98.38 209 TYR A CA 1
ATOM 1733 C C . TYR A 1 209 ? 3.334 -0.010 -1.662 1.00 98.38 209 TYR A C 1
ATOM 1735 O O . TYR A 1 209 ? 3.213 0.899 -2.486 1.00 98.38 209 TYR A O 1
ATOM 1743 N N . ASN A 1 210 ? 2.291 -0.467 -0.974 1.00 98.50 210 ASN A N 1
ATOM 1744 C CA . ASN A 1 210 ? 0.920 -0.003 -1.186 1.00 98.50 210 ASN A CA 1
ATOM 1745 C C . ASN A 1 210 ? 0.713 1.457 -0.744 1.00 98.50 210 ASN A C 1
ATOM 1747 O O . ASN A 1 210 ? 0.007 2.225 -1.410 1.00 98.50 210 ASN A O 1
ATOM 1751 N N . ALA A 1 211 ? 1.343 1.865 0.363 1.00 97.12 211 ALA A N 1
ATOM 1752 C CA . ALA A 1 211 ? 1.296 3.239 0.858 1.00 97.12 211 ALA A CA 1
ATOM 1753 C C . ALA A 1 211 ? 1.966 4.224 -0.112 1.00 97.12 211 ALA A C 1
ATOM 1755 O O . ALA A 1 211 ? 1.430 5.309 -0.347 1.00 97.12 211 ALA A O 1
ATOM 1756 N N . ASP A 1 212 ? 3.069 3.837 -0.756 1.00 96.81 212 ASP A N 1
ATOM 1757 C CA . ASP A 1 212 ? 3.728 4.655 -1.777 1.00 96.81 212 ASP A CA 1
ATOM 1758 C C . ASP A 1 212 ? 2.830 4.826 -3.016 1.00 96.81 212 ASP A C 1
ATOM 1760 O O . ASP A 1 212 ? 2.824 5.887 -3.651 1.00 96.81 212 ASP A O 1
ATOM 1764 N N . HIS A 1 213 ? 1.979 3.842 -3.326 1.00 96.19 213 HIS A N 1
ATOM 1765 C CA . HIS A 1 213 ? 0.886 3.970 -4.301 1.00 96.19 213 HIS A CA 1
ATOM 1766 C C . HIS A 1 213 ? -0.322 4.785 -3.803 1.00 96.19 213 HIS A C 1
ATOM 1768 O O . HIS A 1 213 ? -1.246 5.032 -4.579 1.00 96.19 213 HIS A O 1
ATOM 1774 N N . ARG A 1 214 ? -0.294 5.277 -2.557 1.00 94.81 214 ARG A N 1
ATOM 1775 C CA . ARG A 1 214 ? -1.369 6.026 -1.883 1.00 94.81 214 ARG A CA 1
ATOM 1776 C C . ARG A 1 214 ? -2.682 5.246 -1.798 1.00 94.81 214 ARG A C 1
ATOM 1778 O O . ARG A 1 214 ? -3.761 5.829 -1.902 1.00 94.81 214 ARG A O 1
ATOM 1785 N N . PHE A 1 215 ? -2.606 3.929 -1.616 1.00 96.38 215 PHE A N 1
ATOM 1786 C CA . PHE A 1 215 ? -3.797 3.094 -1.504 1.00 96.38 215 PHE A CA 1
ATOM 1787 C C . PHE A 1 215 ? -4.447 3.216 -0.117 1.00 96.38 215 PHE A C 1
ATOM 1789 O O . PHE A 1 215 ? -4.066 2.550 0.842 1.00 96.38 215 PHE A O 1
ATOM 1796 N N . THR A 1 216 ? -5.458 4.078 -0.009 1.00 90.50 216 THR A N 1
ATOM 1797 C CA . THR A 1 216 ? -6.086 4.465 1.271 1.00 90.50 216 THR A CA 1
ATOM 1798 C C . THR A 1 216 ? -7.035 3.422 1.866 1.00 90.50 216 THR A C 1
ATOM 1800 O O . THR A 1 216 ? -7.428 3.536 3.022 1.00 90.50 216 THR A O 1
ATOM 1803 N N . LEU A 1 217 ? -7.421 2.396 1.101 1.00 95.19 217 LEU A N 1
ATOM 1804 C CA . LEU A 1 217 ? -8.312 1.320 1.557 1.00 95.19 217 LEU A CA 1
ATOM 1805 C C . LEU A 1 217 ? -7.550 0.170 2.243 1.00 95.19 217 LEU A C 1
ATOM 1807 O O . LEU A 1 217 ? -8.181 -0.801 2.657 1.00 95.19 217 LEU A O 1
ATOM 1811 N N . GLN A 1 218 ? -6.222 0.264 2.353 1.00 97.31 218 GLN A N 1
ATOM 1812 C CA . GLN A 1 218 ? -5.359 -0.782 2.899 1.00 97.31 218 GLN A CA 1
ATOM 1813 C C . GLN A 1 218 ? -5.613 -1.064 4.387 1.00 97.31 218 GLN A C 1
ATOM 1815 O O . GLN A 1 218 ? -5.743 -2.222 4.777 1.00 97.31 218 GLN A O 1
ATOM 1820 N N . ASP A 1 219 ? -5.698 -0.037 5.230 1.00 97.38 219 ASP A N 1
ATOM 1821 C CA . ASP A 1 219 ? -5.594 -0.229 6.686 1.00 97.38 219 ASP A CA 1
ATOM 1822 C C . ASP A 1 219 ? -6.766 -1.038 7.260 1.00 97.38 219 ASP A C 1
ATOM 1824 O O . ASP A 1 219 ? -6.598 -1.905 8.115 1.00 97.38 219 ASP A O 1
ATOM 1828 N N . GLN A 1 220 ? -7.968 -0.827 6.730 1.00 96.31 220 GLN A N 1
ATOM 1829 C CA . GLN A 1 220 ? -9.160 -1.608 7.079 1.00 96.31 220 GLN A CA 1
ATOM 1830 C C . GLN A 1 220 ? -9.077 -3.064 6.595 1.00 96.31 220 GLN A C 1
ATOM 1832 O O . GLN A 1 220 ? -9.618 -3.939 7.265 1.00 96.31 220 GLN A O 1
ATOM 1837 N N . LEU A 1 221 ? -8.412 -3.331 5.460 1.00 98.50 221 LEU A N 1
ATOM 1838 C CA . LEU A 1 221 ? -8.177 -4.696 4.984 1.00 98.50 221 LEU A CA 1
ATOM 1839 C C . LEU A 1 221 ? -7.200 -5.396 5.926 1.00 98.50 221 LEU A C 1
ATOM 1841 O O . LEU A 1 221 ? -7.442 -6.530 6.319 1.00 98.50 221 LEU A O 1
ATOM 1845 N N . LEU A 1 222 ? -6.130 -4.702 6.324 1.00 98.88 222 LEU A N 1
ATOM 1846 C CA . LEU A 1 222 ? -5.104 -5.225 7.226 1.00 98.88 222 LEU A CA 1
ATOM 1847 C C . LEU A 1 222 ? -5.656 -5.536 8.622 1.00 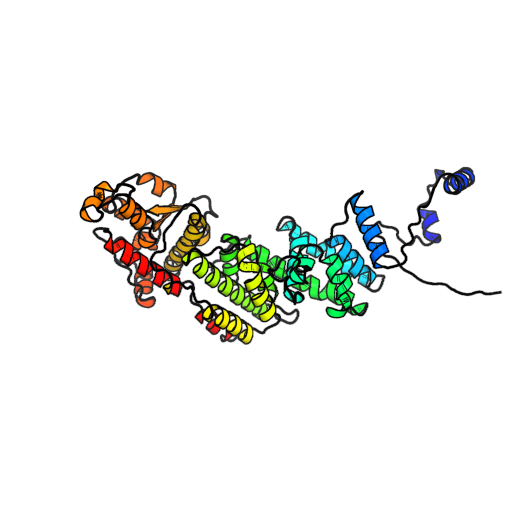98.88 222 LEU A C 1
ATOM 1849 O O . LEU A 1 222 ? -5.262 -6.531 9.224 1.00 98.88 222 LEU A O 1
ATOM 1853 N N . LEU A 1 223 ? -6.572 -4.710 9.139 1.00 98.81 223 LEU A N 1
ATOM 1854 C CA . LEU A 1 223 ? -7.190 -4.947 10.446 1.00 98.81 223 LEU A CA 1
ATOM 1855 C C . LEU A 1 223 ? -8.275 -6.033 10.423 1.00 98.81 223 LEU A C 1
ATOM 1857 O O . LEU A 1 223 ? -8.475 -6.690 11.442 1.00 98.81 223 LEU A O 1
ATOM 1861 N N . ALA A 1 224 ? -8.978 -6.228 9.305 1.00 98.75 224 ALA A N 1
ATOM 1862 C CA . ALA A 1 224 ? -10.133 -7.125 9.222 1.00 98.75 224 ALA A CA 1
ATOM 1863 C C . ALA A 1 224 ? -9.877 -8.577 9.675 1.00 98.75 224 ALA A C 1
ATOM 1865 O O . ALA A 1 224 ? -10.687 -9.085 10.455 1.00 98.75 224 ALA A O 1
ATOM 1866 N N . PRO A 1 225 ? -8.794 -9.266 9.263 1.00 98.75 225 PRO A N 1
ATOM 1867 C CA . PRO A 1 225 ? -8.587 -10.664 9.639 1.00 98.75 225 PRO A CA 1
ATOM 1868 C C . PRO A 1 225 ? -8.069 -10.855 11.070 1.00 98.75 225 PRO A C 1
ATOM 1870 O O . PRO A 1 225 ? -8.007 -11.987 11.550 1.00 98.75 225 PRO A O 1
ATOM 1873 N N . LEU A 1 226 ? -7.640 -9.791 11.753 1.00 98.81 226 LEU A N 1
ATOM 1874 C CA . LEU A 1 226 ? -6.988 -9.909 13.056 1.00 98.81 226 LEU A CA 1
ATOM 1875 C C . LEU A 1 226 ? -7.994 -10.269 14.153 1.00 98.81 226 LEU A C 1
ATOM 1877 O O . LEU A 1 226 ? -9.129 -9.803 14.151 1.00 98.81 226 LEU A O 1
ATOM 1881 N N . ARG A 1 227 ? -7.554 -11.065 15.128 1.00 98.44 227 ARG A N 1
ATOM 1882 C CA . ARG A 1 227 ? -8.301 -11.365 16.354 1.00 98.44 227 ARG A CA 1
ATOM 1883 C C . ARG A 1 227 ? -7.448 -11.023 17.564 1.00 98.44 227 ARG A C 1
ATOM 1885 O O . ARG A 1 227 ? -6.240 -11.231 17.559 1.00 98.44 227 ARG A O 1
ATOM 1892 N N . VAL A 1 228 ? -8.088 -10.581 18.645 1.00 98.00 228 VAL A N 1
ATOM 1893 C CA . VAL A 1 228 ? -7.397 -10.265 19.914 1.00 98.00 228 VAL A CA 1
ATOM 1894 C C . VAL A 1 228 ? -6.669 -11.462 20.537 1.00 98.00 228 VAL A C 1
ATOM 1896 O O . VAL A 1 228 ? -5.822 -11.272 21.403 1.00 98.00 228 VAL A O 1
ATOM 1899 N N . THR A 1 229 ? -7.018 -12.679 20.118 1.00 97.81 229 THR A N 1
ATOM 1900 C CA . THR A 1 229 ? -6.409 -13.941 20.551 1.00 97.81 229 THR A CA 1
ATOM 1901 C C . THR A 1 229 ? -5.245 -14.390 19.670 1.00 97.81 229 THR A C 1
ATOM 1903 O O . THR A 1 229 ? -4.605 -15.378 20.010 1.00 97.81 229 THR A O 1
ATOM 1906 N N . ASP A 1 230 ? -4.994 -13.730 18.535 1.00 98.38 230 ASP A N 1
ATOM 1907 C CA . ASP A 1 230 ? -3.879 -14.087 17.659 1.00 98.38 230 ASP A CA 1
ATOM 1908 C C . ASP A 1 230 ? -2.544 -13.696 18.320 1.00 98.38 230 ASP A C 1
ATOM 1910 O O . ASP A 1 230 ? -2.413 -12.623 18.920 1.00 98.38 230 ASP A O 1
ATOM 1914 N N . ASP A 1 231 ? -1.533 -14.555 18.187 1.00 98.00 231 ASP A N 1
ATOM 1915 C CA . ASP A 1 231 ? -0.172 -14.243 18.620 1.00 98.00 231 ASP A CA 1
ATOM 1916 C C . ASP A 1 231 ? 0.557 -13.310 17.632 1.00 98.00 231 ASP A C 1
ATOM 1918 O O . ASP A 1 231 ? 0.080 -12.988 16.539 1.00 98.00 231 ASP A O 1
ATOM 1922 N N . ALA A 1 232 ? 1.745 -12.840 18.020 1.00 97.69 232 ALA A N 1
ATOM 1923 C CA . ALA A 1 232 ? 2.508 -11.880 17.226 1.00 97.69 232 ALA A CA 1
ATOM 1924 C C . ALA A 1 232 ? 2.939 -12.423 15.849 1.00 97.69 232 ALA A C 1
ATOM 1926 O O . ALA A 1 232 ? 2.983 -11.650 14.883 1.00 97.69 232 ALA A O 1
ATOM 1927 N N . ALA A 1 233 ? 3.245 -13.721 15.746 1.00 97.25 233 ALA A N 1
ATOM 1928 C CA . ALA A 1 233 ? 3.646 -14.356 14.492 1.00 97.25 233 ALA A CA 1
ATOM 1929 C C . ALA A 1 233 ? 2.450 -14.441 13.535 1.00 97.25 233 ALA A C 1
ATOM 1931 O O . ALA A 1 233 ? 2.525 -13.951 12.408 1.00 97.25 233 ALA A O 1
ATOM 1932 N N . THR A 1 234 ? 1.309 -14.916 14.034 1.00 98.38 234 THR A N 1
ATOM 1933 C CA . THR A 1 234 ? 0.028 -14.990 13.323 1.00 98.38 234 THR A CA 1
ATOM 1934 C C . THR A 1 234 ? -0.411 -13.618 12.821 1.00 98.38 234 THR A C 1
ATOM 1936 O O . THR A 1 234 ? -0.763 -13.469 11.653 1.00 98.38 234 THR A O 1
ATOM 1939 N N . ILE A 1 235 ? -0.341 -12.581 13.664 1.00 98.69 235 ILE A N 1
ATOM 1940 C CA . ILE A 1 235 ? -0.673 -11.207 13.258 1.00 98.69 235 ILE A CA 1
ATOM 1941 C C . ILE A 1 235 ? 0.244 -10.746 12.125 1.00 98.69 235 ILE A C 1
ATOM 1943 O O . ILE A 1 235 ? -0.233 -10.223 11.122 1.00 98.69 235 ILE A O 1
ATOM 1947 N N . THR A 1 236 ? 1.557 -10.947 12.264 1.00 98.62 236 THR A N 1
ATOM 1948 C CA . THR A 1 236 ? 2.531 -10.558 11.231 1.00 98.62 236 THR A CA 1
ATOM 1949 C C . THR A 1 236 ? 2.241 -11.267 9.914 1.00 98.62 236 THR A C 1
ATOM 1951 O O . THR A 1 236 ? 2.258 -10.634 8.861 1.00 98.62 236 THR A O 1
ATOM 1954 N N . ARG A 1 237 ? 1.888 -12.552 9.984 1.00 98.38 237 ARG A N 1
ATOM 1955 C CA . ARG A 1 237 ? 1.549 -13.365 8.823 1.00 98.38 237 ARG A CA 1
ATOM 1956 C C . ARG A 1 237 ? 0.289 -12.889 8.112 1.00 98.38 237 ARG A C 1
ATOM 1958 O O . ARG A 1 237 ? 0.294 -12.735 6.894 1.00 98.38 237 ARG A O 1
ATOM 1965 N N . LYS A 1 238 ? -0.769 -12.586 8.866 1.00 98.81 238 LYS A N 1
ATOM 1966 C CA . LYS A 1 238 ? -2.012 -12.020 8.323 1.00 98.81 238 LYS A CA 1
ATOM 1967 C C . LYS A 1 238 ? -1.780 -10.664 7.655 1.00 98.81 238 LYS A C 1
ATOM 1969 O O . LYS A 1 238 ? -2.308 -10.418 6.573 1.00 98.81 238 LYS A O 1
ATOM 1974 N N . LEU A 1 239 ? -0.968 -9.803 8.274 1.00 98.88 239 LEU A N 1
ATOM 1975 C CA . LEU A 1 239 ? -0.601 -8.506 7.700 1.00 98.88 239 LEU A CA 1
ATOM 1976 C C . LEU A 1 239 ? 0.203 -8.663 6.400 1.00 98.88 239 LEU A C 1
ATOM 1978 O O . LEU A 1 239 ? -0.062 -7.938 5.444 1.00 98.88 239 LEU A O 1
ATOM 1982 N N . GLU A 1 240 ? 1.141 -9.613 6.338 1.00 98.75 240 GLU A N 1
ATOM 1983 C CA . GLU A 1 240 ? 1.892 -9.907 5.112 1.00 98.75 240 GLU A CA 1
ATOM 1984 C C . GLU A 1 240 ? 0.971 -10.401 3.988 1.00 98.75 240 GLU A C 1
ATOM 1986 O O . GLU A 1 240 ? 1.037 -9.871 2.880 1.00 98.75 240 GLU A O 1
ATOM 1991 N N . LEU A 1 241 ? 0.084 -11.364 4.270 1.00 98.88 241 LEU A N 1
ATOM 1992 C CA . LEU A 1 241 ? -0.863 -11.905 3.288 1.00 98.88 241 LEU A CA 1
ATOM 1993 C C . LEU A 1 241 ? -1.737 -10.803 2.677 1.00 98.88 241 LEU A C 1
ATOM 1995 O O . LEU A 1 241 ? -1.823 -10.677 1.455 1.00 98.88 241 LEU A O 1
ATOM 1999 N N . VAL A 1 242 ? -2.346 -9.965 3.518 1.00 98.88 242 VAL A N 1
ATOM 2000 C CA . VAL A 1 242 ? -3.194 -8.861 3.048 1.00 98.88 242 VAL A CA 1
ATOM 2001 C C . VAL A 1 242 ? -2.376 -7.784 2.327 1.00 98.88 242 VAL A C 1
ATOM 2003 O O . VAL A 1 242 ? -2.827 -7.253 1.311 1.00 98.88 242 VAL A O 1
ATOM 2006 N N . GLY A 1 243 ? -1.172 -7.470 2.815 1.00 98.81 243 GLY A N 1
ATOM 2007 C CA . GLY A 1 243 ? -0.272 -6.517 2.167 1.00 98.81 243 GLY A CA 1
ATOM 2008 C C . GLY A 1 243 ? 0.123 -6.966 0.758 1.00 98.81 243 GLY A C 1
ATOM 2009 O O . GLY A 1 243 ? 0.011 -6.183 -0.184 1.00 98.81 243 GLY A O 1
ATOM 2010 N N . ARG A 1 244 ? 0.517 -8.234 0.596 1.00 98.81 244 ARG A N 1
ATOM 2011 C CA . ARG A 1 244 ? 0.851 -8.836 -0.706 1.00 98.81 244 ARG A CA 1
ATOM 2012 C C . ARG A 1 244 ? -0.348 -8.893 -1.639 1.00 98.81 244 ARG A C 1
ATOM 2014 O O . ARG A 1 244 ? -0.221 -8.546 -2.807 1.00 98.81 244 ARG A O 1
ATOM 2021 N N . PHE A 1 245 ? -1.516 -9.274 -1.125 1.00 98.88 245 PHE A N 1
ATOM 2022 C CA . PHE A 1 245 ? -2.756 -9.255 -1.895 1.00 98.88 245 PHE A CA 1
ATOM 2023 C C . PHE A 1 245 ? -3.030 -7.872 -2.504 1.00 98.88 245 PHE A C 1
ATOM 2025 O O . PHE A 1 245 ? -3.296 -7.761 -3.701 1.00 98.88 245 PHE A O 1
ATOM 2032 N N . ALA A 1 246 ? -2.944 -6.816 -1.689 1.00 98.75 246 ALA A N 1
ATOM 2033 C CA . ALA A 1 246 ? -3.161 -5.457 -2.165 1.00 98.75 246 ALA A CA 1
ATOM 2034 C C . ALA A 1 246 ? -2.071 -5.019 -3.161 1.00 98.75 246 ALA A C 1
ATOM 2036 O O . ALA A 1 246 ? -2.411 -4.401 -4.166 1.00 98.75 246 ALA A O 1
ATOM 2037 N N . ASP A 1 247 ? -0.807 -5.395 -2.940 1.00 98.75 247 ASP A N 1
ATOM 2038 C CA . ASP A 1 247 ? 0.318 -5.101 -3.846 1.00 98.75 247 ASP A CA 1
ATOM 2039 C C . ASP A 1 247 ? 0.088 -5.705 -5.240 1.00 98.75 247 ASP A C 1
ATOM 2041 O O . ASP A 1 247 ? 0.148 -4.996 -6.246 1.00 98.75 247 ASP A O 1
ATOM 2045 N N . ILE A 1 248 ? -0.287 -6.988 -5.304 1.00 98.88 248 ILE A N 1
ATOM 2046 C CA . ILE A 1 248 ? -0.589 -7.688 -6.563 1.00 98.88 248 ILE A CA 1
ATOM 2047 C C . ILE A 1 248 ? -1.787 -7.046 -7.271 1.00 98.88 248 ILE A C 1
ATOM 2049 O O . ILE A 1 248 ? -1.712 -6.717 -8.457 1.00 98.88 248 ILE A O 1
ATOM 2053 N N . LEU A 1 249 ? -2.887 -6.811 -6.546 1.00 98.62 249 LEU A N 1
ATOM 2054 C CA . LEU A 1 249 ? -4.095 -6.224 -7.125 1.00 98.62 249 LEU A CA 1
ATOM 2055 C C . LEU A 1 249 ? -3.832 -4.823 -7.696 1.00 98.62 249 LEU A C 1
ATOM 2057 O O . LEU A 1 249 ? -4.329 -4.486 -8.772 1.00 98.62 249 LEU A O 1
ATOM 2061 N N . LEU A 1 250 ? -3.063 -3.993 -6.986 1.00 98.44 250 LEU A N 1
ATOM 2062 C CA . LEU A 1 250 ? -2.692 -2.661 -7.458 1.00 98.44 250 LEU A CA 1
ATOM 2063 C C . LEU A 1 250 ? -1.807 -2.741 -8.700 1.00 98.44 250 LEU A C 1
ATOM 2065 O O . LEU A 1 250 ? -2.062 -2.002 -9.652 1.00 98.44 250 LEU A O 1
ATOM 2069 N N . ALA A 1 251 ? -0.823 -3.643 -8.722 1.00 98.62 251 ALA A N 1
ATOM 2070 C CA . ALA A 1 251 ? 0.051 -3.831 -9.872 1.00 98.62 251 ALA A CA 1
ATOM 2071 C C . ALA A 1 251 ? -0.737 -4.226 -11.128 1.00 98.62 251 ALA A C 1
ATOM 2073 O O . ALA A 1 251 ? -0.586 -3.574 -12.160 1.00 98.62 251 ALA A O 1
ATOM 2074 N N . TRP A 1 252 ? -1.655 -5.195 -11.033 1.00 98.62 252 TRP A N 1
ATOM 2075 C CA . TRP A 1 252 ? -2.530 -5.571 -12.151 1.00 98.62 252 TRP A CA 1
ATOM 2076 C C . TRP A 1 252 ? -3.415 -4.420 -12.626 1.00 98.62 252 TRP A C 1
ATOM 2078 O O . TRP A 1 252 ? -3.546 -4.195 -13.829 1.00 98.62 252 TRP A O 1
ATOM 2088 N N . ARG A 1 253 ? -3.995 -3.641 -11.705 1.00 97.75 253 ARG A N 1
ATOM 2089 C CA . ARG A 1 253 ? -4.816 -2.480 -12.081 1.00 97.75 253 ARG A CA 1
ATOM 2090 C C . ARG A 1 253 ? -3.998 -1.409 -12.792 1.00 97.75 253 ARG A C 1
ATOM 2092 O O . ARG A 1 253 ? -4.422 -0.939 -13.844 1.00 97.75 253 ARG A O 1
ATOM 2099 N N . ILE A 1 254 ? -2.831 -1.054 -12.257 1.00 97.75 254 ILE A N 1
ATOM 2100 C CA . ILE A 1 254 ? -1.929 -0.063 -12.860 1.00 97.75 254 ILE A CA 1
ATOM 2101 C C . ILE A 1 254 ? -1.482 -0.528 -14.247 1.00 97.75 254 ILE A C 1
ATOM 2103 O O . ILE A 1 254 ? -1.515 0.261 -15.190 1.00 97.75 254 ILE A O 1
ATOM 2107 N N . TRP A 1 255 ? -1.132 -1.809 -14.380 1.00 98.19 255 TRP A N 1
ATOM 2108 C CA . TRP A 1 255 ? -0.715 -2.405 -15.647 1.00 98.19 255 TRP A CA 1
ATOM 2109 C C . TRP A 1 255 ? -1.807 -2.347 -16.722 1.00 98.19 255 TRP A C 1
ATOM 2111 O O . TRP A 1 255 ? -1.508 -2.218 -17.903 1.00 98.19 255 TRP A O 1
ATOM 2121 N N . ASN A 1 256 ? -3.078 -2.374 -16.322 1.00 97.69 256 ASN A N 1
ATOM 2122 C CA . ASN A 1 256 ? -4.236 -2.320 -17.218 1.00 97.69 256 ASN A CA 1
ATOM 2123 C C . ASN A 1 256 ? -4.903 -0.932 -17.273 1.00 97.69 256 ASN A C 1
ATOM 2125 O O . ASN A 1 256 ? -6.088 -0.819 -17.588 1.00 97.69 256 ASN A O 1
ATOM 2129 N N . PHE A 1 257 ? -4.174 0.137 -16.928 1.00 96.88 257 PHE A N 1
ATOM 2130 C CA . PHE A 1 257 ? -4.677 1.522 -16.921 1.00 96.88 257 PHE A CA 1
ATOM 2131 C C . PHE A 1 257 ? -5.957 1.724 -16.086 1.00 96.88 257 PHE A C 1
ATOM 2133 O O . PHE A 1 257 ? -6.764 2.624 -16.336 1.00 96.88 257 PHE A O 1
ATOM 2140 N N . ARG A 1 258 ? -6.172 0.882 -15.071 1.00 96.06 258 ARG A N 1
ATOM 2141 C CA . ARG A 1 258 ? -7.313 0.975 -14.164 1.00 96.06 258 ARG A CA 1
ATOM 2142 C C . ARG A 1 258 ? -6.963 1.849 -12.967 1.00 96.06 258 ARG A C 1
ATOM 2144 O O . ARG A 1 258 ? -5.939 1.673 -12.313 1.00 96.06 258 ARG A O 1
ATOM 2151 N N . ALA A 1 259 ? -7.873 2.760 -12.632 1.00 93.56 259 ALA A N 1
ATOM 2152 C CA . ALA A 1 259 ? -7.727 3.613 -11.461 1.00 93.56 259 ALA A CA 1
ATOM 2153 C C . ALA A 1 259 ? -7.705 2.796 -10.154 1.00 93.56 259 ALA A C 1
ATOM 2155 O O . ALA A 1 259 ? -8.370 1.757 -10.039 1.00 93.56 259 ALA A O 1
ATOM 2156 N N . THR A 1 260 ? -6.946 3.286 -9.174 1.00 93.69 260 THR A N 1
ATOM 2157 C CA . THR A 1 260 ? -6.733 2.656 -7.858 1.00 93.69 260 THR A CA 1
ATOM 2158 C C . THR A 1 260 ? -7.229 3.523 -6.698 1.00 93.69 260 THR A C 1
ATOM 2160 O O . THR A 1 260 ? -6.849 3.320 -5.545 1.00 93.69 260 THR A O 1
ATOM 2163 N N . ASP A 1 261 ? -8.015 4.553 -7.000 1.00 91.44 261 ASP A N 1
ATOM 2164 C CA . ASP A 1 261 ? -8.530 5.495 -6.017 1.00 91.44 261 ASP A CA 1
ATOM 2165 C C . ASP A 1 261 ? -9.715 4.913 -5.228 1.00 91.44 261 ASP A C 1
ATOM 2167 O O . ASP A 1 261 ? -10.347 3.918 -5.598 1.00 91.44 261 ASP A O 1
ATOM 2171 N N . TYR A 1 262 ? -10.053 5.583 -4.128 1.00 90.56 262 TYR A N 1
ATOM 2172 C CA . TYR A 1 262 ? -11.132 5.163 -3.240 1.00 90.56 262 TYR A CA 1
ATOM 2173 C C . TYR A 1 262 ? -12.469 4.975 -3.973 1.00 90.56 262 TYR A C 1
ATOM 2175 O O . TYR A 1 262 ? -13.167 3.986 -3.744 1.00 90.56 262 TYR A O 1
ATOM 2183 N N . SER A 1 263 ? -12.848 5.904 -4.857 1.00 89.25 263 SER A N 1
ATOM 2184 C CA . SER A 1 263 ? -14.187 5.922 -5.457 1.00 89.25 263 SER A CA 1
ATOM 2185 C C . SER A 1 263 ? -14.431 4.706 -6.353 1.00 89.25 263 SER A C 1
ATOM 2187 O O . SER A 1 263 ? -15.534 4.139 -6.355 1.00 89.25 263 SER A O 1
ATOM 2189 N N . THR A 1 264 ? -13.379 4.257 -7.041 1.00 91.38 264 THR A N 1
ATOM 2190 C CA . THR A 1 264 ? -13.422 3.119 -7.955 1.00 91.38 264 THR A CA 1
ATOM 2191 C C . THR A 1 264 ? -13.343 1.790 -7.209 1.00 91.38 264 THR A C 1
ATOM 2193 O O . THR A 1 264 ? -14.089 0.867 -7.549 1.00 91.38 264 THR A O 1
ATOM 2196 N N . MET A 1 265 ? -12.544 1.707 -6.139 1.00 94.50 265 MET A N 1
ATOM 2197 C CA . MET A 1 265 ? -12.268 0.447 -5.437 1.00 94.50 265 MET A CA 1
ATOM 2198 C C . MET A 1 265 ? -13.113 0.185 -4.179 1.00 94.50 265 MET A C 1
ATOM 2200 O O . MET A 1 265 ? -13.184 -0.963 -3.743 1.00 94.50 265 MET A O 1
ATOM 2204 N N . GLN A 1 266 ? -13.796 1.185 -3.606 1.00 94.31 266 GLN A N 1
ATOM 2205 C CA . GLN A 1 266 ? -14.475 1.066 -2.300 1.00 94.31 266 GLN A CA 1
ATOM 2206 C C . GLN A 1 266 ? -15.393 -0.156 -2.158 1.00 94.31 266 GLN A C 1
ATOM 2208 O O . GLN A 1 266 ? -15.344 -0.833 -1.140 1.00 94.31 266 GLN A O 1
ATOM 2213 N N . TYR A 1 267 ? -16.210 -0.468 -3.169 1.00 93.88 267 TYR A N 1
ATOM 2214 C CA . TYR A 1 267 ? -17.190 -1.555 -3.084 1.00 93.88 267 TYR A CA 1
ATOM 2215 C C . TYR A 1 267 ? -16.509 -2.928 -3.120 1.00 93.88 267 TYR A C 1
ATOM 2217 O O . TYR A 1 267 ? -16.836 -3.821 -2.336 1.00 93.88 267 TYR A O 1
ATOM 2225 N N . ALA A 1 268 ? -15.522 -3.073 -4.006 1.00 94.81 268 ALA A N 1
ATOM 2226 C CA . ALA A 1 268 ? -14.718 -4.280 -4.117 1.00 94.81 268 ALA A CA 1
ATOM 2227 C C . ALA A 1 268 ? -13.942 -4.532 -2.817 1.00 94.81 268 ALA A C 1
ATOM 2229 O O . ALA A 1 268 ? -14.026 -5.616 -2.249 1.00 94.81 268 ALA A O 1
ATOM 2230 N N . MET A 1 269 ? -13.265 -3.506 -2.293 1.00 96.56 269 MET A N 1
ATOM 2231 C CA . MET A 1 269 ? -12.474 -3.625 -1.064 1.00 96.56 269 MET A CA 1
ATOM 2232 C C . MET A 1 269 ? -13.338 -3.785 0.182 1.00 96.56 269 MET A C 1
ATOM 2234 O O . MET A 1 269 ? -12.946 -4.504 1.091 1.00 96.56 269 MET A O 1
ATOM 2238 N N . PHE A 1 270 ? -14.534 -3.194 0.218 1.00 96.31 270 PHE A N 1
ATOM 2239 C CA . PHE A 1 270 ? -15.520 -3.482 1.257 1.00 96.31 270 PHE A CA 1
ATOM 2240 C C . PHE A 1 270 ? -15.900 -4.969 1.273 1.00 96.31 270 PHE A C 1
ATOM 2242 O O . PHE A 1 270 ? -15.943 -5.581 2.338 1.00 96.31 270 PHE A O 1
ATOM 2249 N N . THR A 1 271 ? -16.149 -5.551 0.096 1.00 96.56 271 THR A N 1
ATOM 2250 C CA . THR A 1 271 ? -16.519 -6.968 -0.025 1.00 96.56 271 THR A CA 1
ATOM 2251 C C . THR A 1 271 ? -15.383 -7.866 0.455 1.00 96.56 271 THR A C 1
ATOM 2253 O O . THR A 1 271 ? -15.615 -8.722 1.301 1.00 96.56 271 THR A O 1
ATOM 2256 N N . VAL A 1 272 ? -14.148 -7.610 0.003 1.00 97.94 272 VAL A N 1
ATOM 2257 C CA . VAL A 1 272 ? -12.958 -8.343 0.469 1.00 97.94 272 VAL A CA 1
ATOM 2258 C C . VAL A 1 272 ? -12.798 -8.211 1.980 1.00 97.94 272 VAL A C 1
ATOM 2260 O O . VAL A 1 272 ? -12.739 -9.222 2.666 1.00 97.94 272 VAL A O 1
ATOM 2263 N N . MET A 1 273 ? -12.798 -6.982 2.509 1.00 97.94 273 MET A N 1
ATOM 2264 C CA . MET A 1 273 ? -12.676 -6.690 3.943 1.00 97.94 273 MET A CA 1
ATOM 2265 C C . MET A 1 273 ? -13.674 -7.502 4.773 1.00 97.94 273 MET A C 1
ATOM 2267 O O . MET A 1 273 ? -13.295 -8.121 5.765 1.00 97.94 273 MET A O 1
ATOM 2271 N N . ARG A 1 274 ? -14.948 -7.514 4.365 1.00 97.62 274 ARG A N 1
ATOM 2272 C CA . ARG A 1 274 ? -16.002 -8.258 5.059 1.00 97.62 274 ARG A CA 1
ATOM 2273 C C . ARG A 1 274 ? -15.727 -9.760 5.027 1.00 97.62 274 ARG A C 1
ATOM 2275 O O . ARG A 1 274 ? -15.891 -10.425 6.044 1.00 97.62 274 ARG A O 1
ATOM 2282 N N . ASP A 1 275 ? -15.337 -10.271 3.868 1.00 98.06 275 ASP A N 1
ATOM 2283 C CA . ASP A 1 275 ? -15.210 -11.701 3.613 1.00 98.06 275 ASP A CA 1
ATOM 2284 C C . ASP A 1 275 ? -13.945 -12.323 4.228 1.00 98.06 275 ASP A C 1
ATOM 2286 O O . ASP A 1 275 ? -13.916 -13.533 4.428 1.00 98.06 275 ASP A O 1
ATOM 2290 N N . ILE A 1 276 ? -12.923 -11.519 4.543 1.00 98.62 276 ILE A N 1
ATOM 2291 C CA . ILE A 1 276 ? -11.692 -11.976 5.215 1.00 98.62 276 ILE A CA 1
ATOM 2292 C C . ILE A 1 276 ? -11.716 -11.798 6.737 1.00 98.62 276 ILE A C 1
ATOM 2294 O O . ILE A 1 276 ? -10.734 -12.099 7.419 1.00 98.62 276 ILE A O 1
ATOM 2298 N N . ARG A 1 277 ? -12.806 -11.256 7.288 1.00 98.38 277 ARG A N 1
ATOM 2299 C CA . ARG A 1 277 ? -12.869 -10.868 8.696 1.00 98.38 277 ARG A CA 1
ATOM 2300 C C . ARG A 1 277 ? -12.695 -12.070 9.623 1.00 98.38 277 ARG A C 1
ATOM 2302 O O . ARG A 1 277 ? -13.446 -13.035 9.542 1.00 98.38 277 ARG A O 1
ATOM 2309 N N . GLY A 1 278 ? -11.746 -11.963 10.551 1.00 98.31 278 GLY A N 1
ATOM 2310 C CA . GLY A 1 278 ? -11.488 -12.966 11.588 1.00 98.31 278 GLY A CA 1
ATOM 2311 C C . GLY A 1 278 ? -11.001 -14.340 11.103 1.00 98.31 278 GLY A C 1
ATOM 2312 O O . GLY A 1 278 ? -10.876 -15.232 11.945 1.00 98.31 278 GLY A O 1
ATOM 2313 N N . LEU A 1 279 ? -10.719 -14.514 9.805 1.00 98.62 279 LEU A N 1
ATOM 2314 C CA . LEU A 1 279 ? -10.198 -15.771 9.256 1.00 98.62 279 LEU A CA 1
ATOM 2315 C C . LEU A 1 279 ? -8.835 -16.115 9.862 1.00 98.62 279 LEU A C 1
ATOM 2317 O O . LEU A 1 279 ? -8.063 -15.223 10.230 1.00 98.62 279 LEU A O 1
ATOM 2321 N N . ASP A 1 280 ? -8.532 -17.405 9.984 1.00 98.12 280 ASP A N 1
ATOM 2322 C CA . ASP A 1 280 ? -7.178 -17.851 10.313 1.00 98.12 280 ASP A CA 1
ATOM 2323 C C . ASP A 1 280 ? -6.226 -17.727 9.106 1.00 98.12 280 ASP A C 1
ATOM 2325 O O . ASP A 1 280 ? -6.596 -17.210 8.054 1.00 98.12 280 ASP A O 1
ATOM 2329 N N . VAL A 1 281 ? -4.953 -18.094 9.278 1.00 98.50 281 VAL A N 1
ATOM 2330 C CA . VAL A 1 281 ? -3.927 -17.905 8.236 1.00 98.50 281 VAL A CA 1
ATOM 2331 C C . VAL A 1 281 ? -4.210 -18.744 6.972 1.00 98.50 281 VAL A C 1
ATOM 2333 O O . VAL A 1 281 ? -4.224 -18.142 5.893 1.00 98.50 281 VAL A O 1
ATOM 2336 N N . PRO A 1 282 ? -4.483 -20.064 7.064 1.00 98.25 282 PRO A N 1
ATOM 2337 C CA . PRO A 1 282 ? -4.862 -20.881 5.909 1.00 98.25 282 PRO A CA 1
ATOM 2338 C C . PRO A 1 282 ? -6.086 -20.353 5.151 1.00 98.25 282 PRO A C 1
ATOM 2340 O O . PRO A 1 282 ? -6.034 -20.170 3.930 1.00 98.25 282 PRO A O 1
ATOM 2343 N N . GLU A 1 283 ? -7.177 -20.063 5.866 1.00 98.44 283 GLU A N 1
ATOM 2344 C CA . GLU A 1 283 ? -8.424 -19.584 5.263 1.00 98.44 283 GLU A CA 1
ATOM 2345 C C . GLU A 1 283 ? -8.242 -18.209 4.614 1.00 98.44 283 GLU A C 1
ATOM 2347 O O . GLU A 1 283 ? -8.729 -17.974 3.504 1.00 98.44 283 GLU A O 1
ATOM 2352 N N . LEU A 1 284 ? -7.507 -17.305 5.273 1.00 98.81 284 LEU A N 1
ATOM 2353 C CA . LEU A 1 284 ? -7.203 -15.975 4.752 1.00 98.81 284 LEU A CA 1
ATOM 2354 C C . LEU A 1 284 ? -6.421 -16.054 3.441 1.00 98.81 284 LEU A C 1
ATOM 2356 O O . LEU A 1 284 ? -6.807 -15.410 2.465 1.00 98.81 284 LEU A O 1
ATOM 2360 N N . GLY A 1 285 ? -5.336 -16.833 3.411 1.00 98.69 285 GLY A N 1
ATOM 2361 C CA . GLY A 1 285 ? -4.504 -16.973 2.217 1.00 98.69 285 GLY A CA 1
ATOM 2362 C C . GLY A 1 285 ? -5.294 -17.515 1.033 1.00 98.69 285 GLY A C 1
ATOM 2363 O O . GLY A 1 285 ? -5.268 -16.919 -0.045 1.00 98.69 285 GLY A O 1
ATOM 2364 N N . ARG A 1 286 ? -6.089 -18.572 1.255 1.00 98.62 286 ARG A N 1
ATOM 2365 C CA . ARG A 1 286 ? -6.968 -19.134 0.221 1.00 98.62 286 ARG A CA 1
ATOM 2366 C C . ARG A 1 286 ? -7.992 -18.117 -0.273 1.00 98.62 286 ARG A C 1
ATOM 2368 O O . ARG A 1 286 ? -8.137 -17.933 -1.475 1.00 98.62 286 ARG A O 1
ATOM 2375 N N . LYS A 1 287 ? -8.666 -17.410 0.637 1.00 98.75 287 LYS A N 1
ATOM 2376 C CA . LYS A 1 287 ? -9.708 -16.439 0.279 1.00 98.75 287 LYS A CA 1
ATOM 2377 C C . LYS A 1 287 ? -9.165 -15.276 -0.557 1.00 98.75 287 LYS A C 1
ATOM 2379 O O . LYS A 1 287 ? -9.832 -14.835 -1.493 1.00 98.75 287 LYS A O 1
ATOM 2384 N N . LEU A 1 288 ? -7.975 -14.776 -0.219 1.00 98.81 288 LEU A N 1
ATOM 2385 C CA . LEU A 1 288 ? -7.299 -13.714 -0.970 1.00 98.81 288 LEU A CA 1
ATOM 2386 C C . LEU A 1 288 ? -6.810 -14.212 -2.337 1.00 98.81 288 LEU A C 1
ATOM 2388 O O . LEU A 1 288 ? -6.964 -13.500 -3.328 1.00 98.81 288 LEU A O 1
ATOM 2392 N N . TYR A 1 289 ? -6.274 -15.434 -2.397 1.00 98.75 289 TYR A N 1
ATOM 2393 C CA . TYR A 1 289 ? -5.872 -16.082 -3.646 1.00 98.75 289 TYR A CA 1
ATOM 2394 C C . TYR A 1 289 ? -7.054 -16.251 -4.604 1.00 98.75 289 TYR A C 1
ATOM 2396 O O . TYR A 1 289 ? -7.001 -15.775 -5.736 1.00 98.75 289 TYR A O 1
ATOM 2404 N N . ASP A 1 290 ? -8.153 -16.840 -4.130 1.00 98.62 290 ASP A N 1
ATOM 2405 C CA . ASP A 1 290 ? -9.356 -17.073 -4.933 1.00 98.62 290 ASP A CA 1
ATOM 2406 C C . ASP A 1 290 ? -9.925 -15.758 -5.485 1.00 98.62 290 ASP A C 1
ATOM 2408 O O . ASP A 1 290 ? -10.395 -15.703 -6.622 1.00 98.62 290 ASP A O 1
ATOM 2412 N N . TYR A 1 291 ? -9.845 -14.669 -4.707 1.00 98.62 291 TYR A N 1
ATOM 2413 C CA . TYR A 1 291 ? -10.226 -13.345 -5.194 1.00 98.62 291 TYR A CA 1
ATOM 2414 C C . TYR A 1 291 ? -9.349 -12.898 -6.366 1.00 98.62 291 TYR A C 1
ATOM 2416 O O . TYR A 1 291 ? -9.887 -12.445 -7.374 1.00 98.62 291 TYR A O 1
ATOM 2424 N N . LEU A 1 292 ? -8.019 -13.015 -6.245 1.00 98.50 292 LEU A N 1
ATOM 2425 C CA . LEU A 1 292 ? -7.092 -12.655 -7.322 1.00 98.50 292 LEU A CA 1
ATOM 2426 C C . LEU A 1 292 ? -7.327 -13.517 -8.567 1.00 98.50 292 LEU A C 1
ATOM 2428 O O . LEU A 1 292 ? -7.355 -12.984 -9.669 1.00 98.50 292 LEU A O 1
ATOM 2432 N N . MET A 1 293 ? -7.585 -14.814 -8.410 1.00 98.00 293 MET A N 1
ATOM 2433 C CA . MET A 1 293 ? -7.892 -15.704 -9.539 1.00 98.00 293 MET A CA 1
ATOM 2434 C C . MET A 1 293 ? -9.222 -15.375 -10.227 1.00 98.00 293 MET A C 1
ATOM 2436 O O . MET A 1 293 ? -9.409 -15.693 -11.398 1.00 98.00 293 MET A O 1
ATOM 2440 N N . GLY A 1 294 ? -10.133 -14.692 -9.533 1.00 97.31 294 GLY A N 1
ATOM 2441 C CA . GLY A 1 294 ? -11.350 -14.136 -10.122 1.00 97.31 294 GLY A CA 1
ATOM 2442 C C . GLY A 1 294 ? -11.153 -12.820 -10.887 1.00 97.31 294 GLY A C 1
ATOM 2443 O O . GLY A 1 294 ? -12.106 -12.337 -11.502 1.00 97.31 294 GLY A O 1
ATOM 2444 N N . VAL A 1 295 ? -9.964 -12.205 -10.851 1.00 96.75 295 VAL A N 1
ATOM 2445 C CA . VAL A 1 295 ? -9.675 -10.958 -11.577 1.00 96.75 295 VAL A CA 1
ATOM 2446 C C . VAL A 1 295 ? -9.335 -11.276 -13.033 1.00 96.75 295 VAL A C 1
ATOM 2448 O O . VAL A 1 295 ? -8.374 -11.977 -13.322 1.00 96.75 295 VAL A O 1
ATOM 2451 N N . SER A 1 296 ? -10.103 -10.713 -13.968 1.00 94.44 296 SER A N 1
ATOM 2452 C CA . SER A 1 296 ? -9.917 -10.952 -15.406 1.00 94.44 296 SER A CA 1
ATOM 2453 C C . SER A 1 296 ? -8.761 -10.169 -16.035 1.00 94.44 296 SER A C 1
ATOM 2455 O O . SER A 1 296 ? -8.272 -10.557 -17.088 1.00 94.44 296 SER A O 1
ATOM 2457 N N . GLU A 1 297 ? -8.380 -9.036 -15.439 1.00 96.00 297 GLU A N 1
ATOM 2458 C CA . GLU A 1 297 ? -7.338 -8.139 -15.953 1.00 96.00 297 GLU A CA 1
ATOM 2459 C C . GLU A 1 297 ? -6.042 -8.322 -15.156 1.00 96.00 297 GLU A C 1
ATOM 2461 O O . GLU A 1 297 ? -5.934 -7.838 -14.028 1.00 96.00 297 GLU A O 1
ATOM 2466 N N . THR A 1 298 ? -5.066 -9.011 -15.746 1.00 96.88 298 THR A N 1
ATOM 2467 C CA . THR A 1 298 ? -3.748 -9.312 -15.160 1.00 96.88 298 THR A CA 1
ATOM 2468 C C . THR A 1 298 ? -2.629 -8.764 -16.055 1.00 96.88 298 THR A C 1
ATOM 2470 O O . THR A 1 298 ? -2.888 -7.996 -16.982 1.00 96.88 298 THR A O 1
ATOM 2473 N N . PHE A 1 299 ? -1.369 -9.138 -15.815 1.00 97.56 299 PHE A N 1
ATOM 2474 C CA . PHE A 1 299 ? -0.261 -8.759 -16.704 1.00 97.56 299 PHE A CA 1
ATOM 2475 C C . PHE A 1 299 ? -0.398 -9.315 -18.131 1.00 97.56 299 PHE A C 1
ATOM 2477 O O . PHE A 1 299 ? 0.144 -8.727 -19.062 1.00 97.56 299 PHE A O 1
ATOM 2484 N N . ASP A 1 300 ? -1.133 -10.415 -18.315 1.00 95.38 300 ASP A N 1
ATOM 2485 C CA . ASP A 1 300 ? -1.373 -11.020 -19.634 1.00 95.38 300 ASP A CA 1
ATOM 2486 C C . ASP A 1 300 ? -2.471 -10.321 -20.435 1.00 95.38 300 ASP A C 1
ATOM 2488 O O . ASP A 1 300 ? -2.595 -10.530 -21.637 1.00 95.38 300 ASP A O 1
ATOM 2492 N N . SER A 1 301 ? -3.265 -9.471 -19.787 1.00 94.75 301 SER A N 1
ATOM 2493 C CA . SER A 1 301 ? -4.386 -8.780 -20.426 1.00 94.75 301 SER A CA 1
ATOM 2494 C C . SER A 1 301 ? -3.966 -7.526 -21.197 1.00 94.75 301 SER A C 1
ATOM 2496 O O . SER A 1 301 ? -4.746 -7.033 -22.009 1.00 94.75 301 SER A O 1
ATOM 2498 N N . ASN A 1 302 ? -2.755 -7.010 -20.956 1.00 93.62 302 ASN A N 1
ATOM 2499 C CA . ASN A 1 302 ? -2.225 -5.832 -21.635 1.00 93.62 302 ASN A CA 1
ATOM 2500 C C . ASN A 1 302 ? -0.745 -6.011 -21.998 1.00 93.62 302 ASN A C 1
ATOM 2502 O O . ASN A 1 302 ? 0.136 -5.922 -21.141 1.00 93.62 302 ASN A O 1
ATOM 2506 N N . GLU A 1 303 ? -0.485 -6.211 -23.288 1.00 90.44 303 GLU A N 1
ATOM 2507 C CA . GLU A 1 303 ? 0.866 -6.309 -23.857 1.00 90.44 303 GLU A CA 1
ATOM 2508 C C . GLU A 1 303 ? 1.437 -4.942 -24.276 1.00 90.44 303 GLU A C 1
ATOM 2510 O O . GLU A 1 303 ? 2.623 -4.837 -24.574 1.00 90.44 303 GLU A O 1
ATOM 2515 N N . ASP A 1 304 ? 0.619 -3.884 -24.264 1.00 90.94 304 ASP A N 1
ATOM 2516 C CA . ASP A 1 304 ? 0.980 -2.540 -24.727 1.00 90.94 304 ASP A CA 1
ATOM 2517 C C . ASP A 1 304 ? 0.909 -1.516 -23.584 1.00 90.94 304 ASP A C 1
ATOM 2519 O O . ASP A 1 304 ? 0.242 -0.483 -23.658 1.00 90.94 304 ASP A O 1
ATOM 2523 N N . LEU A 1 305 ? 1.562 -1.820 -22.459 1.00 96.62 305 LEU A N 1
ATOM 2524 C CA . LEU A 1 305 ? 1.698 -0.860 -21.367 1.00 96.62 305 LEU A CA 1
ATOM 2525 C C . LEU A 1 305 ? 2.678 0.251 -21.758 1.00 96.62 305 LEU A C 1
ATOM 2527 O O . LEU A 1 305 ? 3.826 -0.013 -22.115 1.00 96.62 305 LEU A O 1
ATOM 2531 N N . TYR A 1 306 ? 2.248 1.502 -21.617 1.00 97.25 306 TYR A N 1
ATOM 2532 C CA . TYR A 1 306 ? 3.046 2.682 -21.933 1.00 97.25 306 TYR A CA 1
ATOM 2533 C C . TYR A 1 306 ? 2.875 3.792 -20.891 1.00 97.25 306 TYR A C 1
ATOM 2535 O O . TYR A 1 306 ? 1.880 3.858 -20.158 1.00 97.25 306 TYR A O 1
ATOM 2543 N N . VAL A 1 307 ? 3.856 4.690 -20.825 1.00 97.31 307 VAL A N 1
ATOM 2544 C CA . VAL A 1 307 ? 3.825 5.862 -19.950 1.00 97.31 307 VAL A CA 1
ATOM 2545 C C . VAL A 1 307 ? 3.100 7.036 -20.595 1.00 97.31 307 VAL A C 1
ATOM 2547 O O . VAL A 1 307 ? 3.261 7.350 -21.767 1.00 97.31 307 VAL A O 1
ATOM 2550 N N . HIS A 1 308 ? 2.290 7.719 -19.796 1.00 94.69 308 HIS A N 1
ATOM 2551 C CA . HIS A 1 308 ? 1.672 8.993 -20.127 1.00 94.69 308 HIS A CA 1
ATOM 2552 C C . HIS A 1 308 ? 1.594 9.871 -18.872 1.00 94.69 308 HIS A C 1
ATOM 2554 O O . HIS A 1 308 ? 1.931 9.462 -17.758 1.00 94.69 308 HIS A O 1
ATOM 2560 N N . GLN A 1 309 ? 1.140 11.114 -19.029 1.00 91.69 309 GLN A N 1
ATOM 2561 C CA . GLN A 1 309 ? 1.194 12.115 -17.960 1.00 91.69 309 GLN A CA 1
ATOM 2562 C C . GLN A 1 309 ? 0.502 11.679 -16.654 1.00 91.69 309 GLN A C 1
ATOM 2564 O O . GLN A 1 309 ? 0.992 11.991 -15.571 1.00 91.69 309 GLN A O 1
ATOM 2569 N N . GLN A 1 310 ? -0.619 10.957 -16.741 1.00 92.25 310 GLN A N 1
ATOM 2570 C CA . GLN A 1 310 ? -1.433 10.606 -15.570 1.00 92.25 310 GLN A CA 1
ATOM 2571 C C . GLN A 1 310 ? -0.927 9.356 -14.834 1.00 92.25 310 GLN A C 1
ATOM 2573 O O . GLN A 1 310 ? -1.039 9.301 -13.611 1.00 92.25 310 GLN A O 1
ATOM 2578 N N . ASN A 1 311 ? -0.344 8.374 -15.534 1.00 95.31 311 ASN A N 1
ATOM 2579 C CA . ASN A 1 311 ? 0.126 7.129 -14.912 1.00 95.31 311 ASN A CA 1
ATOM 2580 C C . ASN A 1 311 ? 1.613 7.162 -14.512 1.00 95.31 311 ASN A C 1
ATOM 2582 O O . ASN A 1 311 ? 2.060 6.277 -13.782 1.00 95.31 311 ASN A O 1
ATOM 2586 N N . ARG A 1 312 ? 2.377 8.189 -14.921 1.00 95.38 312 ARG A N 1
ATOM 2587 C CA . ARG A 1 312 ? 3.835 8.278 -14.712 1.00 95.38 312 ARG A CA 1
ATOM 2588 C C . ARG A 1 312 ? 4.271 8.000 -13.274 1.00 95.38 312 ARG A C 1
ATOM 2590 O O . ARG A 1 312 ? 5.224 7.262 -13.062 1.00 95.38 312 ARG A O 1
ATOM 2597 N N . SER A 1 313 ? 3.570 8.545 -12.276 1.00 95.31 313 SER A N 1
ATOM 2598 C CA . SER A 1 313 ? 3.920 8.320 -10.861 1.00 95.31 313 SER A CA 1
ATOM 2599 C C . SER A 1 313 ? 3.689 6.876 -10.403 1.00 95.31 313 SER A C 1
ATOM 2601 O O . SER A 1 313 ? 4.405 6.389 -9.528 1.00 95.31 313 SER A O 1
ATOM 2603 N N . GLN A 1 314 ? 2.685 6.193 -10.956 1.00 96.50 314 GLN A N 1
ATOM 2604 C CA . GLN A 1 314 ? 2.411 4.791 -10.647 1.00 96.50 314 GLN A CA 1
ATOM 2605 C C . GLN A 1 314 ? 3.390 3.877 -11.384 1.00 96.50 314 GLN A C 1
ATOM 2607 O O . GLN A 1 314 ? 3.988 3.014 -10.748 1.00 96.50 314 GLN A O 1
ATOM 2612 N N . LEU A 1 315 ? 3.635 4.122 -12.676 1.00 97.19 315 LEU A N 1
ATOM 2613 C CA . LEU A 1 315 ? 4.620 3.366 -13.452 1.00 97.19 315 LEU A CA 1
ATOM 2614 C C . LEU A 1 315 ? 6.040 3.517 -12.919 1.00 97.19 315 LEU A C 1
ATOM 2616 O O . LEU A 1 315 ? 6.773 2.537 -12.889 1.00 97.19 315 LEU A O 1
ATOM 2620 N N . HIS A 1 316 ? 6.404 4.695 -12.410 1.00 98.19 316 HIS A N 1
ATOM 2621 C CA . HIS A 1 316 ? 7.665 4.889 -11.694 1.00 98.19 316 HIS A CA 1
ATOM 2622 C C . HIS A 1 316 ? 7.846 3.843 -10.586 1.00 98.19 316 HIS A C 1
ATOM 2624 O O . HIS A 1 316 ? 8.911 3.254 -10.460 1.00 98.19 316 HIS A O 1
ATOM 2630 N N . LYS A 1 317 ? 6.810 3.577 -9.786 1.00 98.00 317 LYS A N 1
ATOM 2631 C CA . LYS A 1 317 ? 6.884 2.623 -8.664 1.00 98.00 317 LYS A CA 1
ATOM 2632 C C . LYS A 1 317 ? 6.891 1.169 -9.138 1.00 98.00 317 LYS A C 1
ATOM 2634 O O . LYS A 1 317 ? 7.602 0.360 -8.552 1.00 98.00 317 LYS A O 1
ATOM 2639 N N . ILE A 1 318 ? 6.177 0.857 -10.224 1.00 98.31 318 ILE A N 1
ATOM 2640 C CA . ILE A 1 318 ? 6.246 -0.458 -10.884 1.00 98.31 318 ILE A CA 1
ATOM 2641 C C . ILE A 1 318 ? 7.672 -0.730 -11.376 1.00 98.31 318 ILE A C 1
ATOM 2643 O O . ILE A 1 318 ? 8.251 -1.758 -11.033 1.00 98.31 318 ILE A O 1
ATOM 2647 N N . LEU A 1 319 ? 8.278 0.224 -12.094 1.00 98.56 319 LEU A N 1
ATOM 2648 C CA . LEU A 1 319 ? 9.672 0.131 -12.531 1.00 98.56 319 LEU A CA 1
ATOM 2649 C C . LEU A 1 319 ? 10.625 0.011 -11.336 1.00 98.56 319 LEU A C 1
ATOM 2651 O O . LEU A 1 319 ? 11.523 -0.821 -11.361 1.00 98.56 319 LEU A O 1
ATOM 2655 N N . ALA A 1 320 ? 10.403 0.774 -10.260 1.00 98.44 320 ALA A N 1
ATOM 2656 C CA . ALA A 1 320 ? 11.224 0.694 -9.052 1.00 98.44 320 ALA A CA 1
ATOM 2657 C C . ALA A 1 320 ? 11.191 -0.704 -8.426 1.00 98.44 320 ALA A C 1
ATOM 2659 O O . ALA A 1 320 ? 12.242 -1.222 -8.065 1.00 98.44 320 ALA A O 1
ATOM 2660 N N . ARG A 1 321 ? 10.014 -1.337 -8.335 1.00 98.31 321 ARG A N 1
ATOM 2661 C CA . ARG A 1 321 ? 9.873 -2.697 -7.794 1.00 98.31 321 ARG A CA 1
ATOM 2662 C C . ARG A 1 321 ? 10.530 -3.755 -8.674 1.00 98.31 321 ARG A C 1
ATOM 2664 O O . ARG A 1 321 ? 11.171 -4.647 -8.131 1.00 98.31 321 ARG A O 1
ATOM 2671 N N . MET A 1 322 ? 10.418 -3.646 -9.997 1.00 98.56 322 MET A N 1
ATOM 2672 C CA . MET A 1 322 ? 11.097 -4.569 -10.916 1.00 98.56 322 MET A CA 1
ATOM 2673 C C . MET A 1 322 ? 12.621 -4.409 -10.858 1.00 98.56 322 MET A C 1
ATOM 2675 O O . MET A 1 322 ? 13.338 -5.401 -10.753 1.00 98.56 322 MET A O 1
ATOM 2679 N N . THR A 1 323 ? 13.123 -3.171 -10.852 1.00 98.38 323 THR A N 1
ATOM 2680 C CA . THR A 1 323 ? 14.558 -2.885 -10.716 1.00 98.38 323 THR A CA 1
ATOM 2681 C C . THR A 1 323 ? 15.112 -3.385 -9.381 1.00 98.38 323 THR A C 1
ATOM 2683 O O . THR A 1 323 ? 16.167 -4.018 -9.354 1.00 98.38 323 THR A O 1
ATOM 2686 N N . ASP A 1 324 ? 14.401 -3.127 -8.281 1.00 98.25 324 ASP A N 1
ATOM 2687 C CA . ASP A 1 324 ? 14.794 -3.561 -6.938 1.00 98.25 324 ASP A CA 1
ATOM 2688 C C . ASP A 1 324 ? 14.793 -5.089 -6.806 1.00 98.25 324 ASP A C 1
ATOM 2690 O O . ASP A 1 324 ? 15.749 -5.659 -6.287 1.00 98.25 324 ASP A O 1
ATOM 2694 N N . TYR A 1 325 ? 13.778 -5.763 -7.361 1.00 98.19 325 TYR A N 1
ATOM 2695 C CA . TYR A 1 325 ? 13.700 -7.225 -7.390 1.00 98.19 325 TYR A CA 1
ATOM 2696 C C . TYR A 1 325 ? 14.930 -7.855 -8.046 1.00 98.19 325 TYR A C 1
ATOM 2698 O O . TYR A 1 325 ? 15.538 -8.750 -7.464 1.00 98.19 325 TYR A O 1
ATOM 2706 N N . ILE A 1 326 ? 15.339 -7.358 -9.218 1.00 97.69 326 ILE A N 1
ATOM 2707 C CA . ILE A 1 326 ? 16.517 -7.881 -9.923 1.00 97.69 326 ILE A CA 1
ATOM 2708 C C . ILE A 1 326 ? 17.786 -7.631 -9.106 1.00 97.69 326 ILE A C 1
ATOM 2710 O O . ILE A 1 326 ? 18.638 -8.514 -9.020 1.00 97.69 326 ILE A O 1
ATOM 2714 N N . ALA A 1 327 ? 17.919 -6.455 -8.486 1.00 97.00 327 ALA A N 1
ATOM 2715 C CA . ALA A 1 327 ? 19.077 -6.130 -7.658 1.00 97.00 327 ALA A CA 1
ATOM 2716 C C . ALA A 1 327 ? 19.191 -7.075 -6.450 1.00 97.00 327 ALA A C 1
ATOM 2718 O O . ALA A 1 327 ? 20.242 -7.689 -6.254 1.00 97.00 327 ALA A O 1
ATOM 2719 N N . VAL A 1 328 ? 18.103 -7.245 -5.691 1.00 97.31 328 VAL A N 1
ATOM 2720 C CA . VAL A 1 328 ? 18.057 -8.122 -4.510 1.00 97.31 328 VAL A CA 1
ATOM 2721 C C . VAL A 1 328 ? 18.283 -9.579 -4.896 1.00 97.31 328 VAL A C 1
ATOM 2723 O O . VAL A 1 328 ? 19.124 -10.250 -4.301 1.00 97.31 328 VAL A O 1
ATOM 2726 N N . ALA A 1 329 ? 17.607 -10.063 -5.939 1.00 96.62 329 ALA A N 1
ATOM 2727 C CA . ALA A 1 329 ? 17.759 -11.437 -6.406 1.00 96.62 329 ALA A CA 1
ATOM 2728 C C . ALA A 1 329 ? 19.158 -11.723 -6.989 1.00 96.62 329 ALA A C 1
ATOM 2730 O O . ALA A 1 329 ? 19.609 -12.866 -6.973 1.00 96.62 329 ALA A O 1
ATOM 2731 N N . SER A 1 330 ? 19.875 -10.685 -7.435 1.00 96.00 330 SER A N 1
ATOM 2732 C CA . SER A 1 330 ? 21.284 -10.767 -7.850 1.00 96.00 330 SER A CA 1
ATOM 2733 C C . SER A 1 330 ? 22.279 -10.646 -6.684 1.00 96.00 330 SER A C 1
ATOM 2735 O O . SER A 1 330 ? 23.487 -10.680 -6.913 1.00 96.00 330 SER A O 1
ATOM 2737 N N . GLY A 1 331 ? 21.809 -10.513 -5.438 1.00 95.06 331 GLY A N 1
ATOM 2738 C CA . GLY A 1 331 ? 22.644 -10.458 -4.232 1.00 95.06 331 GLY A CA 1
ATOM 2739 C C . GLY A 1 331 ? 23.050 -9.054 -3.772 1.00 95.06 331 GLY A C 1
ATOM 2740 O O . GLY A 1 331 ? 23.954 -8.925 -2.945 1.00 95.06 331 GLY A O 1
ATOM 2741 N N . HIS A 1 332 ? 22.415 -7.997 -4.285 1.00 95.25 332 HIS A N 1
ATOM 2742 C CA . HIS A 1 332 ? 22.618 -6.628 -3.805 1.00 95.25 332 HIS A CA 1
ATOM 2743 C C . HIS A 1 332 ? 21.610 -6.254 -2.707 1.00 95.25 332 HIS A C 1
ATOM 2745 O O . HIS A 1 332 ? 20.564 -6.877 -2.555 1.00 95.25 332 HIS A O 1
ATOM 2751 N N . ALA A 1 333 ? 21.910 -5.207 -1.936 1.00 95.31 333 ALA A N 1
ATOM 2752 C CA . ALA A 1 333 ? 20.937 -4.639 -1.005 1.00 95.31 333 ALA A CA 1
ATOM 2753 C C . ALA A 1 333 ? 19.786 -3.954 -1.764 1.00 95.31 333 ALA A C 1
ATOM 2755 O O . ALA A 1 333 ? 20.000 -3.400 -2.844 1.00 95.31 333 ALA A O 1
ATOM 2756 N N . SER A 1 334 ? 18.584 -3.940 -1.178 1.00 96.50 334 SER A N 1
ATOM 2757 C CA . SER A 1 334 ? 17.430 -3.253 -1.775 1.00 96.50 334 SER A CA 1
ATOM 2758 C C . SER A 1 334 ? 17.683 -1.743 -1.885 1.00 96.50 334 SER A C 1
ATOM 2760 O O . SER A 1 334 ? 17.941 -1.069 -0.883 1.00 96.50 334 SER A O 1
ATOM 2762 N N . GLY A 1 335 ? 17.504 -1.206 -3.088 1.00 95.50 335 GLY A N 1
ATOM 2763 C CA . GLY A 1 335 ? 17.526 0.220 -3.408 1.00 95.50 335 GLY A CA 1
ATOM 2764 C C . GLY A 1 335 ? 16.136 0.866 -3.436 1.00 95.50 335 GLY A C 1
ATOM 2765 O O . GLY A 1 335 ? 16.021 2.036 -3.802 1.00 95.50 335 GLY A O 1
ATOM 2766 N N . TYR A 1 336 ? 15.072 0.145 -3.062 1.00 97.25 336 TYR A N 1
ATOM 2767 C CA . TYR A 1 336 ? 13.677 0.574 -3.223 1.00 97.25 336 TYR A CA 1
ATOM 2768 C C . TYR A 1 336 ? 13.378 2.019 -2.774 1.00 97.25 336 TYR A C 1
ATOM 2770 O O . TYR A 1 336 ? 12.744 2.781 -3.508 1.00 97.25 336 TYR A O 1
ATOM 2778 N N . ILE A 1 337 ? 13.843 2.432 -1.589 1.00 96.50 337 ILE A N 1
ATOM 2779 C CA . ILE A 1 337 ? 13.593 3.789 -1.063 1.00 96.50 337 ILE A CA 1
ATOM 2780 C C . ILE A 1 337 ? 14.289 4.866 -1.892 1.00 96.50 337 ILE A C 1
ATOM 2782 O O . ILE A 1 337 ? 13.754 5.963 -2.065 1.00 96.50 337 ILE A O 1
ATOM 2786 N N . GLU A 1 338 ? 15.470 4.567 -2.424 1.00 95.69 338 GLU A N 1
ATOM 2787 C CA . GLU A 1 338 ? 16.174 5.466 -3.329 1.00 95.69 338 GLU A CA 1
ATOM 2788 C C . GLU A 1 338 ? 15.414 5.584 -4.654 1.00 95.69 338 GLU A C 1
ATOM 2790 O O . GLU A 1 338 ? 15.050 6.687 -5.067 1.00 95.69 338 GLU A O 1
ATOM 2795 N N . LEU A 1 339 ? 15.072 4.435 -5.247 1.00 97.06 339 LEU A N 1
ATOM 2796 C CA . LEU A 1 339 ? 14.351 4.327 -6.514 1.00 97.06 339 LEU A CA 1
ATOM 2797 C C . LEU A 1 339 ? 12.982 5.013 -6.467 1.00 97.06 339 LEU A C 1
ATOM 2799 O O . LEU A 1 339 ? 12.543 5.561 -7.472 1.00 97.06 339 LEU A O 1
ATOM 2803 N N . THR A 1 340 ? 12.313 5.040 -5.314 1.00 95.94 340 THR A N 1
ATOM 2804 C CA . THR A 1 340 ? 11.007 5.696 -5.114 1.00 95.94 340 THR A CA 1
ATOM 2805 C C . THR A 1 340 ? 11.097 7.136 -4.609 1.00 95.94 340 THR A C 1
ATOM 2807 O O . THR A 1 340 ? 10.089 7.716 -4.201 1.00 95.94 340 THR A O 1
ATOM 2810 N N . ASN A 1 341 ? 12.274 7.764 -4.699 1.00 94.19 341 ASN A N 1
ATOM 2811 C CA . ASN A 1 341 ? 12.504 9.166 -4.338 1.00 94.19 341 ASN A CA 1
ATOM 2812 C C . ASN A 1 341 ? 12.343 9.488 -2.844 1.00 94.19 341 ASN A C 1
ATOM 2814 O O . ASN A 1 341 ? 12.173 10.661 -2.488 1.00 94.19 341 ASN A O 1
ATOM 2818 N N . GLY A 1 342 ? 12.455 8.485 -1.971 1.00 89.31 342 GLY A N 1
ATOM 2819 C CA . GLY A 1 342 ? 12.513 8.648 -0.517 1.00 89.31 342 GLY A CA 1
ATOM 2820 C C . GLY A 1 342 ? 13.882 9.102 0.008 1.00 89.31 342 GLY A C 1
ATOM 2821 O O . GLY A 1 342 ? 13.996 9.446 1.182 1.00 89.31 342 GLY A O 1
ATOM 2822 N N . SER A 1 343 ? 14.912 9.150 -0.846 1.00 89.38 343 SER A N 1
ATOM 2823 C CA . SER A 1 343 ? 16.258 9.640 -0.513 1.00 89.38 343 SER A CA 1
ATOM 2824 C C . SER A 1 343 ? 16.552 11.030 -1.118 1.00 89.38 343 SER A C 1
ATOM 2826 O O . SER A 1 343 ? 15.683 11.681 -1.717 1.00 89.38 343 SER A O 1
ATOM 2828 N N . LYS A 1 344 ? 17.791 11.520 -0.937 1.00 89.88 344 LYS A N 1
ATOM 2829 C CA . LYS A 1 344 ? 18.278 12.768 -1.557 1.00 89.88 344 LYS A CA 1
ATOM 2830 C C . LYS A 1 344 ? 18.423 12.643 -3.075 1.00 89.88 344 LYS A C 1
ATOM 2832 O O . LYS A 1 344 ? 18.126 13.604 -3.782 1.00 89.88 344 LYS A O 1
ATOM 2837 N N . VAL A 1 345 ? 18.877 11.487 -3.559 1.00 91.31 345 VAL A N 1
ATOM 2838 C CA . VAL A 1 345 ? 19.006 11.217 -4.994 1.00 91.31 345 VAL A CA 1
ATOM 2839 C C . VAL A 1 345 ? 17.605 11.026 -5.556 1.00 91.31 345 VAL A C 1
ATOM 2841 O O . VAL A 1 345 ? 16.800 10.283 -4.998 1.00 91.31 345 VAL A O 1
ATOM 2844 N N . LYS A 1 346 ? 17.293 11.751 -6.631 1.00 94.19 346 LYS A N 1
ATOM 2845 C CA . LYS A 1 346 ? 16.004 11.637 -7.309 1.00 94.19 346 LYS A CA 1
ATOM 2846 C C . LYS A 1 346 ? 16.166 10.819 -8.574 1.00 94.19 346 LYS A C 1
ATOM 2848 O O . LYS A 1 346 ? 17.035 11.140 -9.372 1.00 94.19 346 LYS A O 1
ATOM 2853 N N . TYR A 1 347 ? 15.331 9.810 -8.745 1.00 96.12 347 TYR A N 1
ATOM 2854 C CA . TYR A 1 347 ? 15.189 9.006 -9.945 1.00 96.12 347 TYR A CA 1
ATOM 2855 C C . TYR A 1 347 ? 14.057 9.547 -10.809 1.00 96.12 347 TYR A C 1
ATOM 2857 O O . TYR A 1 347 ? 13.055 10.067 -10.301 1.00 96.12 347 TYR A O 1
ATOM 2865 N N . GLU A 1 348 ? 14.209 9.388 -12.116 1.00 95.44 348 GLU A N 1
ATOM 2866 C CA . GLU A 1 348 ? 13.206 9.708 -13.123 1.00 95.44 348 GLU A CA 1
ATOM 2867 C C . GLU A 1 348 ? 13.084 8.555 -14.121 1.00 95.44 348 GLU A C 1
ATOM 2869 O O . GLU A 1 348 ? 14.008 7.758 -14.290 1.00 95.44 348 GLU A O 1
ATOM 2874 N N . VAL A 1 349 ? 11.918 8.477 -14.767 1.00 96.12 349 VAL A N 1
ATOM 2875 C CA . VAL A 1 349 ? 11.711 7.583 -15.908 1.00 96.12 349 VAL A CA 1
ATOM 2876 C C . VAL A 1 349 ? 12.545 8.102 -17.076 1.00 96.12 349 VAL A C 1
ATOM 2878 O O . VAL A 1 349 ? 12.258 9.192 -17.585 1.00 96.12 349 VAL A O 1
ATOM 2881 N N . GLU A 1 350 ? 13.551 7.323 -17.456 1.00 95.50 350 GLU A N 1
ATOM 2882 C CA . GLU A 1 350 ? 14.370 7.502 -18.653 1.00 95.50 350 GLU A CA 1
ATOM 2883 C C . GLU A 1 350 ? 13.765 6.705 -19.807 1.00 95.50 350 GLU A C 1
ATOM 2885 O O . GLU A 1 350 ? 13.277 5.595 -19.599 1.00 95.50 350 GLU A O 1
ATOM 2890 N N . HIS A 1 351 ? 13.835 7.272 -21.007 1.00 96.38 351 HIS A N 1
ATOM 2891 C CA . HIS A 1 351 ? 13.550 6.565 -22.251 1.00 96.38 351 HIS A CA 1
ATOM 2892 C C . HIS A 1 351 ? 14.871 6.238 -22.932 1.00 96.38 351 HIS A C 1
ATOM 2894 O O . HIS A 1 351 ? 15.721 7.119 -23.100 1.00 96.38 351 HIS A O 1
ATOM 2900 N N . ILE A 1 352 ? 15.053 4.989 -23.338 1.00 96.69 352 ILE A N 1
ATOM 2901 C CA . ILE A 1 352 ? 16.290 4.577 -23.995 1.00 96.69 352 ILE A CA 1
ATOM 2902 C C . ILE A 1 352 ? 16.431 5.338 -25.312 1.00 96.69 352 ILE A C 1
ATOM 2904 O O . ILE A 1 352 ? 17.476 5.952 -25.559 1.00 96.69 352 ILE A O 1
ATOM 2908 N N . TRP A 1 353 ? 15.351 5.422 -26.089 1.00 96.50 353 TRP A N 1
ATOM 2909 C CA . TRP A 1 353 ? 15.283 6.304 -27.246 1.00 96.50 353 TRP A CA 1
ATOM 2910 C C . TRP A 1 353 ? 15.162 7.789 -26.866 1.00 96.50 353 TRP A C 1
ATOM 2912 O O . TRP A 1 353 ? 14.301 8.217 -26.090 1.00 96.50 353 TRP A O 1
ATOM 2922 N N . ALA A 1 354 ? 16.007 8.624 -27.474 1.00 94.25 354 ALA A N 1
ATOM 2923 C CA . ALA A 1 354 ? 15.836 10.079 -27.464 1.00 94.25 354 ALA A CA 1
ATOM 2924 C C . ALA A 1 354 ? 14.590 10.480 -28.279 1.00 94.25 354 ALA A C 1
ATOM 2926 O O . ALA A 1 354 ? 14.165 9.727 -29.146 1.00 94.25 354 ALA A O 1
ATOM 2927 N N . ASP A 1 355 ? 13.988 11.644 -28.020 1.00 95.31 355 ASP A N 1
ATOM 2928 C CA . ASP A 1 355 ? 12.759 12.092 -28.707 1.00 95.31 355 ASP A CA 1
ATOM 2929 C C . ASP A 1 355 ? 13.052 12.685 -30.103 1.00 95.31 355 ASP A C 1
ATOM 2931 O O . ASP A 1 355 ? 12.911 13.882 -30.338 1.00 95.31 355 ASP A O 1
ATOM 2935 N N . HIS A 1 356 ? 13.552 11.836 -31.007 1.00 95.44 356 HIS A N 1
ATOM 2936 C CA . HIS A 1 356 ? 14.059 12.192 -32.341 1.00 95.44 356 HIS A CA 1
ATOM 2937 C C . HIS A 1 356 ? 13.495 11.227 -33.405 1.00 95.44 356 HIS A C 1
ATOM 2939 O O . HIS A 1 356 ? 14.187 10.285 -33.810 1.00 95.44 356 HIS A O 1
ATOM 2945 N N . PRO A 1 357 ? 12.228 11.400 -33.840 1.00 94.75 357 PRO A N 1
ATOM 2946 C CA . PRO A 1 357 ? 11.547 10.472 -34.753 1.00 94.75 357 PRO A CA 1
ATOM 2947 C C . PRO A 1 357 ? 12.268 10.285 -36.093 1.00 94.75 357 PRO A C 1
ATOM 2949 O O . PRO A 1 357 ? 12.195 9.216 -36.694 1.00 94.75 357 PRO A O 1
ATOM 2952 N N . GLU A 1 358 ? 12.993 11.298 -36.567 1.00 95.00 358 GLU A N 1
ATOM 2953 C CA . GLU A 1 358 ? 13.746 11.257 -37.819 1.00 95.00 358 GLU A CA 1
ATOM 2954 C C . GLU A 1 358 ? 14.892 10.235 -37.817 1.00 95.00 358 GLU A C 1
ATOM 2956 O O . GLU A 1 358 ? 15.313 9.796 -38.886 1.00 95.00 358 GLU A O 1
ATOM 2961 N N . ARG A 1 359 ? 15.367 9.811 -36.636 1.00 94.12 359 ARG A N 1
ATOM 2962 C CA . ARG A 1 359 ? 16.396 8.765 -36.491 1.00 94.12 359 ARG A CA 1
ATOM 2963 C C . ARG A 1 359 ? 15.848 7.346 -36.665 1.00 94.12 359 ARG A C 1
ATOM 2965 O O . ARG A 1 359 ? 16.641 6.419 -36.774 1.00 94.12 359 ARG A O 1
ATOM 2972 N N . HIS A 1 360 ? 14.524 7.200 -36.695 1.00 94.31 360 HIS A N 1
ATOM 2973 C CA . HIS A 1 360 ? 13.809 5.926 -36.816 1.00 94.31 360 HIS A CA 1
ATOM 2974 C C . HIS A 1 360 ? 12.845 5.922 -38.015 1.00 94.31 360 HIS A C 1
ATOM 2976 O O . HIS A 1 360 ? 11.834 5.217 -38.017 1.00 94.31 360 HIS A O 1
ATOM 2982 N N . ALA A 1 361 ? 13.117 6.741 -39.037 1.00 92.50 361 ALA A N 1
ATOM 2983 C CA . ALA A 1 361 ? 12.281 6.846 -40.236 1.00 92.50 361 ALA A CA 1
ATOM 2984 C C . ALA A 1 361 ? 12.268 5.558 -41.087 1.00 92.50 361 ALA A C 1
ATOM 2986 O O . ALA A 1 361 ? 11.381 5.373 -41.918 1.00 92.50 361 ALA A O 1
ATOM 2987 N N . ASP A 1 362 ? 13.245 4.672 -40.882 1.00 94.06 362 ASP A N 1
ATOM 2988 C CA . ASP A 1 362 ? 13.291 3.314 -41.426 1.00 94.06 362 ASP A CA 1
ATOM 2989 C C . ASP A 1 362 ? 12.274 2.370 -40.759 1.00 94.06 362 ASP A C 1
ATOM 2991 O O . ASP A 1 362 ? 11.822 1.418 -41.393 1.00 94.06 362 ASP A O 1
ATOM 2995 N N . GLU A 1 363 ? 11.875 2.653 -39.515 1.00 94.75 363 GLU A N 1
ATOM 2996 C CA . GLU A 1 363 ? 10.970 1.817 -38.712 1.00 94.75 363 GLU A CA 1
ATOM 2997 C C . GLU A 1 363 ? 9.549 2.396 -38.610 1.00 94.75 363 GLU A C 1
ATOM 2999 O O . GLU A 1 363 ? 8.576 1.648 -38.482 1.00 94.75 363 GLU A O 1
ATOM 3004 N N . PHE A 1 364 ? 9.408 3.724 -38.690 1.00 96.19 364 PHE A N 1
ATOM 3005 C CA . PHE A 1 364 ? 8.131 4.419 -38.529 1.00 96.19 364 PHE A CA 1
ATOM 3006 C C . PHE A 1 364 ? 7.854 5.390 -39.677 1.00 96.19 364 PHE A C 1
ATOM 3008 O O . PHE A 1 364 ? 8.612 6.319 -39.937 1.00 96.19 364 PHE A O 1
ATOM 3015 N N . GLY A 1 365 ? 6.686 5.238 -40.308 1.00 93.00 365 GLY A N 1
ATOM 3016 C CA . GLY A 1 365 ? 6.225 6.154 -41.357 1.00 93.00 365 GLY A CA 1
ATOM 3017 C C . GLY A 1 365 ? 5.673 7.489 -40.841 1.00 93.00 365 GLY A C 1
ATOM 3018 O O . GLY A 1 365 ? 5.480 8.410 -41.633 1.00 93.00 365 GLY A O 1
ATOM 3019 N N . HIS A 1 366 ? 5.392 7.611 -39.536 1.00 95.19 366 HIS A N 1
ATOM 3020 C CA . HIS A 1 366 ? 4.813 8.816 -38.939 1.00 95.19 366 HIS A CA 1
ATOM 3021 C C . HIS A 1 366 ? 5.358 9.085 -37.518 1.00 95.19 366 HIS A C 1
ATOM 3023 O O . HIS A 1 366 ? 5.409 8.156 -36.706 1.00 95.19 366 HIS A O 1
ATOM 3029 N N . PRO A 1 367 ? 5.669 10.347 -37.142 1.00 95.06 367 PRO A N 1
ATOM 3030 C CA . PRO A 1 367 ? 6.192 10.690 -35.809 1.00 95.06 367 PRO A CA 1
ATOM 3031 C C . PRO A 1 367 ? 5.306 10.251 -34.633 1.00 95.06 367 PRO A C 1
ATOM 3033 O O . PRO A 1 367 ? 5.793 9.969 -33.543 1.00 95.06 367 PRO A O 1
ATOM 3036 N N . ALA A 1 368 ? 3.991 10.173 -34.846 1.00 95.31 368 ALA A N 1
ATOM 3037 C CA . ALA A 1 368 ? 3.049 9.711 -33.823 1.00 95.31 368 ALA A CA 1
ATOM 3038 C C . ALA A 1 368 ? 3.212 8.215 -33.490 1.00 95.31 368 ALA A C 1
ATOM 3040 O O . ALA A 1 368 ? 3.037 7.830 -32.333 1.00 95.31 368 ALA A O 1
ATOM 3041 N N . ASP A 1 369 ? 3.558 7.381 -34.478 1.00 95.69 369 ASP A N 1
ATOM 3042 C CA . ASP A 1 369 ? 3.808 5.956 -34.249 1.00 95.69 369 ASP A CA 1
ATOM 3043 C C . ASP A 1 369 ? 5.114 5.755 -33.477 1.00 95.69 369 ASP A C 1
ATOM 3045 O O . ASP A 1 369 ? 5.132 4.981 -32.520 1.00 95.69 369 ASP A O 1
ATOM 3049 N N . PHE A 1 370 ? 6.150 6.537 -33.806 1.00 97.31 370 PHE A N 1
ATOM 3050 C CA . PHE A 1 370 ? 7.382 6.615 -33.019 1.00 97.31 370 PHE A CA 1
ATOM 3051 C C . PHE A 1 370 ? 7.092 7.012 -31.565 1.00 97.31 370 PHE A C 1
ATOM 3053 O O . PHE A 1 370 ? 7.473 6.295 -30.643 1.00 97.31 370 PHE A O 1
ATOM 3060 N N . ALA A 1 371 ? 6.352 8.104 -31.342 1.00 96.06 371 ALA A N 1
ATOM 3061 C CA . ALA A 1 371 ? 6.038 8.578 -29.996 1.00 96.06 371 ALA A CA 1
ATOM 3062 C C . ALA A 1 371 ? 5.240 7.542 -29.182 1.00 96.06 371 ALA A C 1
ATOM 3064 O O . ALA A 1 371 ? 5.494 7.366 -27.988 1.00 96.06 371 ALA A O 1
ATOM 3065 N N . ARG A 1 372 ? 4.291 6.824 -29.802 1.00 95.25 372 ARG A N 1
ATOM 3066 C CA . ARG A 1 372 ? 3.566 5.726 -29.139 1.00 95.25 372 ARG A CA 1
ATOM 3067 C C . ARG A 1 372 ? 4.516 4.590 -28.762 1.00 95.25 372 ARG A C 1
ATOM 3069 O O . ARG A 1 372 ? 4.450 4.112 -27.635 1.00 95.25 372 ARG A O 1
ATOM 3076 N N . HIS A 1 373 ? 5.392 4.181 -29.680 1.00 97.38 373 HIS A N 1
ATOM 3077 C CA . HIS A 1 373 ? 6.317 3.066 -29.468 1.00 97.38 373 HIS A CA 1
ATOM 3078 C C . HIS A 1 373 ? 7.369 3.377 -28.404 1.00 97.38 373 HIS A C 1
ATOM 3080 O O . HIS A 1 373 ? 7.585 2.568 -27.510 1.00 97.38 373 HIS A O 1
ATOM 3086 N N . ARG A 1 374 ? 7.940 4.583 -28.442 1.00 97.00 374 ARG A N 1
ATOM 3087 C CA . ARG A 1 374 ? 8.887 5.101 -27.449 1.00 97.00 374 ARG A CA 1
ATOM 3088 C C . ARG A 1 374 ? 8.309 5.105 -26.035 1.00 97.00 374 ARG A C 1
ATOM 3090 O O . ARG A 1 374 ? 8.997 4.802 -25.080 1.00 97.00 374 ARG A O 1
ATOM 3097 N N . ASN A 1 375 ? 7.028 5.422 -25.860 1.00 97.81 375 ASN A N 1
ATOM 3098 C CA . ASN A 1 375 ? 6.436 5.448 -24.518 1.00 97.81 375 ASN A CA 1
ATOM 3099 C C . ASN A 1 375 ? 6.174 4.046 -23.928 1.00 97.81 375 ASN A C 1
ATOM 3101 O O . ASN A 1 375 ? 5.767 3.957 -22.766 1.00 97.81 375 ASN A O 1
ATOM 3105 N N . ARG A 1 376 ? 6.360 2.957 -24.688 1.00 98.25 376 ARG A N 1
ATOM 3106 C CA . ARG A 1 376 ? 6.135 1.582 -24.211 1.00 98.25 376 ARG A CA 1
ATOM 3107 C C . ARG A 1 376 ? 7.098 1.217 -23.099 1.00 98.25 376 ARG A C 1
ATOM 3109 O O . ARG A 1 376 ? 8.256 1.613 -23.112 1.00 98.25 376 ARG A O 1
ATOM 3116 N N . ILE A 1 377 ? 6.637 0.386 -22.168 1.00 98.06 377 ILE A N 1
ATOM 3117 C CA . ILE A 1 377 ? 7.395 0.045 -20.963 1.00 98.06 377 ILE A CA 1
ATOM 3118 C C . ILE A 1 377 ? 8.777 -0.565 -21.256 1.00 98.06 377 ILE A C 1
ATOM 3120 O O . ILE A 1 377 ? 9.705 -0.352 -20.481 1.00 98.06 377 ILE A O 1
ATOM 3124 N N . GLY A 1 378 ? 8.936 -1.262 -22.387 1.00 97.81 378 GLY A N 1
ATOM 3125 C CA . GLY A 1 378 ? 10.216 -1.841 -22.801 1.00 97.81 378 GLY A CA 1
ATOM 3126 C C . GLY A 1 378 ? 11.306 -0.816 -23.136 1.00 97.81 378 GLY A C 1
ATOM 3127 O O . GLY A 1 378 ? 12.485 -1.150 -23.040 1.00 97.81 378 GLY A O 1
ATOM 3128 N N . ASP A 1 379 ? 10.931 0.427 -23.455 1.00 98.06 379 ASP A N 1
ATOM 3129 C CA . ASP A 1 379 ? 11.859 1.547 -23.672 1.00 98.06 379 ASP A CA 1
ATOM 3130 C C . ASP A 1 379 ? 12.191 2.293 -22.365 1.00 98.06 379 ASP A C 1
ATOM 3132 O O . ASP A 1 379 ? 13.003 3.216 -22.356 1.00 98.06 379 ASP A O 1
ATOM 3136 N N . LEU A 1 380 ? 11.571 1.918 -21.237 1.00 98.06 380 LEU A N 1
ATOM 3137 C CA . LEU A 1 380 ? 11.649 2.682 -19.993 1.00 98.06 380 LEU A CA 1
ATOM 3138 C C . LEU A 1 380 ? 12.640 2.091 -18.989 1.00 98.06 380 LEU A C 1
ATOM 3140 O O . LEU A 1 380 ? 12.647 0.894 -18.693 1.00 98.06 380 LEU A O 1
ATOM 3144 N N . LEU A 1 381 ? 13.413 2.974 -18.365 1.00 97.50 381 LEU A N 1
ATOM 3145 C CA . LEU A 1 381 ? 14.303 2.691 -17.240 1.00 97.50 381 LEU A CA 1
ATOM 3146 C C . LEU A 1 381 ? 14.042 3.675 -16.095 1.00 97.50 381 LEU A C 1
ATOM 3148 O O . LEU A 1 381 ? 13.396 4.707 -16.269 1.00 97.50 381 LEU A O 1
ATOM 3152 N N . LEU A 1 382 ? 14.585 3.381 -14.913 1.00 97.12 382 LEU A N 1
ATOM 3153 C CA . LEU A 1 382 ? 14.747 4.379 -13.856 1.00 97.12 382 LEU A CA 1
ATOM 3154 C C . LEU A 1 382 ? 16.211 4.735 -13.714 1.00 97.12 382 LEU A C 1
ATOM 3156 O O . LEU A 1 382 ? 17.015 3.848 -13.445 1.00 97.12 382 LEU A O 1
ATOM 3160 N N . LEU A 1 383 ? 16.539 6.020 -13.818 1.00 95.75 383 LEU A N 1
ATOM 3161 C CA . LEU A 1 383 ? 17.900 6.519 -13.635 1.00 95.75 383 LEU A CA 1
ATOM 3162 C C . LEU A 1 383 ? 17.927 7.727 -12.698 1.00 95.75 383 LEU A C 1
ATOM 3164 O O . LEU A 1 383 ? 16.934 8.459 -12.619 1.00 95.75 383 LEU A O 1
ATOM 3168 N N . PRO A 1 384 ? 19.053 7.984 -12.009 1.00 95.00 384 PRO A N 1
ATOM 3169 C CA . PRO A 1 384 ? 19.216 9.212 -11.250 1.00 95.00 384 PRO A CA 1
ATOM 3170 C C . PRO A 1 384 ? 19.101 10.430 -12.174 1.00 95.00 384 PRO A C 1
ATOM 3172 O O . PRO A 1 384 ? 19.749 10.503 -13.216 1.00 95.00 384 PRO A O 1
ATOM 3175 N N . LYS A 1 385 ? 18.335 11.436 -11.753 1.00 92.94 385 LYS A N 1
ATOM 3176 C CA . LYS A 1 385 ? 18.029 12.664 -12.498 1.00 92.94 385 LYS A CA 1
ATOM 3177 C C . LYS A 1 385 ? 19.272 13.370 -13.041 1.00 92.94 385 LYS A C 1
ATOM 3179 O O . LYS A 1 385 ? 19.237 13.900 -14.143 1.00 92.94 385 LYS A O 1
ATOM 3184 N N . GLN A 1 386 ? 20.361 13.393 -12.269 1.00 89.12 386 GLN A N 1
ATOM 3185 C CA . GLN A 1 386 ? 21.613 14.036 -12.686 1.00 89.12 386 GLN A CA 1
ATOM 3186 C C . GLN A 1 386 ? 22.255 13.324 -13.882 1.00 89.12 386 GLN A C 1
ATOM 3188 O O . GLN A 1 386 ? 22.651 13.987 -14.835 1.00 89.12 386 GLN A O 1
ATOM 3193 N N . PHE A 1 387 ? 22.313 11.990 -13.852 1.00 86.06 387 PHE A N 1
ATOM 3194 C CA . PHE A 1 387 ? 22.811 11.195 -14.974 1.00 86.06 387 PHE A CA 1
ATOM 3195 C C . PHE A 1 387 ? 21.854 11.269 -16.159 1.00 86.06 387 PHE A C 1
ATOM 3197 O O . PHE A 1 387 ? 22.294 11.519 -17.275 1.00 86.06 387 PHE A O 1
ATOM 3204 N N . ASN A 1 388 ? 20.548 11.169 -15.906 1.00 85.75 388 ASN A N 1
ATOM 3205 C CA . ASN A 1 388 ? 19.531 11.284 -16.942 1.00 85.75 388 ASN A CA 1
ATOM 3206 C C . ASN A 1 388 ? 19.651 12.598 -17.736 1.00 85.75 388 ASN A C 1
ATOM 3208 O O . ASN A 1 388 ? 19.682 12.602 -18.961 1.00 85.75 388 ASN A O 1
ATOM 3212 N N . ALA A 1 389 ? 19.820 13.718 -17.029 1.00 83.75 389 ALA A N 1
ATOM 3213 C CA . ALA A 1 389 ? 20.016 15.028 -17.645 1.00 83.75 389 ALA A CA 1
ATOM 3214 C C . ALA A 1 389 ? 21.335 15.144 -18.430 1.00 83.75 389 ALA A C 1
ATOM 3216 O O . ALA A 1 389 ? 21.435 15.979 -19.323 1.00 83.75 389 ALA A O 1
ATOM 3217 N N . SER A 1 390 ? 22.349 14.334 -18.107 1.00 84.56 390 SER A N 1
ATOM 3218 C CA . SER A 1 390 ? 23.649 14.387 -18.787 1.00 84.56 390 SER A CA 1
ATOM 3219 C C . SER A 1 390 ? 23.634 13.764 -20.185 1.00 84.56 390 SER A C 1
ATOM 3221 O O . SER A 1 390 ? 24.421 14.183 -21.030 1.00 84.56 390 SER A O 1
ATOM 3223 N N . TYR A 1 391 ? 22.727 12.815 -20.447 1.00 82.81 391 TYR A N 1
ATOM 3224 C CA . TYR A 1 391 ? 22.645 12.131 -21.741 1.00 82.81 391 TYR A CA 1
ATOM 3225 C C . TYR A 1 391 ? 22.010 12.984 -22.843 1.00 82.81 391 TYR A C 1
ATOM 3227 O O . TYR A 1 391 ? 22.232 12.707 -24.017 1.00 82.81 391 TYR A O 1
ATOM 3235 N N . ASN A 1 392 ? 21.252 14.031 -22.494 1.00 81.56 392 ASN A N 1
ATOM 3236 C CA . ASN A 1 392 ? 20.524 14.864 -23.456 1.00 81.56 392 ASN A CA 1
ATOM 3237 C C . ASN A 1 392 ? 19.776 13.990 -24.489 1.00 81.56 392 ASN A C 1
ATOM 3239 O O . ASN A 1 392 ? 19.009 13.105 -24.116 1.00 81.56 392 ASN A O 1
ATOM 3243 N N . ASP A 1 393 ? 20.065 14.195 -25.775 1.00 89.56 393 ASP A N 1
ATOM 3244 C CA . ASP A 1 393 ? 19.496 13.456 -26.900 1.00 89.56 393 ASP A CA 1
ATOM 3245 C C . ASP A 1 393 ? 20.479 12.451 -27.516 1.00 89.56 393 ASP A C 1
ATOM 3247 O O . ASP A 1 393 ? 20.434 12.181 -28.723 1.00 89.56 393 ASP A O 1
ATOM 3251 N N . ASP A 1 394 ? 21.417 11.925 -26.727 1.00 92.69 394 ASP A N 1
ATOM 3252 C CA . ASP A 1 394 ? 22.360 10.926 -27.217 1.00 92.69 394 ASP A CA 1
ATOM 3253 C C . ASP A 1 394 ? 21.641 9.639 -27.670 1.00 92.69 394 ASP A C 1
ATOM 3255 O O . ASP A 1 394 ? 20.616 9.255 -27.102 1.00 92.69 394 ASP A O 1
ATOM 3259 N N . PRO A 1 395 ? 22.149 8.957 -28.711 1.00 93.56 395 PRO A N 1
ATOM 3260 C CA . PRO A 1 395 ? 21.615 7.671 -29.143 1.00 93.56 395 PRO A CA 1
ATOM 3261 C C . PRO A 1 395 ? 22.003 6.543 -28.170 1.00 93.56 395 PRO A C 1
ATOM 3263 O O . PRO A 1 395 ? 22.901 6.700 -27.334 1.00 93.56 395 PRO A O 1
ATOM 3266 N N . PHE A 1 396 ? 21.330 5.395 -28.293 1.00 94.75 396 PHE A N 1
ATOM 3267 C CA . PHE A 1 396 ? 21.489 4.238 -27.406 1.00 94.75 396 PHE A CA 1
ATOM 3268 C C . PHE A 1 396 ? 22.955 3.826 -27.214 1.00 94.75 396 PHE A C 1
ATOM 3270 O O . PHE A 1 396 ? 23.397 3.643 -26.081 1.00 94.75 396 PHE A O 1
ATOM 3277 N N . GLU A 1 397 ? 23.732 3.768 -28.292 1.00 94.06 397 GLU A N 1
ATOM 3278 C CA . GLU A 1 397 ? 25.113 3.274 -28.301 1.00 94.06 397 GLU A CA 1
ATOM 3279 C C . GLU A 1 397 ? 26.031 4.143 -27.433 1.00 94.06 397 GLU A C 1
ATOM 3281 O O . GLU A 1 397 ? 26.984 3.652 -26.827 1.00 94.06 397 GLU A O 1
ATOM 3286 N N . LYS A 1 398 ? 25.728 5.443 -27.324 1.00 93.44 398 LYS A N 1
ATOM 3287 C CA . LYS A 1 398 ? 26.459 6.357 -26.439 1.00 93.44 398 LYS A CA 1
ATOM 3288 C C . LYS A 1 398 ? 25.992 6.272 -24.990 1.00 93.44 398 LYS A C 1
ATOM 3290 O O . LYS A 1 398 ? 26.806 6.452 -24.088 1.00 93.44 398 LYS A O 1
ATOM 3295 N N . LYS A 1 399 ? 24.707 5.997 -24.748 1.00 94.06 399 LYS A N 1
ATOM 3296 C CA . LYS A 1 399 ? 24.162 5.820 -23.392 1.00 94.06 399 LYS A CA 1
ATOM 3297 C C . LYS A 1 399 ? 24.589 4.483 -22.769 1.00 94.06 399 LYS A C 1
ATOM 3299 O O . LYS A 1 399 ? 24.816 4.411 -21.560 1.00 94.06 399 LYS A O 1
ATOM 3304 N N . LEU A 1 400 ? 24.750 3.439 -23.585 1.00 94.19 400 LEU A N 1
ATOM 3305 C CA . LEU A 1 400 ? 24.978 2.052 -23.167 1.00 94.19 400 LEU A CA 1
ATOM 3306 C C . LEU A 1 400 ? 26.163 1.844 -22.194 1.00 94.19 400 LEU A C 1
ATOM 3308 O O . LEU A 1 400 ? 25.979 1.143 -21.191 1.00 94.19 400 LEU A O 1
ATOM 3312 N N . PRO A 1 401 ? 27.358 2.441 -22.391 1.00 92.62 401 PRO A N 1
ATOM 3313 C CA . PRO A 1 401 ? 28.457 2.310 -21.429 1.00 92.62 401 PRO A CA 1
ATOM 3314 C C . PRO A 1 401 ? 28.129 2.923 -20.065 1.00 92.62 401 PRO A C 1
ATOM 3316 O O . PRO A 1 401 ? 28.617 2.461 -19.035 1.00 92.62 401 PRO A O 1
ATOM 3319 N N . HIS A 1 402 ? 27.292 3.961 -20.044 1.00 92.31 402 HIS A N 1
ATOM 3320 C CA . HIS A 1 402 ? 26.921 4.651 -18.818 1.00 92.31 402 HIS A CA 1
ATOM 3321 C C . HIS A 1 402 ? 25.791 3.953 -18.065 1.00 92.31 402 HIS A C 1
ATOM 3323 O O . HIS A 1 402 ? 25.756 4.052 -16.842 1.00 92.31 402 HIS A O 1
ATOM 3329 N N . TYR A 1 403 ? 24.909 3.221 -18.753 1.00 94.19 403 TYR A N 1
ATOM 3330 C CA . TYR A 1 403 ? 23.876 2.394 -18.118 1.00 94.19 403 TYR A CA 1
ATOM 3331 C C . TYR A 1 403 ? 24.459 1.272 -17.255 1.00 94.19 403 TYR A C 1
ATOM 3333 O O . TYR A 1 403 ? 23.890 0.950 -16.211 1.00 94.19 403 TYR A O 1
ATOM 3341 N N . PHE A 1 404 ? 25.621 0.733 -17.639 1.00 92.06 404 PHE A N 1
ATOM 3342 C CA . PHE A 1 404 ? 26.302 -0.339 -16.911 1.00 92.06 404 PHE A CA 1
ATOM 3343 C C . PHE A 1 404 ? 26.585 0.001 -15.438 1.00 92.06 404 PHE A C 1
ATOM 3345 O O . PHE A 1 404 ? 26.505 -0.871 -14.578 1.00 92.06 404 PHE A O 1
ATOM 3352 N N . SER A 1 405 ? 26.865 1.270 -15.122 1.00 90.50 405 SER A N 1
ATOM 3353 C CA . SER A 1 405 ? 27.189 1.708 -13.759 1.00 90.50 405 SER A CA 1
ATOM 3354 C C . SER A 1 405 ? 25.983 2.137 -12.914 1.00 90.50 405 SER A C 1
ATOM 3356 O O . SER A 1 405 ? 26.183 2.612 -11.798 1.00 90.50 405 SER A O 1
ATOM 3358 N N . GLN A 1 406 ? 24.751 2.012 -13.424 1.00 92.62 406 GLN A N 1
ATOM 3359 C CA . GLN A 1 406 ? 23.558 2.564 -12.769 1.00 92.62 406 GLN A CA 1
ATOM 3360 C C . GLN A 1 406 ? 22.865 1.545 -11.855 1.00 92.62 406 GLN A C 1
ATOM 3362 O O . GLN A 1 406 ? 23.142 1.479 -10.663 1.00 92.62 406 GLN A O 1
ATOM 3367 N N . ASN A 1 407 ? 21.938 0.755 -12.394 1.00 94.56 407 ASN A N 1
ATOM 3368 C CA . ASN A 1 407 ? 21.226 -0.296 -11.666 1.00 94.56 407 ASN A CA 1
ATOM 3369 C C . ASN A 1 407 ? 21.194 -1.578 -12.495 1.00 94.56 407 ASN A C 1
ATOM 3371 O O . ASN A 1 407 ? 21.411 -1.533 -13.702 1.00 94.56 407 ASN A O 1
ATOM 3375 N N . ALA A 1 408 ? 20.894 -2.710 -11.857 1.00 93.19 408 ALA A N 1
ATOM 3376 C CA . ALA A 1 408 ? 20.974 -4.022 -12.497 1.00 93.19 408 ALA A CA 1
ATOM 3377 C C . ALA A 1 408 ? 20.106 -4.143 -13.766 1.00 93.19 408 ALA A C 1
ATOM 3379 O O . ALA A 1 408 ? 20.533 -4.765 -14.737 1.00 93.19 408 ALA A O 1
ATOM 3380 N N . LEU A 1 409 ? 18.929 -3.506 -13.796 1.00 96.50 409 LEU A N 1
ATOM 3381 C CA . LEU A 1 409 ? 18.053 -3.524 -14.968 1.00 96.50 409 LEU A CA 1
ATOM 3382 C C . LEU A 1 409 ? 18.638 -2.710 -16.132 1.00 96.50 409 LEU A C 1
ATOM 3384 O O . LEU A 1 409 ? 18.693 -3.207 -17.252 1.00 96.50 409 LEU A O 1
ATOM 3388 N N . ALA A 1 410 ? 19.129 -1.495 -15.879 1.00 96.75 410 ALA A N 1
ATOM 3389 C CA . ALA A 1 410 ? 19.810 -0.693 -16.898 1.00 96.75 410 ALA A CA 1
ATOM 3390 C C . ALA A 1 410 ? 21.118 -1.356 -17.364 1.00 96.75 410 ALA A C 1
ATOM 3392 O O . ALA A 1 410 ? 21.394 -1.411 -18.559 1.00 96.75 410 ALA A O 1
ATOM 3393 N N . ALA A 1 411 ? 21.891 -1.914 -16.432 1.00 96.12 411 ALA A N 1
ATOM 3394 C CA . ALA A 1 411 ? 23.150 -2.580 -16.724 1.00 96.12 411 ALA A CA 1
ATOM 3395 C C . ALA A 1 411 ? 22.956 -3.827 -17.596 1.00 96.12 411 ALA A C 1
ATOM 3397 O O . ALA A 1 411 ? 23.787 -4.078 -18.460 1.00 96.12 411 ALA A O 1
ATOM 3398 N N . SER A 1 412 ? 21.831 -4.543 -17.451 1.00 96.81 412 SER A N 1
ATOM 3399 C CA . SER A 1 412 ? 21.514 -5.745 -18.240 1.00 96.81 412 SER A CA 1
ATOM 3400 C C . SER A 1 412 ? 21.503 -5.544 -19.762 1.00 96.81 412 SER A C 1
ATOM 3402 O O . SER A 1 412 ? 21.598 -6.522 -20.498 1.00 96.81 412 SER A O 1
ATOM 3404 N N . LEU A 1 413 ? 21.432 -4.295 -20.232 1.00 97.44 413 LEU A N 1
ATOM 3405 C CA . LEU A 1 413 ? 21.583 -3.929 -21.641 1.00 97.44 413 LEU A CA 1
ATOM 3406 C C . LEU A 1 413 ? 23.003 -4.126 -22.173 1.00 97.44 413 LEU A C 1
ATOM 3408 O O . LEU A 1 413 ? 23.190 -4.291 -23.374 1.00 97.44 413 LEU A O 1
ATOM 3412 N N . ASN A 1 414 ? 24.002 -4.069 -21.296 1.00 97.25 414 ASN A N 1
ATOM 3413 C CA . ASN A 1 414 ? 25.413 -4.097 -21.644 1.00 97.25 414 ASN A CA 1
ATOM 3414 C C . ASN A 1 414 ? 25.970 -5.522 -21.517 1.00 97.25 414 ASN A C 1
ATOM 3416 O O . ASN A 1 414 ? 25.718 -6.212 -20.528 1.00 97.25 414 ASN A O 1
ATOM 3420 N N . SER A 1 415 ? 26.767 -5.957 -22.495 1.00 96.56 415 SER A N 1
ATOM 3421 C CA . SER A 1 415 ? 27.389 -7.289 -22.511 1.00 96.56 415 SER A CA 1
ATOM 3422 C C . SER A 1 415 ? 28.240 -7.571 -21.269 1.00 96.56 415 SER A C 1
ATOM 3424 O O . SER A 1 415 ? 28.233 -8.696 -20.767 1.00 96.56 415 SER A O 1
ATOM 3426 N N . LEU A 1 416 ? 28.866 -6.541 -20.686 1.00 95.56 416 LEU A N 1
ATOM 3427 C CA . LEU A 1 416 ? 29.668 -6.664 -19.467 1.00 95.56 416 LEU A CA 1
ATOM 3428 C C . LEU A 1 416 ? 28.864 -7.146 -18.251 1.00 95.56 416 LEU A C 1
ATOM 3430 O O . LEU A 1 416 ? 29.445 -7.724 -17.336 1.00 95.56 416 LEU A O 1
ATOM 3434 N N . SER A 1 417 ? 27.537 -6.979 -18.224 1.00 95.44 417 SER A N 1
ATOM 3435 C CA . SER A 1 417 ? 26.706 -7.515 -17.135 1.00 95.44 417 SER A CA 1
ATOM 3436 C C . SER A 1 417 ? 26.673 -9.039 -17.088 1.00 95.44 417 SER A C 1
ATOM 3438 O O . SER A 1 417 ? 26.379 -9.601 -16.034 1.00 95.44 417 SER A O 1
ATOM 3440 N N . TYR A 1 418 ? 27.014 -9.703 -18.192 1.00 96.12 418 TYR A N 1
ATOM 3441 C CA . TYR A 1 418 ? 27.043 -11.160 -18.321 1.00 96.12 418 TYR A CA 1
ATOM 3442 C C . TYR A 1 418 ? 28.463 -11.723 -18.165 1.00 96.12 418 TYR A C 1
ATOM 3444 O O . TYR A 1 418 ? 28.669 -12.936 -18.213 1.00 96.12 418 TYR A O 1
ATOM 3452 N N . GLU A 1 419 ? 29.447 -10.858 -17.912 1.00 94.00 419 GLU A N 1
ATOM 3453 C CA . GLU A 1 419 ? 30.837 -11.226 -17.687 1.00 94.00 419 GLU A CA 1
ATOM 3454 C C . GLU A 1 419 ? 31.212 -11.021 -16.219 1.00 94.00 419 GLU A C 1
ATOM 3456 O O . GLU A 1 419 ? 31.057 -9.940 -15.660 1.00 94.00 419 GLU A O 1
ATOM 3461 N N . LYS A 1 420 ? 31.751 -12.062 -15.571 1.00 92.31 420 LYS A N 1
ATOM 3462 C CA . LYS A 1 420 ? 32.283 -11.980 -14.194 1.00 92.31 420 LYS A CA 1
ATOM 3463 C C . LYS A 1 420 ? 31.302 -11.383 -13.162 1.00 92.31 420 LYS A C 1
ATOM 3465 O O . LYS A 1 420 ? 31.735 -10.831 -12.154 1.00 92.31 420 LYS A O 1
ATOM 3470 N N . ASN A 1 421 ? 29.997 -11.560 -13.370 1.00 93.50 421 ASN A N 1
ATOM 3471 C CA . ASN A 1 421 ? 28.943 -11.121 -12.457 1.00 93.50 421 ASN A CA 1
ATOM 3472 C C . ASN A 1 421 ? 28.162 -12.332 -11.903 1.00 93.50 421 ASN A C 1
ATOM 3474 O O . ASN A 1 421 ? 27.071 -12.644 -12.380 1.00 93.50 421 ASN A O 1
ATOM 3478 N N . PRO A 1 422 ? 28.726 -13.082 -10.936 1.00 95.31 422 PRO A N 1
ATOM 3479 C CA . PRO A 1 422 ? 28.173 -14.372 -10.518 1.00 95.31 422 PRO A CA 1
ATOM 3480 C C . PRO A 1 422 ? 26.767 -14.266 -9.916 1.00 95.31 422 PRO A C 1
ATOM 3482 O O . PRO A 1 422 ? 25.961 -15.167 -10.132 1.00 95.31 422 PRO A O 1
ATOM 3485 N N . GLY A 1 423 ? 26.461 -13.178 -9.200 1.00 96.06 423 GLY A N 1
ATOM 3486 C CA . GLY A 1 423 ? 25.139 -12.948 -8.611 1.00 96.06 423 GLY A CA 1
ATOM 3487 C C . GLY A 1 423 ? 24.058 -12.766 -9.676 1.00 96.06 423 GLY A C 1
ATOM 3488 O O . GLY A 1 423 ? 23.064 -13.491 -9.679 1.00 96.06 423 GLY A O 1
ATOM 3489 N N . PHE A 1 424 ? 24.302 -11.884 -10.649 1.00 96.62 424 PHE A N 1
ATOM 3490 C CA . PHE A 1 424 ? 23.388 -11.677 -11.773 1.00 96.62 424 PHE A CA 1
ATOM 3491 C C . PHE A 1 424 ? 23.242 -12.933 -12.645 1.00 96.62 424 PHE A C 1
ATOM 3493 O O . PHE A 1 424 ? 22.131 -13.300 -13.008 1.00 96.62 424 PHE A O 1
ATOM 3500 N N . LEU A 1 425 ? 24.336 -13.652 -12.925 1.00 96.56 425 LEU A N 1
ATOM 3501 C CA . LEU A 1 425 ? 24.298 -14.898 -13.705 1.00 96.56 425 LEU A CA 1
ATOM 3502 C C . LEU A 1 425 ? 23.535 -16.029 -12.994 1.00 96.56 425 LEU A C 1
ATOM 3504 O O . LEU A 1 425 ? 22.850 -16.826 -13.637 1.00 96.56 425 LEU A O 1
ATOM 3508 N N . ALA A 1 426 ? 23.643 -16.120 -11.667 1.00 97.00 426 ALA A N 1
ATOM 3509 C CA . ALA A 1 426 ? 22.847 -17.062 -10.886 1.00 97.00 426 ALA A CA 1
ATOM 3510 C C . ALA A 1 426 ? 21.357 -16.688 -10.920 1.00 97.00 426 ALA A C 1
ATOM 3512 O O . ALA A 1 426 ? 20.504 -17.568 -11.077 1.00 97.00 426 ALA A O 1
ATOM 3513 N N . PHE A 1 427 ? 21.041 -15.393 -10.828 1.00 96.94 427 PHE A N 1
ATOM 3514 C CA . PHE A 1 427 ? 19.679 -14.883 -10.945 1.00 96.94 427 PHE A CA 1
ATOM 3515 C C . PHE A 1 427 ? 19.063 -15.163 -12.321 1.00 96.94 427 PHE A C 1
ATOM 3517 O O . PHE A 1 427 ? 17.983 -15.745 -12.387 1.00 96.94 427 PHE A O 1
ATOM 3524 N N . THR A 1 428 ? 19.733 -14.820 -13.424 1.00 95.88 428 THR A N 1
ATOM 3525 C CA . THR A 1 428 ? 19.202 -15.055 -14.782 1.00 95.88 428 THR A CA 1
ATOM 3526 C C . THR A 1 428 ? 18.927 -16.538 -15.020 1.00 95.88 428 THR A C 1
ATOM 3528 O O . THR A 1 428 ? 17.868 -16.907 -15.524 1.00 95.88 428 THR A O 1
ATOM 3531 N N . LYS A 1 429 ? 19.833 -17.413 -14.563 1.00 95.56 429 LYS A N 1
ATOM 3532 C CA . LYS A 1 429 ? 19.665 -18.865 -14.665 1.00 95.56 429 LYS A CA 1
ATOM 3533 C C . LYS A 1 429 ? 18.497 -19.397 -13.829 1.00 95.56 429 LYS A C 1
ATOM 3535 O O . LYS A 1 429 ? 17.770 -20.262 -14.304 1.00 95.56 429 LYS A O 1
ATOM 3540 N N . SER A 1 430 ? 18.354 -18.944 -12.583 1.00 96.50 430 SER A N 1
ATOM 3541 C CA . SER A 1 430 ? 17.323 -19.452 -11.661 1.00 96.50 430 SER A CA 1
ATOM 3542 C C . SER A 1 430 ? 15.930 -18.896 -11.954 1.00 96.50 430 SER A C 1
ATOM 3544 O O . SER A 1 430 ? 14.952 -19.626 -11.830 1.00 96.50 430 SER A O 1
ATOM 3546 N N . SER A 1 431 ? 15.842 -17.635 -12.378 1.00 96.62 431 SER A N 1
ATOM 3547 C CA . SER A 1 431 ? 14.582 -16.983 -12.750 1.00 96.62 431 SER A CA 1
ATOM 3548 C C . SER A 1 431 ? 14.064 -17.408 -14.124 1.00 96.62 431 SER A C 1
ATOM 3550 O O . SER A 1 431 ? 12.867 -17.294 -14.374 1.00 96.62 431 SER A O 1
ATOM 3552 N N . GLY A 1 432 ? 14.942 -17.855 -15.031 1.00 96.75 432 GLY A N 1
ATOM 3553 C CA . GLY A 1 432 ? 14.577 -18.178 -16.413 1.00 96.75 432 GLY A CA 1
ATOM 3554 C C . GLY A 1 432 ? 14.167 -16.963 -17.253 1.00 96.75 432 GLY A C 1
ATOM 3555 O O . GLY A 1 432 ? 13.610 -17.138 -18.335 1.00 96.75 432 GLY A O 1
ATOM 3556 N N . LEU A 1 433 ? 14.416 -15.739 -16.771 1.00 97.25 433 LEU A N 1
ATOM 3557 C CA . LEU A 1 433 ? 14.087 -14.510 -17.491 1.00 97.25 433 LEU A CA 1
ATOM 3558 C C . LEU A 1 433 ? 15.023 -14.320 -18.698 1.00 97.25 433 LEU A C 1
ATOM 3560 O O . LEU A 1 433 ? 16.241 -14.449 -18.535 1.00 97.25 433 LEU A O 1
ATOM 3564 N N . PRO A 1 434 ? 14.503 -13.956 -19.886 1.00 96.19 434 PRO A N 1
ATOM 3565 C CA . PRO A 1 434 ? 15.294 -13.796 -21.109 1.00 96.19 434 PRO A CA 1
ATOM 3566 C C . PRO A 1 434 ? 16.056 -12.455 -21.137 1.00 96.19 434 PRO A C 1
ATOM 3568 O O . PRO A 1 434 ? 15.914 -11.653 -22.054 1.00 96.19 434 PRO A O 1
ATOM 3571 N N . LEU A 1 435 ? 16.857 -12.185 -20.104 1.00 96.69 435 LEU A N 1
ATOM 3572 C CA . LEU A 1 435 ? 17.753 -11.029 -20.050 1.00 96.69 435 LEU A CA 1
ATOM 3573 C C . LEU A 1 435 ? 18.896 -11.222 -21.056 1.00 96.69 435 LEU A C 1
ATOM 3575 O O . LEU A 1 435 ? 19.603 -12.232 -21.002 1.00 96.69 435 LEU A O 1
ATOM 3579 N N . LYS A 1 436 ? 19.083 -10.254 -21.958 1.00 95.88 436 LYS A N 1
ATOM 3580 C CA . LYS A 1 436 ? 20.163 -10.252 -22.952 1.00 95.88 436 LYS A CA 1
ATOM 3581 C C . LYS A 1 436 ? 20.759 -8.849 -23.136 1.00 95.88 436 LYS A C 1
ATOM 3583 O O . LYS A 1 436 ? 20.050 -7.866 -22.904 1.00 95.88 436 LYS A O 1
ATOM 3588 N N . PRO A 1 437 ? 22.032 -8.744 -23.555 1.00 97.44 437 PRO A N 1
ATOM 3589 C CA . PRO A 1 437 ? 22.604 -7.476 -23.980 1.00 97.44 437 PRO A CA 1
ATOM 3590 C C . PRO A 1 437 ? 22.117 -7.089 -25.383 1.00 97.44 437 PRO A C 1
ATOM 3592 O O . PRO A 1 437 ? 21.636 -7.935 -26.139 1.00 97.44 437 PRO A O 1
ATOM 3595 N N . TYR A 1 438 ? 22.283 -5.815 -25.728 1.00 97.50 438 TYR A N 1
ATOM 3596 C CA . TYR A 1 438 ? 21.899 -5.250 -27.020 1.00 97.50 438 TYR A CA 1
ATOM 3597 C C . TYR A 1 438 ? 23.066 -4.445 -27.596 1.00 97.50 438 TYR A C 1
ATOM 3599 O O . TYR A 1 438 ? 23.564 -3.534 -26.935 1.00 97.50 438 TYR A O 1
ATOM 3607 N N . ASP A 1 439 ? 23.486 -4.777 -28.819 1.00 93.06 439 ASP A N 1
ATOM 3608 C CA . ASP A 1 439 ? 24.498 -4.006 -29.557 1.00 93.06 439 ASP A CA 1
ATOM 3609 C C . ASP A 1 439 ? 23.866 -2.784 -30.244 1.00 93.06 439 ASP A C 1
ATOM 3611 O O . ASP A 1 439 ? 24.432 -1.693 -30.239 1.00 93.06 439 ASP A O 1
ATOM 3615 N N . GLU A 1 440 ? 22.651 -2.963 -30.764 1.00 93.62 440 GLU A N 1
ATOM 3616 C CA . GLU A 1 440 ? 21.759 -1.921 -31.277 1.00 93.62 440 GLU A CA 1
ATOM 3617 C C . GLU A 1 440 ? 20.403 -2.042 -30.574 1.00 93.62 440 GLU A C 1
ATOM 3619 O O . GLU A 1 440 ? 20.062 -3.110 -30.062 1.00 93.62 440 GLU A O 1
ATOM 3624 N N . PHE A 1 441 ? 19.620 -0.961 -30.548 1.00 96.62 441 PHE A N 1
ATOM 3625 C CA . PHE A 1 441 ? 18.309 -0.956 -29.895 1.00 96.62 441 PHE A CA 1
ATOM 3626 C C . PHE A 1 441 ? 17.225 -0.399 -30.822 1.00 96.62 441 PHE A C 1
ATOM 3628 O O . PHE A 1 441 ? 17.076 0.817 -30.981 1.00 96.62 441 PHE A O 1
ATOM 3635 N N . LYS A 1 442 ? 16.484 -1.313 -31.452 1.00 96.56 442 LYS A N 1
ATOM 3636 C CA . LYS A 1 442 ? 15.485 -1.081 -32.504 1.00 96.56 442 LYS A CA 1
ATOM 3637 C C . LYS A 1 442 ? 14.061 -1.354 -32.012 1.00 96.56 442 LYS A C 1
ATOM 3639 O O . LYS A 1 442 ? 13.829 -1.776 -30.879 1.00 96.56 442 LYS A O 1
ATOM 3644 N N . ALA A 1 443 ? 13.060 -1.093 -32.853 1.00 97.25 443 ALA A N 1
ATOM 3645 C CA . ALA A 1 443 ? 11.651 -1.176 -32.476 1.00 97.25 443 ALA A CA 1
ATOM 3646 C C . ALA A 1 443 ? 11.254 -2.572 -31.978 1.00 97.25 443 ALA A C 1
ATOM 3648 O O . ALA A 1 443 ? 10.467 -2.687 -31.035 1.00 97.25 443 ALA A O 1
ATOM 3649 N N . ALA A 1 444 ? 11.818 -3.628 -32.570 1.00 97.31 444 ALA A N 1
ATOM 3650 C CA . ALA A 1 444 ? 11.599 -5.001 -32.123 1.00 97.31 444 ALA A CA 1
ATOM 3651 C C . ALA A 1 444 ? 12.119 -5.244 -30.693 1.00 97.31 444 ALA A C 1
ATOM 3653 O O . ALA A 1 444 ? 11.462 -5.942 -29.921 1.00 97.31 444 ALA A O 1
ATOM 3654 N N . ASP A 1 445 ? 13.230 -4.611 -30.309 1.00 97.94 445 ASP A N 1
ATOM 3655 C CA . ASP A 1 445 ? 13.843 -4.764 -28.985 1.00 97.94 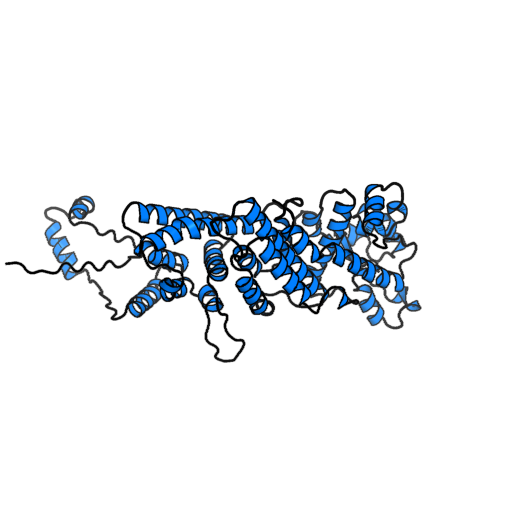445 ASP A CA 1
ATOM 3656 C C . ASP A 1 445 ? 12.999 -4.115 -27.882 1.00 97.94 445 ASP A C 1
ATOM 3658 O O . ASP A 1 445 ? 12.882 -4.654 -26.782 1.00 97.94 445 ASP A O 1
ATOM 3662 N N . VAL A 1 446 ? 12.326 -2.999 -28.185 1.00 98.12 446 VAL A N 1
ATOM 3663 C CA . VAL A 1 446 ? 11.347 -2.380 -27.273 1.00 98.12 446 VAL A CA 1
ATOM 3664 C C . VAL A 1 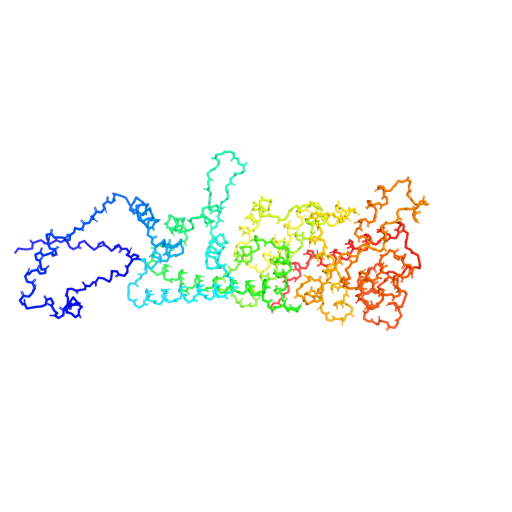446 ? 10.182 -3.337 -26.986 1.00 98.12 446 VAL A C 1
ATOM 3666 O O . VAL A 1 446 ? 9.735 -3.439 -25.843 1.00 98.12 446 VAL A O 1
ATOM 3669 N N . ILE A 1 447 ? 9.696 -4.068 -27.996 1.00 97.75 447 ILE A N 1
ATOM 3670 C CA . ILE A 1 447 ? 8.631 -5.068 -27.812 1.00 97.75 447 ILE A CA 1
ATOM 3671 C C . ILE A 1 447 ? 9.138 -6.256 -27.002 1.00 97.75 447 ILE A C 1
ATOM 3673 O O . ILE A 1 447 ? 8.495 -6.659 -26.032 1.00 97.75 447 ILE A O 1
ATOM 3677 N N . GLU A 1 448 ? 10.307 -6.786 -27.361 1.00 97.62 448 GLU A N 1
ATOM 3678 C CA . GLU A 1 448 ? 10.923 -7.905 -26.652 1.00 97.62 448 GLU A CA 1
ATOM 3679 C C . GLU A 1 448 ? 11.126 -7.579 -25.167 1.00 97.62 448 GLU A C 1
ATOM 3681 O O . GLU A 1 448 ? 10.754 -8.362 -24.290 1.00 97.62 448 GLU A O 1
ATOM 3686 N N . ARG A 1 449 ? 11.618 -6.376 -24.861 1.00 97.56 449 ARG A N 1
ATOM 3687 C CA . ARG A 1 449 ? 11.748 -5.911 -23.479 1.00 97.56 449 ARG A CA 1
ATOM 3688 C C . ARG A 1 449 ? 10.420 -5.683 -22.781 1.00 97.56 449 ARG A C 1
ATOM 3690 O O . ARG A 1 449 ? 10.344 -5.891 -21.572 1.00 97.56 449 ARG A O 1
ATOM 3697 N N . GLY A 1 450 ? 9.380 -5.284 -23.508 1.00 97.81 450 GLY A N 1
ATOM 3698 C CA . GLY A 1 450 ? 8.018 -5.246 -22.982 1.00 97.81 450 GLY A CA 1
ATOM 3699 C C . GLY A 1 450 ? 7.578 -6.618 -22.462 1.00 97.81 450 GLY A C 1
ATOM 3700 O O . GLY A 1 450 ? 7.085 -6.719 -21.337 1.00 97.81 450 GLY A O 1
ATOM 3701 N N . HIS A 1 451 ? 7.845 -7.685 -23.223 1.00 97.94 451 HIS A N 1
ATOM 3702 C CA . HIS A 1 451 ? 7.590 -9.061 -22.782 1.00 97.94 451 HIS A CA 1
ATOM 3703 C C . HIS A 1 451 ? 8.462 -9.456 -21.585 1.00 97.94 451 HIS A C 1
ATOM 3705 O O . HIS A 1 451 ? 7.937 -9.987 -20.610 1.00 97.94 451 HIS A O 1
ATOM 3711 N N . LEU A 1 452 ? 9.757 -9.118 -21.598 1.00 98.00 452 LEU A N 1
ATOM 3712 C CA . LEU A 1 452 ? 10.640 -9.338 -20.448 1.00 98.00 452 LEU A CA 1
ATOM 3713 C C . LEU A 1 452 ? 10.098 -8.664 -19.176 1.00 98.00 452 LEU A C 1
ATOM 3715 O O . LEU A 1 452 ? 10.097 -9.272 -18.110 1.00 98.00 452 LEU A O 1
ATOM 3719 N N . TYR A 1 453 ? 9.621 -7.421 -19.264 1.00 98.38 453 TYR A N 1
ATOM 3720 C CA . TYR A 1 453 ? 9.072 -6.700 -18.111 1.00 98.38 453 TYR A CA 1
ATOM 3721 C C . TYR A 1 453 ? 7.773 -7.330 -17.617 1.00 98.38 453 TYR A C 1
ATOM 3723 O O . TYR A 1 453 ? 7.555 -7.399 -16.409 1.00 98.38 453 TYR A O 1
ATOM 3731 N N . ARG A 1 454 ? 6.933 -7.834 -18.528 1.00 98.31 454 ARG A N 1
ATOM 3732 C CA . ARG A 1 454 ? 5.757 -8.634 -18.167 1.00 98.31 454 ARG A CA 1
ATOM 3733 C C . ARG A 1 454 ? 6.166 -9.887 -17.388 1.00 98.31 454 ARG A C 1
ATOM 3735 O O . ARG A 1 454 ? 5.559 -10.186 -16.362 1.00 98.31 454 ARG A O 1
ATOM 3742 N N . ASP A 1 455 ? 7.205 -10.589 -17.830 1.00 98.19 455 ASP A N 1
ATOM 3743 C CA . ASP A 1 455 ? 7.681 -11.811 -17.175 1.00 98.19 455 ASP A CA 1
ATOM 3744 C C . ASP A 1 455 ? 8.334 -11.520 -15.814 1.00 98.19 455 ASP A C 1
ATOM 3746 O O . ASP A 1 455 ? 8.071 -12.233 -14.844 1.00 98.19 455 ASP A O 1
ATOM 3750 N N . ILE A 1 456 ? 9.089 -10.420 -15.690 1.00 98.50 456 ILE A N 1
ATOM 3751 C CA . ILE A 1 456 ? 9.577 -9.923 -14.393 1.00 98.50 456 ILE A CA 1
ATOM 3752 C C . ILE A 1 456 ? 8.389 -9.626 -13.471 1.00 98.50 456 ILE A C 1
ATOM 3754 O O . ILE A 1 456 ? 8.367 -10.081 -12.328 1.00 98.50 456 ILE A O 1
ATOM 3758 N N . ALA A 1 457 ? 7.380 -8.898 -13.956 1.00 98.56 457 ALA A N 1
ATOM 3759 C CA . ALA A 1 457 ? 6.209 -8.535 -13.165 1.00 98.56 457 ALA A CA 1
ATOM 3760 C C . ALA A 1 457 ? 5.462 -9.771 -12.634 1.00 98.56 457 ALA A C 1
ATOM 3762 O O . ALA A 1 457 ? 5.085 -9.809 -11.462 1.00 98.56 457 ALA A O 1
ATOM 3763 N N . LYS A 1 458 ? 5.318 -10.823 -13.444 1.00 98.25 458 LYS A N 1
ATOM 3764 C CA . LYS A 1 458 ? 4.715 -12.092 -13.006 1.00 98.25 458 LYS A CA 1
ATOM 3765 C C . LYS A 1 458 ? 5.479 -12.772 -11.871 1.00 98.25 458 LYS A C 1
ATOM 3767 O O . LYS A 1 458 ? 4.848 -13.412 -11.037 1.00 98.25 458 LYS A O 1
ATOM 3772 N N . GLN A 1 459 ? 6.803 -12.622 -11.808 1.00 98.31 459 GLN A N 1
ATOM 3773 C CA . GLN A 1 459 ? 7.593 -13.137 -10.685 1.00 98.31 459 GLN A CA 1
ATOM 3774 C C . GLN A 1 459 ? 7.479 -12.245 -9.443 1.00 98.31 459 GLN A C 1
ATOM 3776 O O . GLN A 1 459 ? 7.311 -12.753 -8.336 1.00 98.31 459 GLN A O 1
ATOM 3781 N N . VAL A 1 460 ? 7.522 -10.918 -9.615 1.00 98.38 460 VAL A N 1
ATOM 3782 C CA . VAL A 1 460 ? 7.427 -9.950 -8.504 1.00 98.38 460 VAL A CA 1
ATOM 3783 C C . VAL A 1 460 ? 6.067 -10.021 -7.805 1.00 98.38 460 VAL A C 1
ATOM 3785 O O . VAL A 1 460 ? 5.996 -9.968 -6.576 1.00 98.38 460 VAL A O 1
ATOM 3788 N N . TRP A 1 461 ? 4.991 -10.142 -8.583 1.00 98.69 461 TRP A N 1
ATOM 3789 C CA . TRP A 1 461 ? 3.605 -10.135 -8.115 1.00 98.69 461 TRP A CA 1
ATOM 3790 C C . TRP A 1 461 ? 2.924 -11.489 -8.375 1.00 98.69 461 TRP A C 1
ATOM 3792 O O . TRP A 1 461 ? 1.827 -11.546 -8.932 1.00 98.69 461 TRP A O 1
ATOM 3802 N N . ASN A 1 462 ? 3.585 -12.580 -7.969 1.00 98.00 462 ASN A N 1
ATOM 3803 C CA . ASN A 1 462 ? 3.043 -13.935 -8.072 1.00 98.00 462 ASN A CA 1
ATOM 3804 C C . ASN A 1 462 ? 1.967 -14.200 -6.987 1.00 98.00 462 ASN A C 1
ATOM 3806 O O . ASN A 1 462 ? 2.290 -14.157 -5.794 1.00 98.00 462 ASN A O 1
ATOM 3810 N N . PRO A 1 463 ? 0.707 -14.506 -7.360 1.00 98.31 463 PRO A N 1
ATOM 3811 C CA . PRO A 1 463 ? -0.356 -14.822 -6.406 1.00 98.31 463 PRO A CA 1
ATOM 3812 C C . PRO A 1 463 ? -0.148 -16.130 -5.635 1.00 98.31 463 PRO A C 1
ATOM 3814 O O . PRO A 1 463 ? -0.622 -16.214 -4.502 1.00 98.31 463 PRO A O 1
ATOM 3817 N N . ASP A 1 464 ? 0.573 -17.115 -6.180 1.00 98.19 464 ASP A N 1
ATOM 3818 C CA . ASP A 1 464 ? 0.770 -18.428 -5.540 1.00 98.19 464 ASP A CA 1
ATOM 3819 C C . ASP A 1 464 ? 1.492 -18.316 -4.189 1.00 98.19 464 ASP A C 1
ATOM 3821 O O . ASP A 1 464 ? 1.230 -19.093 -3.269 1.00 98.19 464 ASP A O 1
ATOM 3825 N N . VAL A 1 465 ? 2.294 -17.262 -4.008 1.00 97.00 465 VAL A N 1
ATOM 3826 C CA . VAL A 1 465 ? 2.929 -16.931 -2.727 1.00 97.00 465 VAL A CA 1
ATOM 3827 C C . VAL A 1 465 ? 1.894 -16.799 -1.604 1.00 97.00 465 VAL A C 1
ATOM 3829 O O . VAL A 1 465 ? 2.189 -17.122 -0.461 1.00 97.00 465 VAL A O 1
ATOM 3832 N N . LEU A 1 466 ? 0.657 -16.369 -1.876 1.00 98.44 466 LEU A N 1
ATOM 3833 C CA . LEU A 1 466 ? -0.374 -16.306 -0.833 1.00 98.44 466 LEU A CA 1
ATOM 3834 C C . LEU A 1 466 ? -0.721 -17.690 -0.267 1.00 98.44 466 LEU A C 1
ATOM 3836 O O . LEU A 1 466 ? -1.012 -17.789 0.924 1.00 98.44 466 LEU A O 1
ATOM 3840 N N . LEU A 1 467 ? -0.670 -18.742 -1.088 1.00 98.06 467 LEU A N 1
ATOM 3841 C CA . LEU A 1 467 ? -0.902 -20.121 -0.655 1.00 98.06 467 LEU A CA 1
ATOM 3842 C C . LEU A 1 467 ? 0.322 -20.679 0.069 1.00 98.06 467 LEU A C 1
ATOM 3844 O O . LEU A 1 467 ? 0.184 -21.187 1.178 1.00 98.06 467 LEU A O 1
ATOM 3848 N N . GLU A 1 468 ? 1.518 -20.489 -0.493 1.00 96.44 468 GLU A N 1
ATOM 3849 C CA . GLU A 1 468 ? 2.780 -20.905 0.138 1.00 96.44 468 GLU A CA 1
ATOM 3850 C C . GLU A 1 468 ? 2.917 -20.321 1.546 1.00 96.44 468 GLU A C 1
ATOM 3852 O O . GLU A 1 468 ? 3.277 -21.010 2.504 1.00 96.44 468 GLU A O 1
ATOM 3857 N N . LEU A 1 469 ? 2.582 -19.035 1.690 1.00 94.75 469 LEU A N 1
ATOM 3858 C CA . LEU A 1 469 ? 2.657 -18.365 2.974 1.00 94.75 469 LEU A CA 1
ATOM 3859 C C . LEU A 1 469 ? 1.584 -18.868 3.954 1.00 94.75 469 LEU A C 1
ATOM 3861 O O . LEU A 1 469 ? 1.807 -18.899 5.165 1.00 94.75 469 LEU A O 1
ATOM 3865 N N . ALA A 1 470 ? 0.417 -19.248 3.451 1.00 93.62 470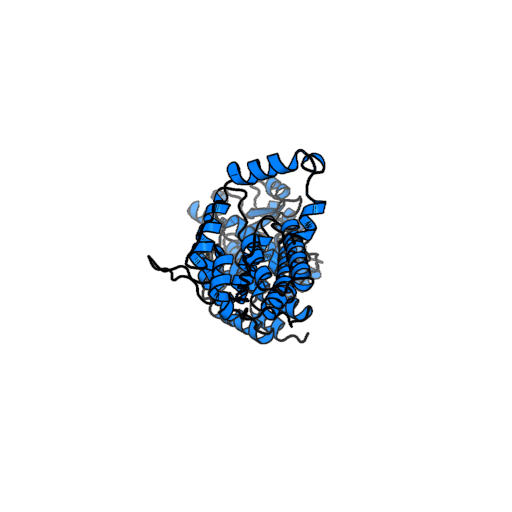 ALA A N 1
ATOM 3866 C CA . ALA A 1 470 ? -0.670 -19.757 4.273 1.00 93.62 470 ALA A CA 1
ATOM 3867 C C . ALA A 1 470 ? -0.425 -21.194 4.769 1.00 93.62 470 ALA A C 1
ATOM 3869 O O . ALA A 1 470 ? -0.930 -21.567 5.827 1.00 93.62 470 ALA A O 1
ATOM 3870 N N . GLU A 1 471 ? 0.359 -21.974 4.022 1.00 89.94 471 GLU A N 1
ATOM 3871 C CA . GLU A 1 471 ? 0.663 -23.383 4.296 1.00 89.94 471 GLU A CA 1
ATOM 3872 C C . GLU A 1 471 ? 1.963 -23.591 5.086 1.00 89.94 471 GLU A C 1
ATOM 3874 O O . GLU A 1 471 ? 2.125 -24.612 5.760 1.00 89.94 471 GLU A O 1
ATOM 3879 N N . SER A 1 472 ? 2.895 -22.634 5.049 1.00 80.19 472 SER A N 1
ATOM 3880 C CA . SER A 1 472 ? 4.125 -22.724 5.836 1.00 80.19 472 SER A CA 1
ATOM 3881 C C . SER A 1 472 ? 3.804 -22.803 7.335 1.00 80.19 472 SER A C 1
ATOM 3883 O O . SER A 1 472 ? 3.124 -21.925 7.875 1.00 80.19 472 SER A O 1
ATOM 3885 N N . SER A 1 473 ? 4.321 -23.822 8.017 1.00 56.88 473 SER A N 1
ATOM 3886 C CA . SER A 1 473 ? 4.192 -23.936 9.473 1.00 56.88 473 SER A CA 1
ATOM 3887 C C . SER A 1 473 ? 4.973 -22.818 10.174 1.00 56.88 473 SER A C 1
ATOM 3889 O O . SER A 1 473 ? 6.104 -22.531 9.780 1.00 56.88 473 SER A O 1
ATOM 3891 N N . SER A 1 474 ? 4.334 -22.192 11.168 1.00 50.31 474 SER A N 1
ATOM 3892 C CA . SER A 1 474 ? 4.858 -21.101 12.005 1.00 50.31 474 SER A CA 1
ATOM 3893 C C . SER A 1 474 ? 6.170 -21.428 12.706 1.00 50.31 474 SER A C 1
ATOM 3895 O O . SER A 1 474 ? 6.280 -22.564 13.226 1.00 50.31 474 SER A O 1
#

Sequence (474 aa):
MRPAGTCRTSLPIGTKVRPIHYEELDGLFPDELRGTALPFFIDWLKDRVQLVQITAYADDDAYAIFETMNDRGLKLTPADMLKGFLLANVKDGSPRTKASEIWRKRLRALDDRAEEASADFLKTWLRSQYSTRIRERKKDARPQDWDRIGTEFHRWLRQDHDRIGLTSRQAYFDFLTVQFTFYSRQYERILDAGRGAFDPESPLRFIRYNADHRFTLQDQLLLAPLRVTDDAATITRKLELVGRFADILLAWRIWNFRATDYSTMQYAMFTVMRDIRGLDVPELGRKLYDYLMGVSETFDSNEDLYVHQQNRSQLHKILARMTDYIAVASGHASGYIELTNGSKVKYEVEHIWADHPERHADEFGHPADFARHRNRIGDLLLLPKQFNASYNDDPFEKKLPHYFSQNALAASLNSLSYEKNPGFLAFTKSSGLPLKPYDEFKAADVIERGHLYRDIAKQVWNPDVLLELAESSS